Protein 1RLI (pdb70)

Sequence (645 aa):
KIAVINGGTRSGGNTDVLAEKAVQGFDAEHIYLDYDSIIERILQCHILIFATPIYWFGMSGTLKLFIDRWSQTLRDPRFPDFKQQMSVKQAYVIAVGGDNPKIKGLPLIQQFEHIFHFMGMSFKGYVLGEGNRPGDILRDHQALSAASRLLKRSDAKIAVINNGGTRSGGNTDVLAEKAVQGFDAEHIYLQDYDSIIERILQCHILIFATPIYWFGMMSGTLKLFIDRWSQTLRDPRFPDFKQQMSVKQAYVIAVGGDNPKIKGLPLIQQQFEHIFHFMGMSFKGYVLGEGNRPGDILRDHQALSAASRLLKRSDKIAVINGGTRSGGNTDVLAEKAVQGFDAEHIYLQKYPAQGGFRPVQDDYDSIIERILQCHILIFATPIYWFGMSGTLKLFIDRWSQTLRDPRFPDFKQQMSVKQAYVIAVGGDNPKIKGLPLIQQFEHIFHFMGMSFKGYVLGEGNRPGDILRDHQALSAASRLLKIAVINGGTRSGGNTDVLAEKAVQGFDAEHIYLQKYPIAQGGFRPVQDDYDSIIERILQCHILIFATPIYWFGMSGTLKLFIDRWSQTLRDPRFPDFKQQMSVKQAYVIAVGGDNPKIKGLPLIQQFEHIFHFMGMSFKGYVLGEGNRPGDILRDHQALSAASRLLKR

B-factor: mean 30.64, std 12.87, range [10.77, 118.59]

Nearest PDB structures (foldseek):
  1rli-assembly1_C  TM=1.006E+00  e=2.867E-35  Bacillus subtilis
  1rli-assembly1_D  TM=1.004E+00  e=6.556E-34  Bacillus subtilis
  1rli-assembly1_B  TM=9.883E-01  e=9.005E-29  Bacillus subtilis
  1rli-assembly1_A  TM=9.940E-01  e=8.573E-28  Bacillus subtilis
  2z3z-assembly1_A  TM=3.356E-01  e=2.417E-01  Porphyromonas gingivalis W83

Foldseek 3Di:
DEEEEEAPAPDLFLLVVLLCLQCPPVPHHYHYQVLVVVLVVHLVHQEYEYTAEQDPLAGHPSVVVSLVCVVVVPVDPVNVCSLVSQLRHAYEYEYEYADPCVPSNVVRVVVVVVSCVVSNHHDQYYAYAHDHGGPRRVVGVVSSVCSNCSPPPDDD/DEEEEEQDDPDLALQVVLLCLLCPPVPHHYHYQCCLVVVLVVVLPDQEYEYTAEQDPLAGHVSVVVSLVCVVVVCVDPVNVCSLVSQLRHAYEYEYEYADPCVPSNVVRVVVVVVSCVVSNHHHQYYAYAYDDGRPRRVVGVVRSVCSNCRPPPDD/DEEEEEAEDDDLALQNVLLCLLQPPHPYHYHYFAWDAVAVGTDTDCPVLVVVLVVVLVDQEYEYTAEQDPLEGGPRVVVSLVCVVVVCVDPVNVCSLVSLLRHAYEYEYEYAPPCVPSNVVRVVVVVVSCVVSNHHHQYYAYAHDDDRPRRVVVVVRSVCSNVVD/DEEEEEAEDDDQAPQNLLLCLQQPPHPYHYHYFDWDACVQVRTDTDCPCLVVVLVRVLVDQEYEYTAEQDPLEGGPRVVVSLVCVVVVCVDPVNVCSLVSLLRHAYEYEYEYAPPCVPSNVVRVVVVVVSCVVSNHHHQYYAYFYDDDGNCSVVVVVRSVCSNCTDDD

Organism: Bacillus subtilis (strain 168) (NCBI:txid224308)

Secondary structure (DSSP, 8-state):
-EEEEESS-SS--HHHHHHHHHHTTT--EEEE--HHHHHHHHHT-SEEEEEEE-BTTB--HHHHHHHHTHHHHTT-TTSTTHHHHHHTSEEEEEEEESS-HHHHTHHHHHHHHHHHHHHT-EEEEEEEEE-SSTTGGGG-HHHHHHHHHTT-----/-EEEEE-S-SSS-HHHHHHHHHHTTT-PEEEE---HHHHHHHHHT-SEEEEEEE-BTTB--HHHHHHHHTHHHHTT-TTSTTHHHHHHTSEEEEEEEESSSHHHHTHHHHHHHHHHHHHHT-EEEEEEEEE-SSTTGGGG-HHHHHHHHHTT-S--/-EEEEE-S--SS-HHHHHHHHHTTTS--EEEE--EE--TT--EE--TTHHHHHHHHTT-SEEEEEEE-BTTB--HHHHHHHHTHHHHTT-TTSTTHHHHHHT-EEEEEEEESS-HHHHTHHHHHHHHHHHHHHT-EEEEEEEEE-SSTTGGGS-HHHHHHHHT--/-EEEEE-S--SS-HHHHHHHHHHTTS--EEEE--EEE--TTSEEE--TTHHHHHHHHHT-SEEEEEEE-BTTB--HHHHHHHHTHHHHTT-TTSTTHHHHHHT-EEEEEEEESS-HHHHTHHHHHHHHHHHHHHT-EEEEEEEEE-SSTTGGGG-HHHHHHHHT-S--

Radius of gyration: 24.75 Å; Cα contacts (8 Å, |Δi|>4): 1339; chains: 4; bounding box: 53×66×63 Å

Solvent-accessible surface area: 27465 Å² total; per-residue (Å²): 172,5,0,2,0,4,3,21,88,195,79,61,17,19,13,21,37,0,4,78,72,0,3,114,84,66,142,12,60,71,3,78,44,135,23,48,53,11,0,104,87,0,25,148,1,97,19,0,0,0,0,0,22,26,98,25,12,2,13,1,10,62,0,9,61,11,1,7,76,0,19,70,2,59,190,28,120,155,26,105,83,2,93,114,68,0,34,110,12,50,1,16,0,0,0,6,8,48,51,52,4,23,2,51,0,0,0,0,0,14,7,0,40,36,1,0,126,81,2,47,9,56,22,96,6,37,6,10,0,66,10,97,157,115,41,54,0,54,182,11,106,34,1,26,24,34,0,39,88,17,17,63,234,84,79,151,129,1,0,2,0,7,0,7,85,172,80,42,19,17,10,25,35,0,1,67,76,0,4,129,83,53,139,15,66,50,2,60,27,121,128,23,54,67,10,0,107,94,0,22,138,1,100,28,0,0,0,0,0,22,26,91,25,13,1,6,2,10,30,0,8,62,12,1,11,98,0,25,67,3,58,204,27,120,154,26,104,70,2,89,128,68,0,41,103,9,53,0,16,0,0,0,6,10,34,50,41,3,27,3,54,0,0,1,0,0,13,10,0,41,33,2,0,124,84,1,45,8,56,26,99,5,33,6,11,0,54,8,108,170,80,28,26,0,99,174,17,86,30,2,24,14,34,0,34,50,11,18,81,244,105,86,168,10,0,3,0,4,0,1,77,74,107,44,9,16,6,18,35,0,4,100,60,5,5,133,85,112,143,12,69,67,1,83,10,59,33,120,136,99,94,22,29,72,180,17,44,47,135,53,5,50,52,6,0,78,83,0,20,145,2,86,23,0,0,0,0,0,17,25,25,26,14,1,4,2,8,7,0,10,39,3,0,23,64,0,52,92,2,59,190,35,122,122,15,111,77,2,94,101,54,0,42,87,10,44,0,17,0,0,0,8,5,52,52,57,4,57,16,56,0,0,1,0,0,4,7,0,26,20,0,0,113,86,0,45,7,51,18,100,5,25,4,29,0,96,9,108,165,101,32,48,0,99,215,31,83,102,4,18,35,14,0,72,118,15,74,142,3,0,3,0,4,0,1,68,78,108,39,6,16,6,26,31,0,4,82,77,7,2,132,80,121,147,12,62,66,1,90,10,89,46,131,79,114,97,69,16,15,66,122,18,31,48,135,55,7,49,66,6,0,90,74,0,25,144,4,77,19,0,0,0,0,0,20,27,27,25,15,6,5,2,8,9,0,10,39,2,1,24,66,0,41,103,3,58,181,24,118,148,14,103,85,3,138,106,62,0,41,88,11,47,0,5,0,0,0,6,6,34,51,60,6,54,15,56,0,0,1,0,0,4,8,0,24,18,1,0,112,105,2,43,7,52,16,57,3,27,5,28,0,94,7,103,158,109,28,30,0,98,186,28,77,98,4,20,9,20,0,55,100,4,32,104,241

InterPro domains:
  IPR005025 NADPH-dependent FMN reductase-like domain [PF03358] (1-145)
  IPR029039 Flavoprotein-like superfamily [G3DSA:3.40.50.360] (1-181)
  IPR029039 Flavoprotein-like superfamily [SSF52218] (1-178)
  IPR051796 Iron-sulfur flavoprotein SsuE-like [PTHR43278] (1-177)

Structure (mmCIF, N/CA/C/O backbone):
data_1RLI
#
_entry.id   1RLI
#
_cell.length_a   60.993
_cell.length_b   90.666
_cell.length_c   63.446
_cell.angle_alpha   90.00
_cell.angle_beta   97.02
_cell.angle_gamma   90.00
#
_symmetry.space_group_name_H-M   'P 1 21 1'
#
loop_
_entity.id
_entity.type
_entity.pdbx_description
1 polymer 'Trp Repressor Binding Protein'
2 non-polymer 'PLATINUM (II) ION'
3 non-polymer 'PHOSPHATE ION'
4 water water
#
loop_
_atom_site.group_PDB
_atom_site.id
_atom_site.type_symbol
_atom_site.label_atom_id
_atom_site.label_alt_id
_atom_site.label_comp_id
_atom_site.label_asym_id
_atom_site.label_entity_id
_atom_site.label_seq_id
_atom_site.pdbx_PDB_ins_code
_atom_site.Cartn_x
_atom_site.Cartn_y
_atom_site.Cartn_z
_atom_site.occupancy
_atom_site.B_iso_or_equiv
_atom_site.auth_seq_id
_atom_site.auth_comp_id
_atom_site.auth_asym_id
_atom_site.auth_atom_id
_atom_site.pdbx_PDB_model_num
ATOM 1 N N . LYS A 1 5 ? 27.398 54.494 50.937 1.00 40.85 2 LYS A N 1
ATOM 2 C CA . LYS A 1 5 ? 26.803 53.324 50.228 1.00 39.68 2 LYS A CA 1
ATOM 3 C C . LYS A 1 5 ? 27.721 52.103 50.331 1.00 37.83 2 LYS A C 1
ATOM 4 O O . LYS A 1 5 ? 27.256 50.963 50.320 1.00 37.11 2 LYS A O 1
ATOM 10 N N . ILE A 1 6 ? 29.025 52.342 50.424 1.00 35.75 3 ILE A N 1
ATOM 11 C CA . ILE A 1 6 ? 29.975 51.235 50.530 1.00 32.64 3 ILE A CA 1
ATOM 12 C C . ILE A 1 6 ? 30.938 51.444 51.694 1.00 31.64 3 ILE A C 1
ATOM 13 O O . ILE A 1 6 ? 31.272 52.577 52.052 1.00 31.71 3 ILE A O 1
ATOM 18 N N . ALA A 1 7 ? 31.386 50.348 52.292 1.00 27.55 4 ALA A N 1
ATOM 19 C CA . ALA A 1 7 ? 32.293 50.463 53.422 1.00 27.28 4 ALA A CA 1
ATOM 20 C C . ALA A 1 7 ? 33.534 49.606 53.269 1.00 26.56 4 ALA A C 1
ATOM 21 O O . ALA A 1 7 ? 33.471 48.520 52.701 1.00 25.48 4 ALA A O 1
ATOM 23 N N . VAL A 1 8 ? 34.653 50.122 53.766 1.00 24.28 5 VAL A N 1
ATOM 24 C CA . VAL A 1 8 ? 35.903 49.382 53.771 1.00 23.45 5 VAL A CA 1
ATOM 25 C C . VAL A 1 8 ? 36.085 48.992 55.236 1.00 23.24 5 VAL A C 1
ATOM 26 O O . VAL A 1 8 ? 36.168 49.857 56.107 1.00 23.06 5 VAL A O 1
ATOM 30 N N . ILE A 1 9 ? 36.114 47.693 55.511 1.00 20.78 6 ILE A N 1
ATOM 31 C CA . ILE A 1 9 ? 36.305 47.216 56.871 1.00 20.96 6 ILE A CA 1
ATOM 32 C C . ILE A 1 9 ? 37.771 46.852 56.913 1.00 22.96 6 ILE A C 1
ATOM 33 O O . ILE A 1 9 ? 38.191 45.838 56.352 1.00 19.39 6 ILE A O 1
ATOM 38 N N . ASN A 1 10 ? 38.555 47.716 57.545 1.00 24.22 7 ASN A N 1
ATOM 39 C CA . ASN A 1 10 ? 39.990 47.507 57.617 1.00 26.08 7 ASN A CA 1
ATOM 40 C C . ASN A 1 10 ? 40.431 46.792 58.886 1.00 24.64 7 ASN A C 1
ATOM 41 O O . ASN A 1 10 ? 40.236 47.294 59.990 1.00 23.50 7 ASN A O 1
ATOM 46 N N . GLY A 1 11 ? 41.043 45.627 58.707 1.00 22.89 8 GLY A N 1
ATOM 47 C CA . GLY A 1 11 ? 41.514 44.831 59.827 1.00 28.00 8 GLY A CA 1
ATOM 48 C C . GLY A 1 11 ? 42.922 45.201 60.245 1.00 31.64 8 GLY A C 1
ATOM 49 O O . GLY A 1 11 ? 43.546 44.524 61.059 1.00 28.42 8 GLY A O 1
ATOM 50 N N . GLY A 1 12 ? 43.441 46.270 59.658 1.00 36.26 9 GLY A N 1
ATOM 51 C CA . GLY A 1 12 ? 44.762 46.737 60.022 1.00 42.28 9 GLY A CA 1
ATOM 52 C C . GLY A 1 12 ? 44.516 47.952 60.893 1.00 46.10 9 GLY A C 1
ATOM 53 O O . GLY A 1 12 ? 43.561 47.979 61.664 1.00 48.34 9 GLY A O 1
ATOM 54 N N . THR A 1 13 ? 45.366 48.964 60.771 1.00 50.80 10 THR A N 1
ATOM 55 C CA . THR A 1 13 ? 45.203 50.199 61.536 1.00 52.75 10 THR A CA 1
ATOM 56 C C . THR A 1 13 ? 45.286 51.312 60.509 1.00 53.03 10 THR A C 1
ATOM 57 O O . THR A 1 13 ? 45.678 51.063 59.373 1.00 53.60 10 THR A O 1
ATOM 61 N N . ARG A 1 14 ? 44.907 52.530 60.881 1.00 53.62 11 ARG A N 1
ATOM 62 C CA . ARG A 1 14 ? 45.019 53.626 59.928 1.00 53.29 11 ARG A CA 1
ATOM 63 C C . ARG A 1 14 ? 46.495 53.995 59.967 1.00 51.49 11 ARG A C 1
ATOM 64 O O . ARG A 1 14 ? 46.965 54.595 60.934 1.00 52.14 11 ARG A O 1
ATOM 72 N N . SER A 1 15 ? 47.233 53.628 58.926 1.00 48.01 12 SER A N 1
ATOM 73 C CA . SER A 1 15 ? 48.657 53.913 58.917 1.00 45.02 12 SER A CA 1
ATOM 74 C C . SER A 1 15 ? 49.227 54.243 57.551 1.00 41.99 12 SER A C 1
ATOM 75 O O . SER A 1 15 ? 50.407 54.557 57.438 1.00 39.75 12 SER A O 1
ATOM 78 N N . GLY A 1 16 ? 48.396 54.178 56.516 1.00 38.96 13 GLY A N 1
ATOM 79 C CA . GLY A 1 16 ? 48.889 54.469 55.183 1.00 37.61 13 GLY A CA 1
ATOM 80 C C . GLY A 1 16 ? 49.831 53.359 54.754 1.00 36.83 13 GLY A C 1
ATOM 81 O O . GLY A 1 16 ? 50.801 53.591 54.029 1.00 37.31 13 GLY A O 1
ATOM 82 N N . GLY A 1 17 ? 49.541 52.145 55.217 1.00 33.86 14 GLY A N 1
ATOM 83 C CA . GLY A 1 17 ? 50.363 50.996 54.883 1.00 32.27 14 GLY A CA 1
ATOM 84 C C . GLY A 1 17 ? 49.935 50.321 53.588 1.00 29.83 14 GLY A C 1
ATOM 85 O O . GLY A 1 17 ? 49.011 50.777 52.916 1.00 29.20 14 GLY A O 1
ATOM 86 N N . ASN A 1 18 ? 50.602 49.224 53.240 1.00 27.37 15 ASN A N 1
ATOM 87 C CA . ASN A 1 18 ? 50.293 48.516 52.000 1.00 24.74 15 ASN A CA 1
ATOM 88 C C . ASN A 1 18 ? 48.831 48.126 51.804 1.00 23.22 15 ASN A C 1
ATOM 89 O O . ASN A 1 18 ? 48.302 48.261 50.703 1.00 23.65 15 ASN A O 1
ATOM 94 N N . THR A 1 19 ? 48.190 47.611 52.846 1.00 24.00 16 THR A N 1
ATOM 95 C CA . THR A 1 19 ? 46.789 47.213 52.708 1.00 25.26 16 THR A CA 1
ATOM 96 C C . THR A 1 19 ? 45.907 48.443 52.466 1.00 26.82 16 THR A C 1
ATOM 97 O O . THR A 1 19 ? 44.974 48.403 51.662 1.00 24.66 16 THR A O 1
ATOM 101 N N . ASP A 1 20 ? 46.209 49.535 53.159 1.00 26.53 17 ASP A N 1
ATOM 102 C CA . ASP A 1 20 ? 45.448 50.767 52.985 1.00 28.25 17 ASP A CA 1
ATOM 103 C C . ASP A 1 20 ? 45.640 51.333 51.582 1.00 28.15 17 ASP A C 1
ATOM 104 O O . ASP A 1 20 ? 44.693 51.838 50.985 1.00 28.59 17 ASP A O 1
ATOM 109 N N . VAL A 1 21 ? 46.859 51.258 51.052 1.00 26.90 18 VAL A N 1
ATOM 110 C CA . VAL A 1 21 ? 47.102 51.791 49.714 1.00 27.42 18 VAL A CA 1
ATOM 111 C C . VAL A 1 21 ? 46.244 51.047 48.692 1.00 26.61 18 VAL A C 1
ATOM 112 O O . VAL A 1 21 ? 45.578 51.657 47.864 1.00 27.67 18 VAL A O 1
ATOM 116 N N . LEU A 1 22 ? 46.245 49.722 48.776 1.00 23.50 19 LEU A N 1
ATOM 117 C CA . LEU A 1 22 ? 45.499 48.898 47.853 1.00 24.17 19 LEU A CA 1
ATOM 118 C C . LEU A 1 22 ? 44.001 49.118 47.979 1.00 23.70 19 LEU A C 1
ATOM 119 O O . LEU A 1 22 ? 43.298 49.212 46.976 1.00 23.74 19 LEU A O 1
ATOM 124 N N . ALA A 1 23 ? 43.512 49.233 49.210 1.00 22.68 20 ALA A N 1
ATOM 125 C CA . ALA A 1 23 ? 42.087 49.458 49.422 1.00 24.42 20 ALA A CA 1
ATOM 126 C C . ALA A 1 23 ? 41.667 50.805 48.845 1.00 26.49 20 ALA A C 1
ATOM 127 O O . ALA A 1 23 ? 40.614 50.919 48.220 1.00 28.39 20 ALA A O 1
ATOM 129 N N . GLU A 1 24 ? 42.488 51.825 49.045 1.00 27.84 21 GLU A N 1
ATOM 130 C CA . GLU A 1 24 ? 42.147 53.146 48.541 1.00 30.67 21 GLU A CA 1
ATOM 131 C C . GLU A 1 24 ? 42.073 53.158 47.020 1.00 29.89 21 GLU A C 1
ATOM 132 O O . GLU A 1 24 ? 41.235 53.856 46.442 1.00 30.54 21 GLU A O 1
ATOM 138 N N . LYS A 1 25 ? 42.940 52.385 46.370 1.00 29.64 22 LYS A N 1
ATOM 139 C CA . LYS A 1 25 ? 42.934 52.311 44.912 1.00 30.64 22 LYS A CA 1
ATOM 140 C C . LYS A 1 25 ? 41.578 51.796 44.433 1.00 30.13 22 LYS A C 1
ATOM 141 O O . LYS A 1 25 ? 41.083 52.182 43.372 1.00 28.51 22 LYS A O 1
ATOM 147 N N . ALA A 1 26 ? 40.970 50.921 45.224 1.00 28.41 23 ALA A N 1
ATOM 148 C CA . ALA A 1 26 ? 39.681 50.351 44.857 1.00 26.67 23 ALA A CA 1
ATOM 149 C C . ALA A 1 26 ? 38.479 51.264 45.090 1.00 27.77 23 ALA A C 1
ATOM 150 O O . ALA A 1 26 ? 37.507 51.194 44.343 1.00 28.15 23 ALA A O 1
ATOM 152 N N . VAL A 1 27 ? 38.523 52.095 46.129 1.00 26.22 24 VAL A N 1
ATOM 153 C CA . VAL A 1 27 ? 37.380 52.954 46.411 1.00 29.31 24 VAL A CA 1
ATOM 154 C C . VAL A 1 27 ? 37.540 54.405 46.005 1.00 31.37 24 VAL A C 1
ATOM 155 O O . VAL A 1 27 ? 36.703 55.246 46.334 1.00 30.33 24 VAL A O 1
ATOM 159 N N . GLN A 1 28 ? 38.614 54.698 45.286 1.00 34.66 25 GLN A N 1
ATOM 160 C CA . GLN A 1 28 ? 38.844 56.058 44.832 1.00 39.74 25 GLN A CA 1
ATOM 161 C C . GLN A 1 28 ? 37.642 56.530 44.014 1.00 38.57 25 GLN A C 1
ATOM 162 O O . GLN A 1 28 ? 37.190 55.842 43.102 1.00 39.39 25 GLN A O 1
ATOM 168 N N . GLY A 1 29 ? 37.113 57.700 44.357 1.00 38.87 26 GLY A N 1
ATOM 169 C CA . GLY A 1 29 ? 35.981 58.229 43.620 1.00 36.84 26 GLY A CA 1
ATOM 170 C C . GLY A 1 29 ? 34.631 57.768 44.124 1.00 36.38 26 GLY A C 1
ATOM 171 O O . GLY A 1 29 ? 33.604 58.225 43.632 1.00 35.08 26 GLY A O 1
ATOM 172 N N . PHE A 1 30 ? 34.628 56.867 45.104 1.00 34.71 27 PHE A N 1
ATOM 173 C CA . PHE A 1 30 ? 33.392 56.341 45.674 1.00 33.58 27 PHE A CA 1
ATOM 174 C C . PHE A 1 30 ? 33.012 57.009 46.989 1.00 36.18 27 PHE A C 1
ATOM 175 O O . PHE A 1 30 ? 31.899 56.833 47.473 1.00 35.83 27 PHE A O 1
ATOM 183 N N . ASP A 1 31 ? 33.933 57.762 47.577 1.00 37.84 28 ASP A N 1
ATOM 184 C CA . ASP A 1 31 ? 33.655 58.417 48.855 1.00 42.03 28 ASP A CA 1
ATOM 185 C C . ASP A 1 31 ? 33.099 57.351 49.805 1.00 41.51 28 ASP A C 1
ATOM 186 O O . ASP A 1 31 ? 31.995 57.474 50.322 1.00 42.46 28 ASP A O 1
ATOM 191 N N . ALA A 1 32 ? 33.876 56.296 50.017 1.00 41.14 29 ALA A N 1
ATOM 192 C CA . ALA A 1 32 ? 33.470 55.194 50.879 1.00 38.83 29 ALA A CA 1
ATOM 193 C C . ALA A 1 32 ? 33.688 55.471 52.364 1.00 38.85 29 ALA A C 1
ATOM 194 O O . ALA A 1 32 ? 34.442 56.370 52.738 1.00 37.15 29 ALA A O 1
ATOM 196 N N . GLU A 1 33 ? 33.021 54.692 53.208 1.00 38.33 30 GLU A N 1
ATOM 197 C CA . GLU A 1 33 ? 33.177 54.827 54.651 1.00 40.59 30 GLU A CA 1
ATOM 198 C C . GLU A 1 33 ? 34.334 53.932 55.058 1.00 38.79 30 GLU A C 1
ATOM 199 O O . GLU A 1 33 ? 34.351 52.751 54.722 1.00 39.61 30 GLU A O 1
ATOM 205 N N . HIS A 1 34 ? 35.303 54.490 55.769 1.00 37.41 31 HIS A N 1
ATOM 206 C CA . HIS A 1 34 ? 36.440 53.706 56.209 1.00 36.35 31 HIS A CA 1
ATOM 207 C C . HIS A 1 34 ? 36.289 53.332 57.676 1.00 37.21 31 HIS A C 1
ATOM 208 O O . HIS A 1 34 ? 36.260 54.201 58.552 1.00 36.60 31 HIS A O 1
ATOM 215 N N . ILE A 1 35 ? 36.170 52.032 57.937 1.00 34.02 32 ILE A N 1
ATOM 216 C CA . ILE A 1 35 ? 36.037 51.535 59.293 1.00 34.15 32 ILE A CA 1
ATOM 217 C C . ILE A 1 35 ? 37.325 50.819 59.686 1.00 34.08 32 ILE A C 1
ATOM 218 O O . ILE A 1 35 ? 37.677 49.814 59.084 1.00 33.74 32 ILE A O 1
ATOM 223 N N . TYR A 1 36 ? 38.029 51.348 60.680 1.00 32.81 33 TYR A N 1
ATOM 224 C CA . TYR A 1 36 ? 39.269 50.747 61.159 1.00 33.91 33 TYR A CA 1
ATOM 225 C C . TYR A 1 36 ? 39.015 50.001 62.477 1.00 33.38 33 TYR A C 1
ATOM 226 O O . TYR A 1 36 ? 38.918 50.616 63.536 1.00 35.92 33 TYR A O 1
ATOM 235 N N . LEU A 1 37 ? 38.909 48.676 62.406 1.00 30.30 34 LEU A N 1
ATOM 236 C CA . LEU A 1 37 ? 38.646 47.856 63.588 1.00 30.37 34 LEU A CA 1
ATOM 237 C C . LEU A 1 37 ? 39.687 48.032 64.706 1.00 31.27 34 LEU A C 1
ATOM 238 O O . LEU A 1 37 ? 40.884 48.219 64.442 1.00 34.17 34 LEU A O 1
ATOM 243 N N . ASP A 1 61 ? 33.358 49.580 70.237 1.00 39.32 58 ASP A N 1
ATOM 244 C CA . ASP A 1 61 ? 32.286 50.158 69.434 1.00 38.32 58 ASP A CA 1
ATOM 245 C C . ASP A 1 61 ? 31.795 49.149 68.396 1.00 34.36 58 ASP A C 1
ATOM 246 O O . ASP A 1 61 ? 31.420 49.515 67.282 1.00 31.68 58 ASP A O 1
ATOM 251 N N . TYR A 1 62 ? 31.795 47.874 68.780 1.00 30.09 59 TYR A N 1
ATOM 252 C CA . TYR A 1 62 ? 31.345 46.802 67.891 1.00 27.49 59 TYR A CA 1
ATOM 253 C C . TYR A 1 62 ? 29.920 47.034 67.387 1.00 27.09 59 TYR A C 1
ATOM 254 O O . TYR A 1 62 ? 29.648 46.934 66.185 1.00 23.38 59 TYR A O 1
ATOM 263 N N . ASP A 1 63 ? 29.003 47.342 68.301 1.00 28.42 60 ASP A N 1
ATOM 264 C CA . ASP A 1 63 ? 27.614 47.571 67.904 1.00 29.47 60 ASP A CA 1
ATOM 265 C C . ASP A 1 63 ? 27.491 48.733 66.925 1.00 28.61 60 ASP A C 1
ATOM 266 O O . ASP A 1 63 ? 26.703 48.684 65.980 1.00 28.61 60 ASP A O 1
ATOM 271 N N . SER A 1 64 ? 28.277 49.778 67.148 1.00 29.22 61 SER A N 1
ATOM 272 C CA . SER A 1 64 ? 28.262 50.937 66.265 1.00 30.47 61 SER A CA 1
ATOM 273 C C . SER A 1 64 ? 28.755 50.532 64.878 1.00 29.33 61 SER A C 1
ATOM 274 O O . SER A 1 64 ? 28.229 50.989 63.863 1.00 28.25 61 SER A O 1
ATOM 277 N N . ILE A 1 65 ? 29.765 49.663 64.840 1.00 28.09 62 ILE A N 1
ATOM 278 C CA . ILE A 1 65 ? 30.331 49.204 63.572 1.00 26.13 62 ILE A CA 1
ATOM 279 C C . ILE A 1 65 ? 29.311 48.375 62.797 1.00 24.78 62 ILE A C 1
ATOM 280 O O . ILE A 1 65 ? 29.155 48.539 61.585 1.00 24.83 62 ILE A O 1
ATOM 285 N N . ILE A 1 66 ? 28.590 47.509 63.498 1.00 24.32 63 ILE A N 1
ATOM 286 C CA . ILE A 1 66 ? 27.576 46.680 62.848 1.00 24.15 63 ILE A CA 1
ATOM 287 C C . ILE A 1 66 ? 26.472 47.555 62.215 1.00 26.53 63 ILE A C 1
ATOM 288 O O . ILE A 1 66 ? 25.998 47.285 61.104 1.00 22.65 63 ILE A O 1
ATOM 293 N N . GLU A 1 67 ? 26.064 48.606 62.921 1.00 28.54 64 GLU A N 1
ATOM 294 C CA . GLU A 1 67 ? 25.039 49.505 62.395 1.00 30.00 64 GLU A CA 1
ATOM 295 C C . GLU A 1 67 ? 25.535 50.210 61.134 1.00 30.59 64 GLU A C 1
ATOM 296 O O . GLU A 1 67 ? 24.801 50.352 60.155 1.00 29.95 64 GLU A O 1
ATOM 302 N N . ARG A 1 68 ? 26.780 50.665 61.156 1.00 29.60 65 ARG A N 1
ATOM 303 C CA . ARG A 1 68 ? 27.320 51.338 59.987 1.00 29.79 65 ARG A CA 1
ATOM 304 C C . ARG A 1 68 ? 27.424 50.401 58.781 1.00 30.32 65 ARG A C 1
ATOM 305 O O . ARG A 1 68 ? 27.085 50.793 57.667 1.00 29.08 65 ARG A O 1
ATOM 313 N N . ILE A 1 69 ? 27.881 49.166 58.980 1.00 28.28 66 ILE A N 1
ATOM 314 C CA . ILE A 1 69 ? 27.999 48.264 57.832 1.00 27.20 66 ILE A CA 1
ATOM 315 C C . ILE A 1 69 ? 26.645 47.811 57.301 1.00 27.50 66 ILE A C 1
ATOM 316 O O . ILE A 1 69 ? 26.482 47.602 56.103 1.00 26.31 66 ILE A O 1
ATOM 321 N N . LEU A 1 70 ? 25.663 47.682 58.185 1.00 28.06 67 LEU A N 1
ATOM 322 C CA . LEU A 1 70 ? 24.335 47.266 57.756 1.00 30.04 67 LEU A CA 1
ATOM 323 C C . LEU A 1 70 ? 23.691 48.259 56.789 1.00 31.00 67 LEU A C 1
ATOM 324 O O . LEU A 1 70 ? 22.760 47.909 56.059 1.00 31.89 67 LEU A O 1
ATOM 329 N N . GLN A 1 71 ? 24.202 49.485 56.764 1.00 32.45 68 GLN A N 1
ATOM 330 C CA . GLN A 1 71 ? 23.655 50.511 55.882 1.00 34.70 68 GLN A CA 1
ATOM 331 C C . GLN A 1 71 ? 24.329 50.581 54.512 1.00 33.77 68 GLN A C 1
ATOM 332 O O . GLN A 1 71 ? 23.882 51.315 53.633 1.00 33.10 68 GLN A O 1
ATOM 338 N N . CYS A 1 72 ? 25.399 49.813 54.333 1.00 31.11 69 CYS A N 1
ATOM 339 C CA . CYS A 1 72 ? 26.148 49.801 53.077 1.00 31.14 69 CYS A CA 1
ATOM 340 C C . CYS A 1 72 ? 25.833 48.551 52.255 1.00 31.33 69 CYS A C 1
ATOM 341 O O . CYS A 1 72 ? 25.747 47.463 52.804 1.00 30.90 69 CYS A O 1
ATOM 344 N N . HIS A 1 73 ? 25.651 48.692 50.944 1.00 29.66 70 HIS A N 1
ATOM 345 C CA . HIS A 1 73 ? 25.350 47.508 50.157 1.00 31.37 70 HIS A CA 1
ATOM 346 C C . HIS A 1 73 ? 26.602 46.800 49.637 1.00 28.98 70 HIS A C 1
ATOM 347 O O . HIS A 1 73 ? 26.527 45.653 49.217 1.00 28.98 70 HIS A O 1
ATOM 354 N N . ILE A 1 74 ? 27.746 47.483 49.674 1.00 28.25 71 ILE A N 1
ATOM 355 C CA . ILE A 1 74 ? 29.019 46.883 49.248 1.00 27.48 71 ILE A CA 1
ATOM 356 C C . ILE A 1 74 ? 29.990 46.922 50.434 1.00 25.35 71 ILE A C 1
ATOM 357 O O . ILE A 1 74 ? 30.216 47.977 51.027 1.00 26.65 71 ILE A O 1
ATOM 362 N N . LEU A 1 75 ? 30.562 45.769 50.771 1.00 24.79 72 LEU A N 1
ATOM 363 C CA . LEU A 1 75 ? 31.496 45.673 51.882 1.00 22.13 72 LEU A CA 1
ATOM 364 C C . LEU A 1 75 ? 32.833 45.150 51.367 1.00 22.39 72 LEU A C 1
ATOM 365 O O . LEU A 1 75 ? 32.878 44.124 50.683 1.00 23.47 72 LEU A O 1
ATOM 370 N N . ILE A 1 76 ? 33.898 45.876 51.675 1.00 21.25 73 ILE A N 1
ATOM 371 C CA . ILE A 1 76 ? 35.245 45.488 51.263 1.00 19.66 73 ILE A CA 1
ATOM 372 C C . ILE A 1 76 ? 36.011 45.158 52.527 1.00 20.51 73 ILE A C 1
ATOM 373 O O . ILE A 1 76 ? 36.236 46.025 53.382 1.00 20.47 73 ILE A O 1
ATOM 378 N N . PHE A 1 77 ? 36.398 43.893 52.647 1.00 17.91 74 PHE A N 1
ATOM 379 C CA . PHE A 1 77 ? 37.146 43.429 53.804 1.00 18.64 74 PHE A CA 1
ATOM 380 C C . PHE A 1 77 ? 38.609 43.532 53.420 1.00 18.23 74 PHE A C 1
ATOM 381 O O . PHE A 1 77 ? 39.083 42.807 52.545 1.00 16.75 74 PHE A O 1
ATOM 389 N N . ALA A 1 78 ? 39.315 44.452 54.072 1.00 18.81 75 ALA A N 1
ATOM 390 C CA . ALA A 1 78 ? 40.718 44.696 53.781 1.00 18.31 75 ALA A CA 1
ATOM 391 C C . ALA A 1 78 ? 41.574 44.282 54.966 1.00 18.40 75 ALA A C 1
ATOM 392 O O . ALA A 1 78 ? 41.423 44.785 56.084 1.00 21.00 75 ALA A O 1
ATOM 394 N N . THR A 1 79 ? 42.491 43.360 54.724 1.00 18.78 76 THR A N 1
ATOM 395 C CA . THR A 1 79 ? 43.307 42.886 55.825 1.00 17.01 76 THR A CA 1
ATOM 396 C C . THR A 1 79 ? 44.716 42.516 55.444 1.00 17.83 76 THR A C 1
ATOM 397 O O . THR A 1 79 ? 44.967 42.070 54.325 1.00 16.13 76 THR A O 1
ATOM 401 N N . PRO A 1 80 ? 45.667 42.762 56.349 1.00 16.53 77 PRO A N 1
ATOM 402 C CA . PRO A 1 80 ? 47.035 42.368 56.023 1.00 17.57 77 PRO A CA 1
ATOM 403 C C . PRO A 1 80 ? 46.942 40.861 56.238 1.00 17.55 77 PRO A C 1
ATOM 404 O O . PRO A 1 80 ? 46.013 40.378 56.907 1.00 17.47 77 PRO A O 1
ATOM 408 N N . ILE A 1 81 ? 47.875 40.110 55.679 1.00 16.25 78 ILE A N 1
ATOM 409 C CA . ILE A 1 81 ? 47.844 38.680 55.870 1.00 15.91 78 ILE A CA 1
ATOM 410 C C . ILE A 1 81 ? 48.800 38.333 56.999 1.00 16.97 78 ILE A C 1
ATOM 411 O O . ILE A 1 81 ? 49.971 38.681 56.942 1.00 15.27 78 ILE A O 1
ATOM 416 N N . TYR A 1 82 ? 48.270 37.718 58.048 1.00 13.99 79 TYR A N 1
ATOM 417 C CA . TYR A 1 82 ? 49.083 37.272 59.173 1.00 15.65 79 TYR A CA 1
ATOM 418 C C . TYR A 1 82 ? 48.991 35.759 59.237 1.00 15.01 79 TYR A C 1
ATOM 419 O O . TYR A 1 82 ? 47.900 35.210 59.393 1.00 14.34 79 TYR A O 1
ATOM 428 N N . TRP A 1 83 ? 50.133 35.094 59.161 1.00 14.34 80 TRP A N 1
ATOM 429 C CA . TRP A 1 83 ? 50.161 33.646 59.269 1.00 13.58 80 TRP A CA 1
ATOM 430 C C . TRP A 1 83 ? 49.170 32.971 58.337 1.00 13.93 80 TRP A C 1
ATOM 431 O O . TRP A 1 83 ? 48.425 32.069 58.733 1.00 14.04 80 TRP A O 1
ATOM 442 N N . PHE A 1 84 ? 49.183 33.449 57.095 1.00 13.92 81 PHE A N 1
ATOM 443 C CA . PHE A 1 84 ? 48.361 32.907 56.016 1.00 15.04 81 PHE A CA 1
ATOM 444 C C . PHE A 1 84 ? 46.890 33.018 56.298 1.00 15.34 81 PHE A C 1
ATOM 445 O O . PHE A 1 84 ? 46.092 32.246 55.773 1.00 15.84 81 PHE A O 1
ATOM 453 N N . GLY A 1 85 ? 46.532 33.994 57.125 1.00 14.78 82 GLY A N 1
ATOM 454 C CA . GLY A 1 85 ? 45.136 34.185 57.471 1.00 16.00 82 GLY A CA 1
ATOM 455 C C . GLY A 1 85 ? 44.864 35.670 57.584 1.00 15.97 82 GLY A C 1
ATOM 456 O O . GLY A 1 85 ? 45.696 36.503 57.196 1.00 14.42 82 GLY A O 1
ATOM 457 N N . MET A 1 86 ? 43.713 36.031 58.130 1.00 16.17 83 MET A N 1
ATOM 458 C CA . MET A 1 86 ? 43.422 37.455 58.259 1.00 16.75 83 MET A CA 1
ATOM 459 C C . MET A 1 86 ? 44.079 38.019 59.514 1.00 17.03 83 MET A C 1
ATOM 460 O O . MET A 1 86 ? 44.757 37.301 60.245 1.00 15.29 83 MET A O 1
ATOM 465 N N . SER A 1 87 ? 43.901 39.306 59.777 1.00 15.43 84 SER A N 1
ATOM 466 C CA . SER A 1 87 ? 44.495 39.858 60.997 1.00 17.91 84 SER A CA 1
ATOM 467 C C . SER A 1 87 ? 43.709 39.316 62.203 1.00 18.02 84 SER A C 1
ATOM 468 O O . SER A 1 87 ? 42.568 38.864 62.059 1.00 15.56 84 SER A O 1
ATOM 471 N N . GLY A 1 88 ? 44.320 39.361 63.383 1.00 16.50 85 GLY A N 1
ATOM 472 C CA . GLY A 1 88 ? 43.631 38.908 64.580 1.00 17.95 85 GLY A CA 1
ATOM 473 C C . GLY A 1 88 ? 42.434 39.799 64.857 1.00 16.12 85 GLY A C 1
ATOM 474 O O . GLY A 1 88 ? 41.410 39.349 65.360 1.00 18.84 85 GLY A O 1
ATOM 475 N N . THR A 1 89 ? 42.559 41.079 64.528 1.00 17.29 86 THR A N 1
ATOM 476 C CA . THR A 1 89 ? 41.465 42.013 64.750 1.00 20.36 86 THR A CA 1
ATOM 477 C C . THR A 1 89 ? 40.243 41.684 63.886 1.00 20.85 86 THR A C 1
ATOM 478 O O . THR A 1 89 ? 39.103 41.715 64.367 1.00 19.71 86 THR A O 1
ATOM 482 N N . LEU A 1 90 ? 40.469 41.370 62.611 1.00 18.50 87 LEU A N 1
ATOM 483 C CA . LEU A 1 90 ? 39.348 41.029 61.742 1.00 17.86 87 LEU A CA 1
ATOM 484 C C . LEU A 1 90 ? 38.766 39.676 62.157 1.00 17.94 87 LEU A C 1
ATOM 485 O O . LEU A 1 90 ? 37.562 39.463 62.101 1.00 18.28 87 LEU A O 1
ATOM 490 N N . LYS A 1 91 ? 39.630 38.755 62.569 1.00 18.13 88 LYS A N 1
ATOM 491 C CA . LYS A 1 91 ? 39.167 37.445 63.019 1.00 18.19 88 LYS A CA 1
ATOM 492 C C . LYS A 1 91 ? 38.222 37.612 64.208 1.00 18.80 88 LYS A C 1
ATOM 493 O O . LYS A 1 91 ? 37.125 37.044 64.206 1.00 18.70 88 LYS A O 1
ATOM 499 N N . LEU A 1 92 ? 38.624 38.402 65.208 1.00 19.86 89 LEU A N 1
ATOM 500 C CA . LEU A 1 92 ? 37.763 38.603 66.378 1.00 20.51 89 LEU A CA 1
ATOM 501 C C . LEU A 1 92 ? 36.417 39.251 66.016 1.00 19.13 89 LEU A C 1
ATOM 502 O O . LEU A 1 92 ? 35.385 38.948 66.621 1.00 20.39 89 LEU A O 1
ATOM 507 N N . PHE A 1 93 ? 36.440 40.129 65.018 1.00 19.16 90 PHE A N 1
ATOM 508 C CA . PHE A 1 93 ? 35.234 40.837 64.559 1.00 19.57 90 PHE A CA 1
ATOM 509 C C . PHE A 1 93 ? 34.243 39.889 63.867 1.00 21.03 90 PHE A C 1
ATOM 510 O O . PHE A 1 93 ? 33.047 39.867 64.184 1.00 19.18 90 PHE A O 1
ATOM 518 N N . ILE A 1 94 ? 34.730 39.112 62.902 1.00 17.79 91 ILE A N 1
ATOM 519 C CA . ILE A 1 94 ? 33.853 38.169 62.228 1.00 18.51 91 ILE A CA 1
ATOM 520 C C . ILE A 1 94 ? 33.371 37.092 63.212 1.00 19.64 91 ILE A C 1
ATOM 521 O O . ILE A 1 94 ? 32.221 36.658 63.140 1.00 17.41 91 ILE A O 1
ATOM 526 N N . ASP A 1 95 ? 34.228 36.667 64.139 1.00 19.56 92 ASP A N 1
ATOM 527 C CA . ASP A 1 95 ? 33.815 35.640 65.096 1.00 20.91 92 ASP A CA 1
ATOM 528 C C . ASP A 1 95 ? 32.615 36.136 65.902 1.00 22.77 92 ASP A C 1
ATOM 529 O O . ASP A 1 95 ? 31.701 35.370 66.209 1.00 21.30 92 ASP A O 1
ATOM 534 N N . ARG A 1 96 ? 32.617 37.424 66.220 1.00 20.53 93 ARG A N 1
ATOM 535 C CA . ARG A 1 96 ? 31.537 38.003 67.000 1.00 23.62 93 ARG A CA 1
ATOM 536 C C . ARG A 1 96 ? 30.196 38.002 66.263 1.00 21.40 93 ARG A C 1
ATOM 537 O O . ARG A 1 96 ? 29.147 38.195 66.884 1.00 23.17 93 ARG A O 1
ATOM 545 N N . TRP A 1 97 ? 30.216 37.772 64.951 1.00 19.81 94 TRP A N 1
ATOM 546 C CA . TRP A 1 97 ? 28.969 37.703 64.186 1.00 20.81 94 TRP A CA 1
ATOM 547 C C . TRP A 1 97 ? 28.102 36.586 64.762 1.00 21.19 94 TRP A C 1
ATOM 548 O O . TRP A 1 97 ? 26.874 36.605 64.627 1.00 20.95 94 TRP A O 1
ATOM 559 N N . SER A 1 98 ? 28.739 35.611 65.408 1.00 23.26 95 SER A N 1
ATOM 560 C CA . SER A 1 98 ? 27.989 34.520 66.011 1.00 23.04 95 SER A CA 1
ATOM 561 C C . SER A 1 98 ? 27.074 35.092 67.096 1.00 24.07 95 SER A C 1
ATOM 562 O O . SER A 1 98 ? 25.958 34.620 67.292 1.00 26.14 95 SER A O 1
ATOM 565 N N . GLN A 1 99 ? 27.563 36.096 67.812 1.00 24.25 96 GLN A N 1
ATOM 566 C CA . GLN A 1 99 ? 26.756 36.711 68.861 1.00 26.11 96 GLN A CA 1
ATOM 567 C C . GLN A 1 99 ? 25.660 37.535 68.203 1.00 26.10 96 GLN A C 1
ATOM 568 O O . GLN A 1 99 ? 24.496 37.534 68.648 1.00 25.89 96 GLN A O 1
ATOM 574 N N . THR A 1 100 ? 26.013 38.231 67.125 1.00 25.25 97 THR A N 1
ATOM 575 C CA . THR A 1 100 ? 25.034 39.075 66.451 1.00 24.04 97 THR A CA 1
ATOM 576 C C . THR A 1 100 ? 23.908 38.267 65.813 1.00 26.13 97 THR A C 1
ATOM 577 O O . THR A 1 100 ? 22.755 38.715 65.769 1.00 26.13 97 THR A O 1
ATOM 581 N N . LEU A 1 101 ? 24.217 37.065 65.340 1.00 23.65 98 LEU A N 1
ATOM 582 C CA . LEU A 1 101 ? 23.201 36.208 64.732 1.00 26.46 98 LEU A CA 1
ATOM 583 C C . LEU A 1 101 ? 22.129 35.789 65.747 1.00 27.10 98 LEU A C 1
ATOM 584 O O . LEU A 1 101 ? 21.082 35.267 65.373 1.00 30.25 98 LEU A O 1
ATOM 589 N N . ARG A 1 102 ? 22.401 36.003 67.028 1.00 28.63 99 ARG A N 1
ATOM 590 C CA . ARG A 1 102 ? 21.448 35.639 68.079 1.00 30.97 99 ARG A CA 1
ATOM 591 C C . ARG A 1 102 ? 21.080 36.851 68.932 1.00 30.52 99 ARG A C 1
ATOM 592 O O . ARG A 1 102 ? 20.425 36.716 69.966 1.00 28.37 99 ARG A O 1
ATOM 600 N N . ASP A 1 103 ? 21.498 38.033 68.490 1.00 27.30 100 ASP A N 1
ATOM 601 C CA . ASP A 1 103 ? 21.258 39.280 69.226 1.00 27.31 100 ASP A CA 1
ATOM 602 C C . ASP A 1 103 ? 19.872 39.864 68.896 1.00 27.04 100 ASP A C 1
ATOM 603 O O . ASP A 1 103 ? 19.617 40.261 67.772 1.00 26.45 100 ASP A O 1
ATOM 608 N N . PRO A 1 104 ? 18.962 39.924 69.886 1.00 29.14 101 PRO A N 1
ATOM 609 C CA . PRO A 1 104 ? 17.629 40.472 69.603 1.00 28.80 101 PRO A CA 1
ATOM 610 C C . PRO A 1 104 ? 17.615 41.932 69.137 1.00 28.63 101 PRO A C 1
ATOM 611 O O . PRO A 1 104 ? 16.634 42.389 68.542 1.00 28.54 101 PRO A O 1
ATOM 615 N N . ARG A 1 105 ? 18.689 42.673 69.396 1.00 27.24 102 ARG A N 1
ATOM 616 C CA . ARG A 1 105 ? 18.732 44.061 68.946 1.00 27.93 102 ARG A CA 1
ATOM 617 C C . ARG A 1 105 ? 18.975 44.156 67.435 1.00 29.41 102 ARG A C 1
ATOM 618 O O . ARG A 1 105 ? 18.704 45.191 66.817 1.00 30.19 102 ARG A O 1
ATOM 626 N N . PHE A 1 106 ? 19.465 43.067 66.836 1.00 30.18 103 PHE A N 1
ATOM 627 C CA . PHE A 1 106 ? 19.731 43.010 65.390 1.00 30.55 103 PHE A CA 1
ATOM 628 C C . PHE A 1 106 ? 19.015 41.774 64.829 1.00 32.88 103 PHE A C 1
ATOM 629 O O . PHE A 1 106 ? 19.641 40.890 64.231 1.00 32.95 103 PHE A O 1
ATOM 637 N N . PRO A 1 107 ? 17.686 41.703 64.988 1.00 32.42 104 PRO A N 1
ATOM 638 C CA . PRO A 1 107 ? 16.911 40.552 64.505 1.00 32.45 104 PRO A CA 1
ATOM 639 C C . PRO A 1 107 ? 17.008 40.165 63.025 1.00 32.11 104 PRO A C 1
ATOM 640 O O . PRO A 1 107 ? 16.740 39.019 62.662 1.00 32.02 104 PRO A O 1
ATOM 644 N N . ASP A 1 108 ? 17.399 41.097 62.170 1.00 31.35 105 ASP A N 1
ATOM 645 C CA . ASP A 1 108 ? 17.462 40.797 60.743 1.00 31.71 105 ASP A CA 1
ATOM 646 C C . ASP A 1 108 ? 18.881 40.810 60.188 1.00 29.98 105 ASP A C 1
ATOM 647 O O . ASP A 1 108 ? 19.073 40.939 58.978 1.00 27.58 105 ASP A O 1
ATOM 652 N N . PHE A 1 109 ? 19.862 40.665 61.076 1.00 28.23 106 PHE A N 1
ATOM 653 C CA . PHE A 1 109 ? 21.271 40.693 60.686 1.00 28.52 106 PHE A CA 1
ATOM 654 C C . PHE A 1 109 ? 21.594 39.778 59.509 1.00 27.74 106 PHE A C 1
ATOM 655 O O . PHE A 1 109 ? 22.135 40.226 58.493 1.00 26.72 106 PHE A O 1
ATOM 663 N N . LYS A 1 110 ? 21.250 38.502 59.629 1.00 27.97 107 LYS A N 1
ATOM 664 C CA . LYS A 1 110 ? 21.573 37.579 58.548 1.00 31.34 107 LYS A CA 1
ATOM 665 C C . LYS A 1 110 ? 20.939 37.979 57.226 1.00 30.80 107 LYS A C 1
ATOM 666 O O . LYS A 1 110 ? 21.605 38.021 56.190 1.00 29.65 107 LYS A O 1
ATOM 672 N N . GLN A 1 111 ? 19.645 38.271 57.263 1.00 30.74 108 GLN A N 1
ATOM 673 C CA . GLN A 1 111 ? 18.924 38.663 56.063 1.00 32.24 108 GLN A CA 1
ATOM 674 C C . GLN A 1 111 ? 19.513 39.928 55.446 1.00 30.45 108 GLN A C 1
ATOM 675 O O . GLN A 1 111 ? 19.680 40.010 54.231 1.00 31.72 108 GLN A O 1
ATOM 681 N N . GLN A 1 112 ? 19.818 40.918 56.281 1.00 29.01 109 GLN A N 1
ATOM 682 C CA . GLN A 1 112 ? 20.395 42.167 55.789 1.00 28.51 109 GLN A CA 1
ATOM 683 C C . GLN A 1 112 ? 21.741 41.933 55.103 1.00 27.99 109 GLN A C 1
ATOM 684 O O . GLN A 1 112 ? 22.036 42.509 54.055 1.00 25.96 109 GLN A O 1
ATOM 690 N N . MET A 1 113 ? 22.573 41.097 55.711 1.00 27.80 110 MET A N 1
ATOM 691 C CA . MET A 1 113 ? 23.881 40.824 55.133 1.00 26.47 110 MET A CA 1
ATOM 692 C C . MET A 1 113 ? 23.795 40.070 53.800 1.00 26.47 110 MET A C 1
ATOM 693 O O . MET A 1 113 ? 24.540 40.366 52.865 1.00 26.89 110 MET A O 1
ATOM 698 N N . SER A 1 114 ? 22.871 39.119 53.707 1.00 28.82 111 SER A N 1
ATOM 699 C CA . SER A 1 114 ? 22.725 38.307 52.509 1.00 29.31 111 SER A CA 1
ATOM 700 C C . SER A 1 114 ? 22.526 39.082 51.215 1.00 29.52 111 SER A C 1
ATOM 701 O O . SER A 1 114 ? 22.884 38.596 50.154 1.00 29.76 111 SER A O 1
ATOM 704 N N . VAL A 1 115 ? 21.963 40.281 51.280 1.00 28.18 112 VAL A N 1
ATOM 705 C CA . VAL A 1 115 ? 21.766 41.030 50.045 1.00 30.01 112 VAL A CA 1
ATOM 706 C C . VAL A 1 115 ? 22.938 41.937 49.692 1.00 29.81 112 VAL A C 1
ATOM 707 O O . VAL A 1 115 ? 22.857 42.687 48.717 1.00 31.06 112 VAL A O 1
ATOM 711 N N . LYS A 1 116 ? 24.025 41.867 50.468 1.00 28.09 113 LYS A N 1
ATOM 712 C CA . LYS A 1 116 ? 25.202 42.697 50.206 1.00 28.23 113 LYS A CA 1
ATOM 713 C C . LYS A 1 116 ? 26.240 42.010 49.319 1.00 27.97 113 LYS A C 1
ATOM 714 O O . LYS A 1 116 ? 26.282 40.783 49.239 1.00 28.89 113 LYS A O 1
ATOM 720 N N . GLN A 1 117 ? 27.056 42.813 48.638 1.00 27.91 114 GLN A N 1
ATOM 721 C CA . GLN A 1 117 ? 28.129 42.293 47.789 1.00 28.58 114 GLN A CA 1
ATOM 722 C C . GLN A 1 117 ? 29.443 42.443 48.561 1.00 27.22 114 GLN A C 1
ATOM 723 O O . GLN A 1 117 ? 29.766 43.530 49.046 1.00 26.86 114 GLN A O 1
ATOM 729 N N . ALA A 1 118 ? 30.203 41.353 48.656 1.00 25.36 115 ALA A N 1
ATOM 730 C CA . ALA A 1 118 ? 31.471 41.361 49.389 1.00 22.50 115 ALA A CA 1
ATOM 731 C C . ALA A 1 118 ? 32.704 41.230 48.501 1.00 22.22 115 ALA A C 1
ATOM 732 O O . ALA A 1 118 ? 32.686 40.514 47.498 1.00 20.40 115 ALA A O 1
ATOM 734 N N . TYR A 1 119 ? 33.767 41.932 48.893 1.00 20.66 116 TYR A N 1
ATOM 735 C CA . TYR A 1 119 ? 35.057 41.906 48.202 1.00 20.43 116 TYR A CA 1
ATOM 736 C C . TYR A 1 119 ? 36.134 41.769 49.273 1.00 17.57 116 TYR A C 1
ATOM 737 O O . TYR A 1 119 ? 35.934 42.164 50.434 1.00 18.00 116 TYR A O 1
ATOM 746 N N . VAL A 1 120 ? 37.286 41.226 48.888 1.00 18.93 117 VAL A N 1
ATOM 747 C CA . VAL A 1 120 ? 38.378 41.065 49.832 1.00 16.44 117 VAL A CA 1
ATOM 748 C C . VAL A 1 120 ? 39.653 41.630 49.232 1.00 16.69 117 VAL A C 1
ATOM 749 O O . VAL A 1 120 ? 39.933 41.427 48.055 1.00 16.47 117 VAL A O 1
ATOM 753 N N . ILE A 1 121 ? 40.397 42.367 50.042 1.00 13.76 118 ILE A N 1
ATOM 754 C CA . ILE A 1 121 ? 41.683 42.910 49.637 1.00 15.67 118 ILE A CA 1
ATOM 755 C C . ILE A 1 121 ? 42.631 42.436 50.750 1.00 16.03 118 ILE A C 1
ATOM 756 O O . ILE A 1 121 ? 42.445 42.773 51.923 1.00 16.97 118 ILE A O 1
ATOM 761 N N . ALA A 1 122 ? 43.642 41.659 50.383 1.00 17.83 119 ALA A N 1
ATOM 762 C CA . ALA A 1 122 ? 44.574 41.121 51.382 1.00 17.63 119 ALA A CA 1
ATOM 763 C C . ALA A 1 122 ? 46.016 41.235 50.905 1.00 18.31 119 ALA A C 1
ATOM 764 O O . ALA A 1 122 ? 46.351 40.841 49.782 1.00 20.53 119 ALA A O 1
ATOM 766 N N . VAL A 1 123 ? 46.870 41.765 51.765 1.00 17.16 120 VAL A N 1
ATOM 767 C CA . VAL A 1 123 ? 48.271 41.987 51.414 1.00 17.16 120 VAL A CA 1
ATOM 768 C C . VAL A 1 123 ? 49.247 41.381 52.408 1.00 18.30 120 VAL A C 1
ATOM 769 O O . VAL A 1 123 ? 49.056 41.503 53.615 1.00 17.95 120 VAL A O 1
ATOM 773 N N . GLY A 1 124 ? 50.309 40.765 51.891 1.00 18.18 121 GLY A N 1
ATOM 774 C CA . GLY A 1 124 ? 51.309 40.164 52.760 1.00 19.56 121 GLY A CA 1
ATOM 775 C C . GLY A 1 124 ? 52.641 40.034 52.056 1.00 20.31 121 GLY A C 1
ATOM 776 O O . GLY A 1 124 ? 52.728 40.245 50.850 1.00 17.95 121 GLY A O 1
ATOM 777 N N . GLY A 1 125 ? 53.674 39.649 52.801 1.00 22.08 122 GLY A N 1
ATOM 778 C CA . GLY A 1 125 ? 54.984 39.532 52.197 1.00 23.85 122 GLY A CA 1
ATOM 779 C C . GLY A 1 125 ? 55.487 38.121 51.961 1.00 26.39 122 GLY A C 1
ATOM 780 O O . GLY A 1 125 ? 56.662 37.936 51.629 1.00 27.87 122 GLY A O 1
ATOM 781 N N . ASP A 1 126 ? 54.627 37.121 52.105 1.00 22.41 123 ASP A N 1
ATOM 782 C CA . ASP A 1 126 ? 55.083 35.734 51.884 1.00 22.15 123 ASP A CA 1
ATOM 783 C C . ASP A 1 126 ? 54.296 35.055 50.771 1.00 21.13 123 ASP A C 1
ATOM 784 O O . ASP A 1 126 ? 53.364 34.285 51.035 1.00 18.84 123 ASP A O 1
ATOM 789 N N . ASN A 1 127 ? 54.687 35.358 49.528 1.00 19.47 124 ASN A N 1
ATOM 790 C CA . ASN A 1 127 ? 54.054 34.847 48.312 1.00 17.94 124 ASN A CA 1
ATOM 791 C C . ASN A 1 127 ? 52.541 34.728 48.500 1.00 17.67 124 ASN A C 1
ATOM 792 O O . ASN A 1 127 ? 51.947 33.675 48.243 1.00 16.03 124 ASN A O 1
ATOM 797 N N . PRO A 1 128 ? 51.902 35.829 48.901 1.00 16.82 125 PRO A N 1
ATOM 798 C CA . PRO A 1 128 ? 50.458 35.865 49.138 1.00 15.93 125 PRO A CA 1
ATOM 799 C C . PRO A 1 128 ? 49.530 35.447 48.000 1.00 16.38 125 PRO A C 1
ATOM 800 O O . PRO A 1 128 ? 48.467 34.879 48.242 1.00 15.72 125 PRO A O 1
ATOM 804 N N . LYS A 1 129 ? 49.904 35.719 46.758 1.00 14.63 126 LYS A N 1
ATOM 805 C CA . LYS A 1 129 ? 48.979 35.363 45.679 1.00 16.02 126 LYS A CA 1
ATOM 806 C C . LYS A 1 129 ? 48.766 33.874 45.602 1.00 17.19 126 LYS A C 1
ATOM 807 O O . LYS A 1 129 ? 47.732 33.394 45.124 1.00 18.07 126 LYS A O 1
ATOM 813 N N . ILE A 1 130 ? 49.749 33.134 46.099 1.00 15.86 127 ILE A N 1
ATOM 814 C CA . ILE A 1 130 ? 49.663 31.689 46.093 1.00 17.08 127 ILE A CA 1
ATOM 815 C C . ILE A 1 130 ? 49.335 31.139 47.486 1.00 17.70 127 ILE A C 1
ATOM 816 O O . ILE A 1 130 ? 48.391 30.356 47.650 1.00 16.34 127 ILE A O 1
ATOM 821 N N . LYS A 1 131 ? 50.108 31.558 48.483 1.00 16.20 128 LYS A N 1
ATOM 822 C CA . LYS A 1 131 ? 49.922 31.074 49.852 1.00 18.22 128 LYS A CA 1
ATOM 823 C C . LYS A 1 131 ? 48.710 31.650 50.562 1.00 18.03 128 LYS A C 1
ATOM 824 O O . LYS A 1 131 ? 48.333 31.168 51.633 1.00 17.34 128 LYS A O 1
ATOM 830 N N . GLY A 1 132 ? 48.086 32.658 49.964 1.00 16.88 129 GLY A N 1
ATOM 831 C CA . GLY A 1 132 ? 46.898 33.221 50.575 1.00 17.56 129 GLY A CA 1
ATOM 832 C C . GLY A 1 132 ? 45.609 32.602 50.048 1.00 16.67 129 GLY A C 1
ATOM 833 O O . GLY A 1 132 ? 44.517 33.028 50.425 1.00 15.28 129 GLY A O 1
ATOM 834 N N . LEU A 1 133 ? 45.717 31.589 49.190 1.00 14.72 130 LEU A N 1
ATOM 835 C CA . LEU A 1 133 ? 44.509 30.997 48.633 1.00 15.67 130 LEU A CA 1
ATOM 836 C C . LEU A 1 133 ? 43.617 30.329 49.679 1.00 16.29 130 LEU A C 1
ATOM 837 O O . LEU A 1 133 ? 42.402 30.418 49.579 1.00 15.14 130 LEU A O 1
ATOM 842 N N . PRO A 1 134 ? 44.203 29.643 50.690 1.00 14.91 131 PRO A N 1
ATOM 843 C CA . PRO A 1 134 ? 43.294 29.043 51.677 1.00 14.19 131 PRO A CA 1
ATOM 844 C C . PRO A 1 134 ? 42.443 30.133 52.346 1.00 14.18 131 PRO A C 1
ATOM 845 O O . PRO A 1 134 ? 41.252 29.930 52.634 1.00 15.25 131 PRO A O 1
ATOM 849 N N . LEU A 1 135 ? 43.053 31.296 52.597 1.00 12.55 132 LEU A N 1
ATOM 850 C CA . LEU A 1 135 ? 42.325 32.414 53.219 1.00 14.51 132 LEU A CA 1
ATOM 851 C C . LEU A 1 135 ? 41.170 32.878 52.310 1.00 15.79 132 LEU A C 1
ATOM 852 O O . LEU A 1 135 ? 40.075 33.199 52.782 1.00 16.72 132 LEU A O 1
ATOM 857 N N . ILE A 1 136 ? 41.404 32.923 51.009 1.00 13.82 133 ILE A N 1
ATOM 858 C CA . ILE A 1 136 ? 40.335 33.332 50.090 1.00 14.67 133 ILE A CA 1
ATOM 859 C C . ILE A 1 136 ? 39.201 32.296 50.147 1.00 13.96 133 ILE A C 1
ATOM 860 O O . ILE A 1 136 ? 38.008 32.628 50.106 1.00 13.66 133 ILE A O 1
ATOM 865 N N . GLN A 1 137 ? 39.568 31.024 50.258 1.00 12.93 134 GLN A N 1
ATOM 866 C CA . GLN A 1 137 ? 38.558 29.967 50.335 1.00 13.80 134 GLN A CA 1
ATOM 867 C C . GLN A 1 137 ? 37.760 30.080 51.623 1.00 16.25 134 GLN A C 1
ATOM 868 O O . GLN A 1 137 ? 36.548 29.837 51.632 1.00 14.37 134 GLN A O 1
ATOM 874 N N . GLN A 1 138 ? 38.425 30.462 52.713 1.00 14.82 135 GLN A N 1
ATOM 875 C CA . GLN A 1 138 ? 37.708 30.636 53.972 1.00 16.72 135 GLN A CA 1
ATOM 876 C C . GLN A 1 138 ? 36.693 31.774 53.814 1.00 15.71 135 GLN A C 1
ATOM 877 O O . GLN A 1 138 ? 35.534 31.649 54.238 1.00 16.50 135 GLN A O 1
ATOM 883 N N . PHE A 1 139 ? 37.115 32.877 53.200 1.00 15.75 136 PHE A N 1
ATOM 884 C CA . PHE A 1 139 ? 36.212 34.016 53.002 1.00 17.06 136 PHE A CA 1
ATOM 885 C C . PHE A 1 139 ? 35.021 33.582 52.160 1.00 17.87 136 PHE A C 1
ATOM 886 O O . PHE A 1 139 ? 33.872 33.963 52.442 1.00 17.24 136 PHE A O 1
ATOM 894 N N . GLU A 1 140 ? 35.293 32.775 51.137 1.00 17.28 137 GLU A N 1
ATOM 895 C CA . GLU A 1 140 ? 34.224 32.277 50.278 1.00 19.88 137 GLU A CA 1
ATOM 896 C C . GLU A 1 140 ? 33.202 31.488 51.129 1.00 19.83 137 GLU A C 1
ATOM 897 O O . GLU A 1 140 ? 31.987 31.635 50.945 1.00 19.11 137 GLU A O 1
ATOM 903 N N . HIS A 1 141 ? 33.686 30.672 52.070 1.00 16.69 138 HIS A N 1
ATOM 904 C CA . HIS A 1 141 ? 32.778 29.900 52.916 1.00 18.96 138 HIS A CA 1
ATOM 905 C C . HIS A 1 141 ? 32.018 30.811 53.866 1.00 18.36 138 HIS A C 1
ATOM 906 O O . HIS A 1 141 ? 30.825 30.617 54.091 1.00 18.12 138 HIS A O 1
ATOM 913 N N . ILE A 1 142 ? 32.714 31.804 54.411 1.00 14.54 139 ILE A N 1
ATOM 914 C CA . ILE A 1 142 ? 32.090 32.765 55.317 1.00 17.62 139 ILE A CA 1
ATOM 915 C C . ILE A 1 142 ? 30.957 33.498 54.587 1.00 18.09 139 ILE A C 1
ATOM 916 O O . ILE A 1 142 ? 29.821 33.549 55.070 1.00 20.18 139 ILE A O 1
ATOM 921 N N . PHE A 1 143 ? 31.258 34.037 53.410 1.00 18.12 140 PHE A N 1
ATOM 922 C CA . PHE A 1 143 ? 30.238 34.762 52.656 1.00 19.34 140 PHE A CA 1
ATOM 923 C C . PHE A 1 143 ? 29.093 33.865 52.210 1.00 20.69 140 PHE A C 1
ATOM 924 O O . PHE A 1 143 ? 27.925 34.253 52.315 1.00 22.39 140 PHE A O 1
ATOM 932 N N . HIS A 1 144 ? 29.411 32.660 51.751 1.00 22.24 141 HIS A N 1
ATOM 933 C CA . HIS A 1 144 ? 28.387 31.721 51.307 1.00 23.76 141 HIS A CA 1
ATOM 934 C C . HIS A 1 144 ? 27.448 31.368 52.458 1.00 23.91 141 HIS A C 1
ATOM 935 O O . HIS A 1 144 ? 26.230 31.225 52.256 1.00 23.72 141 HIS A O 1
ATOM 942 N N . PHE A 1 145 ? 28.007 31.220 53.659 1.00 20.50 142 PHE A N 1
ATOM 943 C CA . PHE A 1 145 ? 27.208 30.884 54.838 1.00 22.34 142 PHE A CA 1
ATOM 944 C C . PHE A 1 145 ? 26.198 31.992 55.126 1.00 23.31 142 PHE A C 1
ATOM 945 O O . PHE A 1 145 ? 25.071 31.714 55.547 1.00 22.89 142 PHE A O 1
ATOM 953 N N . MET A 1 146 ? 26.607 33.238 54.889 1.00 23.78 143 MET A N 1
ATOM 954 C CA . MET A 1 146 ? 25.759 34.407 55.115 1.00 22.94 143 MET A CA 1
ATOM 955 C C . MET A 1 146 ? 24.855 34.721 53.923 1.00 24.68 143 MET A C 1
ATOM 956 O O . MET A 1 146 ? 23.975 35.585 54.020 1.00 25.33 143 MET A O 1
ATOM 961 N N . GLY A 1 147 ? 25.072 34.020 52.814 1.00 24.60 144 GLY A N 1
ATOM 962 C CA . GLY A 1 147 ? 24.284 34.241 51.613 1.00 25.98 144 GLY A CA 1
ATOM 963 C C . GLY A 1 147 ? 24.779 35.443 50.838 1.00 26.16 144 GLY A C 1
ATOM 964 O O . GLY A 1 147 ? 24.132 35.901 49.895 1.00 25.84 144 GLY A O 1
ATOM 965 N N . MET A 1 148 ? 25.945 35.955 51.223 1.00 25.42 145 MET A N 1
ATOM 966 C CA . MET A 1 148 ? 26.497 37.125 50.561 1.00 25.53 145 MET A CA 1
ATOM 967 C C . MET A 1 148 ? 27.235 36.737 49.292 1.00 25.34 145 MET A C 1
ATOM 968 O O . MET A 1 148 ? 27.944 35.724 49.253 1.00 26.58 145 MET A O 1
ATOM 973 N N . SER A 1 149 ? 27.069 37.547 48.254 1.00 22.98 146 SER A N 1
ATOM 974 C CA . SER A 1 149 ? 27.746 37.320 46.984 1.00 25.38 146 SER A CA 1
ATOM 975 C C . SER A 1 149 ? 29.220 37.756 47.100 1.00 22.52 146 SER A C 1
ATOM 976 O O . SER A 1 149 ? 29.501 38.906 47.416 1.00 22.97 146 SER A O 1
ATOM 979 N N . PHE A 1 150 ? 30.150 36.832 46.863 1.00 18.90 147 PHE A N 1
ATOM 980 C CA . PHE A 1 150 ? 31.594 37.132 46.929 1.00 20.97 147 PHE A CA 1
ATOM 981 C C . PHE A 1 150 ? 31.986 37.589 45.530 1.00 20.41 147 PHE A C 1
ATOM 982 O O . PHE A 1 150 ? 32.344 36.782 44.663 1.00 21.05 147 PHE A O 1
ATOM 990 N N . LYS A 1 151 ? 31.932 38.901 45.320 1.00 21.15 148 LYS A N 1
ATOM 991 C CA . LYS A 1 151 ? 32.174 39.481 44.000 1.00 20.58 148 LYS A CA 1
ATOM 992 C C . LYS A 1 151 ? 33.594 39.577 43.460 1.00 20.63 148 LYS A C 1
ATOM 993 O O . LYS A 1 151 ? 33.788 39.683 42.251 1.00 21.65 148 LYS A O 1
ATOM 999 N N . GLY A 1 152 ? 34.598 39.556 44.330 1.00 18.81 149 GLY A N 1
ATOM 1000 C CA . GLY A 1 152 ? 35.955 39.668 43.821 1.00 16.99 149 GLY A CA 1
ATOM 1001 C C . GLY A 1 152 ? 36.956 39.844 44.937 1.00 17.39 149 GLY A C 1
ATOM 1002 O O . GLY A 1 152 ? 36.588 40.192 46.058 1.00 18.11 149 GLY A O 1
ATOM 1003 N N . TYR A 1 153 ? 38.220 39.590 44.634 1.00 18.17 150 TYR A N 1
ATOM 1004 C CA . TYR A 1 153 ? 39.263 39.752 45.627 1.00 16.76 150 TYR A CA 1
ATOM 1005 C C . TYR A 1 153 ? 40.571 40.101 44.957 1.00 18.50 150 TYR A C 1
ATOM 1006 O O . TYR A 1 153 ? 40.753 39.871 43.756 1.00 16.80 150 TYR A O 1
ATOM 1015 N N . VAL A 1 154 ? 41.472 40.672 45.745 1.00 16.46 151 VAL A N 1
ATOM 1016 C CA . VAL A 1 154 ? 42.801 41.007 45.269 1.00 17.02 151 VAL A CA 1
ATOM 1017 C C . VAL A 1 154 ? 43.796 40.635 46.352 1.00 18.04 151 VAL A C 1
ATOM 1018 O O . VAL A 1 154 ? 43.654 41.034 47.509 1.00 18.49 151 VAL A O 1
ATOM 1022 N N . LEU A 1 155 ? 44.796 39.851 45.967 1.00 17.19 152 LEU A N 1
ATOM 1023 C CA . LEU A 1 155 ? 45.869 39.465 46.873 1.00 16.38 152 LEU A CA 1
ATOM 1024 C C . LEU A 1 155 ? 47.052 40.280 46.384 1.00 16.52 152 LEU A C 1
ATOM 1025 O O . LEU A 1 155 ? 47.393 40.203 45.205 1.00 16.90 152 LEU A O 1
ATOM 1030 N N . GLY A 1 156 ? 47.657 41.058 47.276 1.00 15.68 153 GLY A N 1
ATOM 1031 C CA . GLY A 1 156 ? 48.792 41.888 46.880 1.00 20.33 153 GLY A CA 1
ATOM 1032 C C . GLY A 1 156 ? 50.058 41.529 47.631 1.00 20.51 153 GLY A C 1
ATOM 1033 O O . GLY A 1 156 ? 49.983 41.027 48.751 1.00 17.70 153 GLY A O 1
ATOM 1034 N N . GLU A 1 157 ? 51.216 41.785 47.019 1.00 22.47 154 GLU A N 1
ATOM 1035 C CA . GLU A 1 157 ? 52.503 41.474 47.633 1.00 25.89 154 GLU A CA 1
ATOM 1036 C C . GLU A 1 157 ? 53.158 42.723 48.213 1.00 28.17 154 GLU A C 1
ATOM 1037 O O . GLU A 1 157 ? 53.299 43.747 47.531 1.00 25.99 154 GLU A O 1
ATOM 1043 N N . GLY A 1 158 ? 53.564 42.620 49.471 1.00 29.11 155 GLY A N 1
ATOM 1044 C CA . GLY A 1 158 ? 54.211 43.732 50.146 1.00 34.81 155 GLY A CA 1
ATOM 1045 C C . GLY A 1 158 ? 54.812 43.297 51.471 1.00 36.78 155 GLY A C 1
ATOM 1046 O O . GLY A 1 158 ? 54.113 42.775 52.336 1.00 37.88 155 GLY A O 1
ATOM 1047 N N . ASN A 1 159 ? 56.112 43.514 51.628 1.00 41.69 156 ASN A N 1
ATOM 1048 C CA . ASN A 1 159 ? 56.810 43.141 52.853 1.00 44.23 156 ASN A CA 1
ATOM 1049 C C . ASN A 1 159 ? 56.962 44.349 53.777 1.00 44.87 156 ASN A C 1
ATOM 1050 O O . ASN A 1 159 ? 56.658 44.277 54.968 1.00 47.03 156 ASN A O 1
ATOM 1055 N N . ARG A 1 160 ? 57.432 45.460 53.220 1.00 43.65 157 ARG A N 1
ATOM 1056 C CA . ARG A 1 160 ? 57.620 46.681 53.992 1.00 43.38 157 ARG A CA 1
ATOM 1057 C C . ARG A 1 160 ? 56.752 47.800 53.428 1.00 40.28 157 ARG A C 1
ATOM 1058 O O . ARG A 1 160 ? 56.305 47.728 52.285 1.00 35.69 157 ARG A O 1
ATOM 1066 N N . PRO A 1 161 ? 56.487 48.841 54.233 1.00 39.34 158 PRO A N 1
ATOM 1067 C CA . PRO A 1 161 ? 55.653 49.943 53.743 1.00 38.72 158 PRO A CA 1
ATOM 1068 C C . PRO A 1 161 ? 56.118 50.405 52.363 1.00 36.08 158 PRO A C 1
ATOM 1069 O O . PRO A 1 161 ? 57.319 50.501 52.109 1.00 36.03 158 PRO A O 1
ATOM 1073 N N . GLY A 1 162 ? 55.165 50.648 51.470 1.00 34.25 159 GLY A N 1
ATOM 1074 C CA . GLY A 1 162 ? 55.501 51.101 50.131 1.00 32.32 159 GLY A CA 1
ATOM 1075 C C . GLY A 1 162 ? 55.747 50.022 49.092 1.00 30.99 159 GLY A C 1
ATOM 1076 O O . GLY A 1 162 ? 55.627 50.278 47.891 1.00 29.67 159 GLY A O 1
ATOM 1077 N N . ASP A 1 163 ? 56.095 48.816 49.530 1.00 28.95 160 ASP A N 1
ATOM 1078 C CA . ASP A 1 163 ? 56.355 47.729 48.591 1.00 28.90 160 ASP A CA 1
ATOM 1079 C C . ASP A 1 163 ? 55.191 47.421 47.669 1.00 27.31 160 ASP A C 1
ATOM 1080 O O . ASP A 1 163 ? 55.386 46.925 46.555 1.00 24.98 160 ASP A O 1
ATOM 1085 N N . ILE A 1 164 ? 53.976 47.688 48.129 1.00 23.97 161 ILE A N 1
ATOM 1086 C CA . ILE A 1 164 ? 52.822 47.346 47.310 1.00 23.83 161 ILE A CA 1
ATOM 1087 C C . ILE A 1 164 ? 52.783 48.110 45.989 1.00 22.79 161 ILE A C 1
ATOM 1088 O O . ILE A 1 164 ? 52.175 47.645 45.030 1.00 22.14 161 ILE A O 1
ATOM 1093 N N . LEU A 1 165 ? 53.440 49.265 45.921 1.00 22.33 162 LEU A N 1
ATOM 1094 C CA . LEU A 1 165 ? 53.433 50.029 44.674 1.00 24.23 162 LEU A CA 1
ATOM 1095 C C . LEU A 1 165 ? 54.197 49.338 43.545 1.00 25.45 162 LEU A C 1
ATOM 1096 O O . LEU A 1 165 ? 54.096 49.743 42.382 1.00 25.38 162 LEU A O 1
ATOM 1101 N N . ARG A 1 166 ? 54.965 48.304 43.881 1.00 27.30 163 ARG A N 1
ATOM 1102 C CA . ARG A 1 166 ? 55.708 47.547 42.873 1.00 28.84 163 ARG A CA 1
ATOM 1103 C C . ARG A 1 166 ? 54.834 46.423 42.301 1.00 28.36 163 ARG A C 1
ATOM 1104 O O . ARG A 1 166 ? 55.173 45.837 41.271 1.00 27.77 163 ARG A O 1
ATOM 1112 N N . ASP A 1 167 ? 53.725 46.114 42.972 1.00 25.17 164 ASP A N 1
ATOM 1113 C CA . ASP A 1 167 ? 52.830 45.035 42.531 1.00 24.02 164 ASP A CA 1
ATOM 1114 C C . ASP A 1 167 ? 51.813 45.606 41.556 1.00 23.87 164 ASP A C 1
ATOM 1115 O O . ASP A 1 167 ? 50.664 45.852 41.913 1.00 20.59 164 ASP A O 1
ATOM 1120 N N . HIS A 1 168 ? 52.240 45.826 40.317 1.00 25.90 165 HIS A N 1
ATOM 1121 C CA . HIS A 1 168 ? 51.350 46.412 39.327 1.00 27.15 165 HIS A CA 1
ATOM 1122 C C . HIS A 1 168 ? 50.106 45.587 39.031 1.00 26.38 165 HIS A C 1
ATOM 1123 O O . HIS A 1 168 ? 49.048 46.148 38.768 1.00 25.10 165 HIS A O 1
ATOM 1130 N N . GLN A 1 169 ? 50.222 44.263 39.066 1.00 24.28 166 GLN A N 1
ATOM 1131 C CA . GLN A 1 169 ? 49.056 43.431 38.803 1.00 25.00 166 GLN A CA 1
ATOM 1132 C C . GLN A 1 169 ? 48.012 43.722 39.891 1.00 22.38 166 GLN A C 1
ATOM 1133 O O . GLN A 1 169 ? 46.838 43.941 39.598 1.00 22.19 166 GLN A O 1
ATOM 1139 N N . ALA A 1 170 ? 48.435 43.777 41.149 1.00 22.15 167 ALA A N 1
ATOM 1140 C CA . ALA A 1 170 ? 47.466 44.020 42.215 1.00 19.50 167 ALA A CA 1
ATOM 1141 C C . ALA A 1 170 ? 46.866 45.430 42.182 1.00 20.11 167 ALA A C 1
ATOM 1142 O O . ALA A 1 170 ? 45.680 45.618 42.442 1.00 20.36 167 ALA A O 1
ATOM 1144 N N . LEU A 1 171 ? 47.680 46.421 41.849 1.00 19.73 168 LEU A N 1
ATOM 1145 C CA . LEU A 1 171 ? 47.204 47.796 41.797 1.00 21.99 168 LEU A CA 1
ATOM 1146 C C . LEU A 1 171 ? 46.139 47.956 40.729 1.00 21.93 168 LEU A C 1
ATOM 1147 O O . LEU A 1 171 ? 45.141 48.645 40.936 1.00 22.96 168 LEU A O 1
ATOM 1152 N N . SER A 1 172 ? 46.366 47.313 39.588 1.00 24.65 169 SER A N 1
ATOM 1153 C CA . SER A 1 172 ? 45.435 47.368 38.466 1.00 25.16 169 SER A CA 1
ATOM 1154 C C . SER A 1 172 ? 44.130 46.661 38.844 1.00 24.21 169 SER A C 1
ATOM 1155 O O . SER A 1 172 ? 43.031 47.202 38.645 1.00 23.34 169 SER A O 1
ATOM 1158 N N . ALA A 1 173 ? 44.249 45.463 39.420 1.00 23.48 170 ALA A N 1
ATOM 1159 C CA . ALA A 1 173 ? 43.071 44.697 39.829 1.00 21.73 170 ALA A CA 1
ATOM 1160 C C . ALA A 1 173 ? 42.249 45.464 40.866 1.00 20.60 170 ALA A C 1
ATOM 1161 O O . ALA A 1 173 ? 41.017 45.478 40.817 1.00 19.74 170 ALA A O 1
ATOM 1163 N N . ALA A 1 174 ? 42.925 46.114 41.807 1.00 19.40 171 ALA A N 1
ATOM 1164 C CA . ALA A 1 174 ? 42.208 46.878 42.820 1.00 21.84 171 ALA A CA 1
ATOM 1165 C C . ALA A 1 174 ? 41.549 48.103 42.172 1.00 21.95 171 ALA A C 1
ATOM 1166 O O . ALA A 1 174 ? 40.424 48.462 42.515 1.00 20.38 171 ALA A O 1
ATOM 1168 N N . SER A 1 175 ? 42.257 48.731 41.234 1.00 24.12 172 SER A N 1
ATOM 1169 C CA . SER A 1 175 ? 41.736 49.912 40.547 1.00 25.69 172 SER A CA 1
ATOM 1170 C C . SER A 1 175 ? 40.382 49.613 39.884 1.00 27.27 172 SER A C 1
ATOM 1171 O O . SER A 1 175 ? 39.452 50.413 39.956 1.00 29.10 172 SER A O 1
ATOM 1174 N N . ARG A 1 176 ? 40.269 48.436 39.275 1.00 27.85 173 ARG A N 1
ATOM 1175 C CA . ARG A 1 176 ? 39.051 48.035 38.573 1.00 28.71 173 ARG A CA 1
ATOM 1176 C C . ARG A 1 176 ? 38.071 47.181 39.374 1.00 28.26 173 ARG A C 1
ATOM 1177 O O . ARG A 1 176 ? 37.008 46.826 38.882 1.00 26.44 173 ARG A O 1
ATOM 1185 N N . LEU A 1 177 ? 38.422 46.860 40.611 1.00 27.86 174 LEU A N 1
ATOM 1186 C CA . LEU A 1 177 ? 37.591 46.000 41.441 1.00 27.32 174 LEU A CA 1
ATOM 1187 C C . LEU A 1 177 ? 36.100 46.313 41.454 1.00 27.88 174 LEU A C 1
ATOM 1188 O O . LEU A 1 177 ? 35.276 45.414 41.314 1.00 27.34 174 LEU A O 1
ATOM 1193 N N . LEU A 1 178 ? 35.748 47.581 41.625 1.00 28.44 175 LEU A N 1
ATOM 1194 C CA . LEU A 1 178 ? 34.340 47.965 41.686 1.00 27.56 175 LEU A CA 1
ATOM 1195 C C . LEU A 1 178 ? 33.790 48.548 40.381 1.00 29.04 175 LEU A C 1
ATOM 1196 O O . LEU A 1 178 ? 32.625 48.943 40.324 1.00 30.23 175 LEU A O 1
ATOM 1201 N N . LYS A 1 179 ? 34.618 48.611 39.344 1.00 29.37 176 LYS A N 1
ATOM 1202 C CA . LYS A 1 179 ? 34.178 49.179 38.068 1.00 33.57 176 LYS A CA 1
ATOM 1203 C C . LYS A 1 179 ? 33.418 48.184 37.194 1.00 36.42 176 LYS A C 1
ATOM 1204 O O . LYS A 1 179 ? 33.803 47.016 37.085 1.00 36.89 176 LYS A O 1
ATOM 1210 N N . ARG A 1 180 ? 32.349 48.655 36.558 1.00 38.95 177 ARG A N 1
ATOM 1211 C CA . ARG A 1 180 ? 31.560 47.799 35.684 1.00 41.76 177 ARG A CA 1
ATOM 1212 C C . ARG A 1 180 ? 31.578 48.285 34.236 1.00 44.76 177 ARG A C 1
ATOM 1213 O O . ARG A 1 180 ? 30.803 47.827 33.395 1.00 45.98 177 ARG A O 1
ATOM 1221 N N . SER A 1 181 ? 32.474 49.227 33.960 1.00 47.66 178 SER A N 1
ATOM 1222 C CA . SER A 1 181 ? 32.667 49.765 32.617 1.00 51.19 178 SER A CA 1
ATOM 1223 C C . SER A 1 181 ? 34.166 49.607 32.381 1.00 53.96 178 SER A C 1
ATOM 1224 O O . SER A 1 181 ? 34.887 49.209 33.295 1.00 53.45 178 SER A O 1
ATOM 1227 N N . ASP A 1 182 ? 34.643 49.909 31.178 1.00 58.01 179 ASP A N 1
ATOM 1228 C CA . ASP A 1 182 ? 36.066 49.746 30.889 1.00 61.54 179 ASP A CA 1
ATOM 1229 C C . ASP A 1 182 ? 36.816 50.993 30.429 1.00 64.05 179 ASP A C 1
ATOM 1230 O O . ASP A 1 182 ? 37.376 51.722 31.247 1.00 65.24 179 ASP A O 1
ATOM 1235 N N . ALA A 1 183 ? 36.844 51.222 29.121 1.00 66.52 180 ALA A N 1
ATOM 1236 C CA . ALA A 1 183 ? 37.542 52.374 28.559 1.00 68.49 180 ALA A CA 1
ATOM 1237 C C . ALA A 1 183 ? 36.905 52.799 27.237 1.00 70.04 180 ALA A C 1
ATOM 1238 O O . ALA A 1 183 ? 35.867 52.207 26.872 1.00 71.36 180 ALA A O 1
ATOM 1240 N N . LYS B 1 5 ? 25.193 -3.048 43.270 1.00 45.65 2 LYS B N 1
ATOM 1241 C CA . LYS B 1 5 ? 24.828 -1.947 44.204 1.00 43.19 2 LYS B CA 1
ATOM 1242 C C . LYS B 1 5 ? 25.962 -0.940 44.377 1.00 38.69 2 LYS B C 1
ATOM 1243 O O . LYS B 1 5 ? 25.731 0.267 44.332 1.00 38.32 2 LYS B O 1
ATOM 1249 N N . ILE B 1 6 ? 27.180 -1.441 44.563 1.00 35.51 3 ILE B N 1
ATOM 1250 C CA . ILE B 1 6 ? 28.352 -0.585 44.731 1.00 30.88 3 ILE B CA 1
ATOM 1251 C C . ILE B 1 6 ? 29.368 -0.815 43.624 1.00 27.51 3 ILE B C 1
ATOM 1252 O O . ILE B 1 6 ? 29.660 -1.956 43.251 1.00 28.23 3 ILE B O 1
ATOM 1257 N N . ALA B 1 7 ? 29.909 0.270 43.091 1.00 24.63 4 ALA B N 1
ATOM 1258 C CA . ALA B 1 7 ? 30.919 0.136 42.060 1.00 22.94 4 ALA B CA 1
ATOM 1259 C C . ALA B 1 7 ? 32.188 0.799 42.526 1.00 23.02 4 ALA B C 1
ATOM 1260 O O . ALA B 1 7 ? 32.152 1.915 43.031 1.00 23.72 4 ALA B O 1
ATOM 1262 N N . VAL B 1 8 ? 33.298 0.092 42.385 1.00 19.88 5 VAL B N 1
ATOM 1263 C CA . VAL B 1 8 ? 34.589 0.685 42.700 1.00 20.00 5 VAL B CA 1
ATOM 1264 C C . VAL B 1 8 ? 35.184 0.971 41.319 1.00 20.55 5 VAL B C 1
ATOM 1265 O O . VAL B 1 8 ? 35.436 0.052 40.526 1.00 21.74 5 VAL B O 1
ATOM 1269 N N . ILE B 1 9 ? 35.356 2.253 41.024 1.00 20.07 6 ILE B N 1
ATOM 1270 C CA . ILE B 1 9 ? 35.941 2.685 39.772 1.00 19.50 6 ILE B CA 1
ATOM 1271 C C . ILE B 1 9 ? 37.432 2.824 40.051 1.00 22.09 6 ILE B C 1
ATOM 1272 O O . ILE B 1 9 ? 37.891 3.804 40.633 1.00 18.30 6 ILE B O 1
ATOM 1277 N N A ASN B 1 10 ? 38.182 1.812 39.639 0.48 22.14 7 ASN B N 1
ATOM 1278 N N B ASN B 1 10 ? 38.176 1.803 39.626 0.52 20.86 7 ASN B N 1
ATOM 1279 C CA A ASN B 1 10 ? 39.611 1.802 39.871 0.56 25.66 7 ASN B CA 1
ATOM 1280 C CA B ASN B 1 10 ? 39.628 1.723 39.803 0.44 23.80 7 ASN B CA 1
ATOM 1281 C C A ASN B 1 10 ? 40.384 2.476 38.743 0.50 26.03 7 ASN B C 1
ATOM 1282 C C B ASN B 1 10 ? 40.396 2.475 38.715 0.50 24.82 7 ASN B C 1
ATOM 1283 O O A ASN B 1 10 ? 40.387 2.007 37.599 0.51 25.63 7 ASN B O 1
ATOM 1284 O O B ASN B 1 10 ? 40.410 2.048 37.554 0.49 24.60 7 ASN B O 1
ATOM 1293 N N . GLY B 1 11 ? 41.056 3.570 39.093 1.00 26.11 8 GLY B N 1
ATOM 1294 C CA . GLY B 1 11 ? 41.821 4.342 38.130 1.00 30.11 8 GLY B CA 1
ATOM 1295 C C . GLY B 1 11 ? 43.304 4.054 38.023 1.00 35.65 8 GLY B C 1
ATOM 1296 O O . GLY B 1 11 ? 44.010 4.742 37.293 1.00 36.18 8 GLY B O 1
ATOM 1297 N N . GLY B 1 12 ? 43.794 3.052 38.749 1.00 40.39 9 GLY B N 1
ATOM 1298 C CA . GLY B 1 12 ? 45.209 2.733 38.662 1.00 46.39 9 GLY B CA 1
ATOM 1299 C C . GLY B 1 12 ? 45.469 1.588 37.701 1.00 50.54 9 GLY B C 1
ATOM 1300 O O . GLY B 1 12 ? 45.036 1.623 36.547 1.00 51.09 9 GLY B O 1
ATOM 1301 N N . THR B 1 13 ? 46.185 0.572 38.172 1.00 54.91 10 THR B N 1
ATOM 1302 C CA . THR B 1 13 ? 46.484 -0.600 37.352 1.00 59.22 10 THR B CA 1
ATOM 1303 C C . THR B 1 13 ? 46.198 -1.852 38.169 1.00 61.06 10 THR B C 1
ATOM 1304 O O . THR B 1 13 ? 46.934 -2.163 39.112 1.00 61.30 10 THR B O 1
ATOM 1308 N N . ARG B 1 14 ? 45.127 -2.560 37.811 1.00 61.95 11 ARG B N 1
ATOM 1309 C CA . ARG B 1 14 ? 44.745 -3.776 38.522 1.00 62.63 11 ARG B CA 1
ATOM 1310 C C . ARG B 1 14 ? 45.966 -4.641 38.807 1.00 61.20 11 ARG B C 1
ATOM 1311 O O . ARG B 1 14 ? 46.478 -5.314 37.909 1.00 61.18 11 ARG B O 1
ATOM 1319 N N . SER B 1 15 ? 46.425 -4.626 40.056 1.00 58.81 12 SER B N 1
ATOM 1320 C CA . SER B 1 15 ? 47.592 -5.415 40.424 1.00 56.03 12 SER B CA 1
ATOM 1321 C C . SER B 1 15 ? 47.890 -5.433 41.918 1.00 52.15 12 SER B C 1
ATOM 1322 O O . SER B 1 15 ? 49.056 -5.402 42.312 1.00 52.58 12 SER B O 1
ATOM 1325 N N . GLY B 1 16 ? 46.845 -5.486 42.743 1.00 47.59 13 GLY B N 1
ATOM 1326 C CA . GLY B 1 16 ? 47.043 -5.512 44.186 1.00 42.45 13 GLY B CA 1
ATOM 1327 C C . GLY B 1 16 ? 47.810 -4.307 44.710 1.00 38.09 13 GLY B C 1
ATOM 1328 O O . GLY B 1 16 ? 48.512 -4.386 45.726 1.00 37.79 13 GLY B O 1
ATOM 1329 N N . GLY B 1 17 ? 47.676 -3.188 44.007 1.00 33.04 14 GLY B N 1
ATOM 1330 C CA . GLY B 1 17 ? 48.345 -1.963 44.404 1.00 29.89 14 GLY B CA 1
ATOM 1331 C C . GLY B 1 17 ? 47.717 -1.377 45.658 1.00 26.99 14 GLY B C 1
ATOM 1332 O O . GLY B 1 17 ? 46.644 -1.801 46.075 1.00 26.84 14 GLY B O 1
ATOM 1333 N N . ASN B 1 18 ? 48.375 -0.393 46.259 1.00 23.56 15 ASN B N 1
ATOM 1334 C CA . ASN B 1 18 ? 47.861 0.209 47.482 1.00 19.83 15 ASN B CA 1
ATOM 1335 C C . ASN B 1 18 ? 46.452 0.788 47.383 1.00 20.23 15 ASN B C 1
ATOM 1336 O O . ASN B 1 18 ? 45.658 0.661 48.316 1.00 19.47 15 ASN B O 1
ATOM 1341 N N . THR B 1 19 ? 46.135 1.435 46.263 1.00 19.61 16 THR B N 1
ATOM 1342 C CA . THR B 1 19 ? 44.813 2.034 46.124 1.00 20.35 16 THR B CA 1
ATOM 1343 C C . THR B 1 19 ? 43.749 0.934 46.064 1.00 18.99 16 THR B C 1
ATOM 1344 O O . THR B 1 19 ? 42.710 1.026 46.720 1.00 17.99 16 THR B O 1
ATOM 1348 N N . ASP B 1 20 ? 44.026 -0.105 45.287 1.00 20.23 17 ASP B N 1
ATOM 1349 C CA . ASP B 1 20 ? 43.119 -1.243 45.166 1.00 21.89 17 ASP B CA 1
ATOM 1350 C C . ASP B 1 20 ? 42.857 -1.847 46.545 1.00 20.48 17 ASP B C 1
ATOM 1351 O O . ASP B 1 20 ? 41.712 -2.112 46.921 1.00 19.30 17 ASP B O 1
ATOM 1356 N N . VAL B 1 21 ? 43.934 -2.069 47.293 1.00 17.75 18 VAL B N 1
ATOM 1357 C CA . VAL B 1 21 ? 43.840 -2.653 48.635 1.00 18.55 18 VAL B CA 1
ATOM 1358 C C . VAL B 1 21 ? 43.009 -1.783 49.577 1.00 16.49 18 VAL B C 1
ATOM 1359 O O . VAL B 1 21 ? 42.142 -2.280 50.298 1.00 15.98 18 VAL B O 1
ATOM 1363 N N . LEU B 1 22 ? 43.260 -0.477 49.567 1.00 17.20 19 LEU B N 1
ATOM 1364 C CA . LEU B 1 22 ? 42.515 0.421 50.446 1.00 16.70 19 LEU B CA 1
ATOM 1365 C C . LEU B 1 22 ? 41.044 0.453 50.063 1.00 15.18 19 LEU B C 1
ATOM 1366 O O . LEU B 1 22 ? 40.186 0.567 50.927 1.00 14.56 19 LEU B O 1
ATOM 1371 N N . ALA B 1 23 ? 40.746 0.382 48.769 1.00 15.89 20 ALA B N 1
ATOM 1372 C CA . ALA B 1 23 ? 39.348 0.400 48.353 1.00 16.66 20 ALA B CA 1
ATOM 1373 C C . ALA B 1 23 ? 38.705 -0.928 48.767 1.00 17.25 20 ALA B C 1
ATOM 1374 O O . ALA B 1 23 ? 37.544 -0.968 49.184 1.00 14.83 20 ALA B O 1
ATOM 1376 N N . GLU B 1 24 ? 39.463 -2.019 48.692 1.00 15.06 21 GLU B N 1
ATOM 1377 C CA . GLU B 1 24 ? 38.904 -3.314 49.093 1.00 18.47 21 GLU B CA 1
ATOM 1378 C C . GLU B 1 24 ? 38.571 -3.284 50.586 1.00 17.77 21 GLU B C 1
ATOM 1379 O O . GLU B 1 24 ? 37.603 -3.921 51.030 1.00 18.21 21 GLU B O 1
ATOM 1385 N N . LYS B 1 25 ? 39.367 -2.556 51.365 1.00 16.11 22 LYS B N 1
ATOM 1386 C CA . LYS B 1 25 ? 39.119 -2.474 52.811 1.00 17.53 22 LYS B CA 1
ATOM 1387 C C . LYS B 1 25 ? 37.757 -1.822 53.047 1.00 17.44 22 LYS B C 1
ATOM 1388 O O . LYS B 1 25 ? 36.974 -2.254 53.909 1.00 17.42 22 LYS B O 1
ATOM 1394 N N . ALA B 1 26 ? 37.464 -0.784 52.267 1.00 15.87 23 ALA B N 1
ATOM 1395 C CA . ALA B 1 26 ? 36.205 -0.078 52.412 1.00 17.45 23 ALA B CA 1
ATOM 1396 C C . ALA B 1 26 ? 35.009 -0.926 52.007 1.00 17.58 23 ALA B C 1
ATOM 1397 O O . ALA B 1 26 ? 33.955 -0.847 52.642 1.00 19.60 23 ALA B O 1
ATOM 1399 N N . VAL B 1 27 ? 35.159 -1.735 50.957 1.00 18.84 24 VAL B N 1
ATOM 1400 C CA . VAL B 1 27 ? 34.029 -2.544 50.493 1.00 19.71 24 VAL B CA 1
ATOM 1401 C C . VAL B 1 27 ? 33.970 -3.986 50.956 1.00 21.49 24 VAL B C 1
ATOM 1402 O O . VAL B 1 27 ? 33.150 -4.769 50.458 1.00 20.82 24 VAL B O 1
ATOM 1406 N N . GLN B 1 28 ? 34.808 -4.347 51.921 1.00 21.96 25 GLN B N 1
ATOM 1407 C CA . GLN B 1 28 ? 34.800 -5.723 52.399 1.00 23.04 25 GLN B CA 1
ATOM 1408 C C . GLN B 1 28 ? 33.419 -6.089 52.935 1.00 24.77 25 GLN B C 1
ATOM 1409 O O . GLN B 1 28 ? 32.829 -5.358 53.734 1.00 22.89 25 GLN B O 1
ATOM 1415 N N . GLY B 1 29 ? 32.906 -7.231 52.489 1.00 26.89 26 GLY B N 1
ATOM 1416 C CA . GLY B 1 29 ? 31.594 -7.671 52.935 1.00 27.72 26 GLY B CA 1
ATOM 1417 C C . GLY B 1 29 ? 30.456 -7.111 52.103 1.00 28.44 26 GLY B C 1
ATOM 1418 O O . GLY B 1 29 ? 29.301 -7.493 52.292 1.00 26.10 26 GLY B O 1
ATOM 1419 N N . PHE B 1 30 ? 30.770 -6.207 51.179 1.00 27.97 27 PHE B N 1
ATOM 1420 C CA . PHE B 1 30 ? 29.735 -5.607 50.340 1.00 30.53 27 PHE B CA 1
ATOM 1421 C C . PHE B 1 30 ? 29.596 -6.275 48.974 1.00 32.31 27 PHE B C 1
ATOM 1422 O O . PHE B 1 30 ? 28.604 -6.066 48.281 1.00 33.61 27 PHE B O 1
ATOM 1430 N N . ASP B 1 31 ? 30.592 -7.061 48.583 1.00 34.74 28 ASP B N 1
ATOM 1431 C CA . ASP B 1 31 ? 30.580 -7.711 47.275 1.00 37.45 28 ASP B CA 1
ATOM 1432 C C . ASP B 1 31 ? 30.303 -6.670 46.185 1.00 37.03 28 ASP B C 1
ATOM 1433 O O . ASP B 1 31 ? 29.304 -6.727 45.454 1.00 37.21 28 ASP B O 1
ATOM 1438 N N . ALA B 1 32 ? 31.216 -5.715 46.093 1.00 32.80 29 ALA B N 1
ATOM 1439 C CA . ALA B 1 32 ? 31.131 -4.632 45.133 1.00 30.73 29 ALA B CA 1
ATOM 1440 C C . ALA B 1 32 ? 31.572 -5.064 43.743 1.00 30.62 29 ALA B C 1
ATOM 1441 O O . ALA B 1 32 ? 32.220 -6.095 43.570 1.00 30.13 29 ALA B O 1
ATOM 1443 N N . GLU B 1 33 ? 31.204 -4.257 42.756 1.00 31.03 30 GLU B N 1
ATOM 1444 C CA . GLU B 1 33 ? 31.598 -4.491 41.383 1.00 32.87 30 GLU B CA 1
ATOM 1445 C C . GLU B 1 33 ? 32.849 -3.660 41.188 1.00 32.34 30 GLU B C 1
ATOM 1446 O O . GLU B 1 33 ? 32.852 -2.474 41.506 1.00 32.43 30 GLU B O 1
ATOM 1452 N N . HIS B 1 34 ? 33.906 -4.287 40.688 1.00 30.92 31 HIS B N 1
ATOM 1453 C CA . HIS B 1 34 ? 35.165 -3.605 40.431 1.00 31.99 31 HIS B CA 1
ATOM 1454 C C . HIS B 1 34 ? 35.275 -3.298 38.950 1.00 34.06 31 HIS B C 1
ATOM 1455 O O . HIS B 1 34 ? 35.283 -4.202 38.112 1.00 33.82 31 HIS B O 1
ATOM 1462 N N . ILE B 1 35 ? 35.356 -2.014 38.634 1.00 34.47 32 ILE B N 1
ATOM 1463 C CA . ILE B 1 35 ? 35.478 -1.562 37.259 1.00 37.40 32 ILE B CA 1
ATOM 1464 C C . ILE B 1 35 ? 36.882 -1.004 37.096 1.00 38.77 32 ILE B C 1
ATOM 1465 O O . ILE B 1 35 ? 37.241 -0.029 37.751 1.00 39.53 32 ILE B 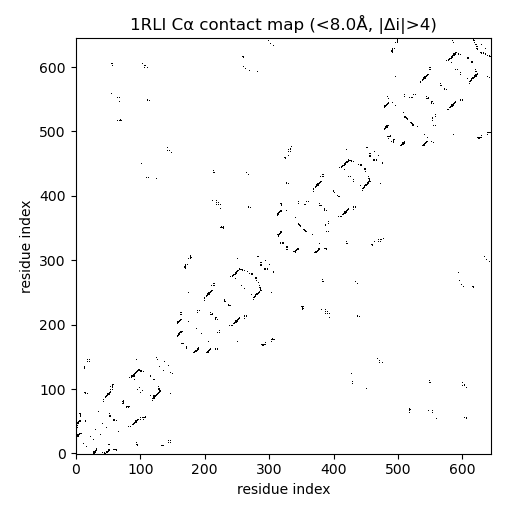O 1
ATOM 1470 N N . TYR B 1 36 ? 37.688 -1.634 36.247 1.00 39.42 33 TYR B N 1
ATOM 1471 C CA . TYR B 1 36 ? 39.058 -1.176 36.032 1.00 41.30 33 TYR B CA 1
ATOM 1472 C C . TYR B 1 36 ? 39.168 -0.361 34.748 1.00 41.82 33 TYR B C 1
ATOM 1473 O O . TYR B 1 36 ? 39.009 -0.886 33.646 1.00 42.19 33 TYR B O 1
ATOM 1482 N N . LEU B 1 37 ? 39.444 0.927 34.902 1.00 40.31 34 LEU B N 1
ATOM 1483 C CA . LEU B 1 37 ? 39.550 1.827 33.764 1.00 40.53 34 LEU B CA 1
ATOM 1484 C C . LEU B 1 37 ? 40.719 1.494 32.854 1.00 44.22 34 LEU B C 1
ATOM 1485 O O . LEU B 1 37 ? 40.585 1.474 31.627 1.00 45.84 34 LEU B O 1
ATOM 1490 N N . GLN B 1 38 ? 41.864 1.226 33.465 1.00 48.22 35 GLN B N 1
ATOM 1491 C CA . GLN B 1 38 ? 43.073 0.915 32.722 1.00 53.52 35 GLN B CA 1
ATOM 1492 C C . GLN B 1 38 ? 43.160 -0.576 32.407 1.00 54.58 35 GLN B C 1
ATOM 1493 O O . GLN B 1 38 ? 43.945 -1.306 33.009 1.00 56.59 35 GLN B O 1
ATOM 1499 N N . ASP B 1 61 ? 36.166 0.385 25.919 1.00 39.57 58 ASP B N 1
ATOM 1500 C CA . ASP B 1 61 ? 34.994 -0.129 26.624 1.00 37.93 58 ASP B CA 1
ATOM 1501 C C . ASP B 1 61 ? 34.352 0.959 27.488 1.00 34.33 58 ASP B C 1
ATOM 1502 O O . ASP B 1 61 ? 33.638 0.669 28.449 1.00 32.12 58 ASP B O 1
ATOM 1507 N N . TYR B 1 62 ? 34.611 2.214 27.131 1.00 31.57 59 TYR B N 1
ATOM 1508 C CA . TYR B 1 62 ? 34.072 3.355 27.868 1.00 29.82 59 TYR B CA 1
ATOM 1509 C C . TYR B 1 62 ? 32.555 3.268 28.033 1.00 29.64 59 TYR B C 1
ATOM 1510 O O . TYR B 1 62 ? 32.026 3.440 29.131 1.00 26.61 59 TYR B O 1
ATOM 1519 N N . ASP B 1 63 ? 31.853 3.013 26.933 1.00 30.42 60 ASP B N 1
ATOM 1520 C CA . ASP B 1 63 ? 30.397 2.933 26.990 1.00 31.00 60 ASP B CA 1
ATOM 1521 C C . ASP B 1 63 ? 29.869 1.858 27.938 1.00 30.05 60 ASP B C 1
ATOM 1522 O O . ASP B 1 63 ? 28.873 2.081 28.632 1.00 30.05 60 ASP B O 1
ATOM 1527 N N . SER B 1 64 ? 30.531 0.702 27.978 1.00 30.19 61 SER B N 1
ATOM 1528 C CA . SER B 1 64 ? 30.116 -0.389 28.863 1.00 30.85 61 SER B CA 1
ATOM 1529 C C . SER B 1 64 ? 30.318 0.023 30.309 1.00 29.24 61 SER B C 1
ATOM 1530 O O . SER B 1 64 ? 29.510 -0.300 31.184 1.00 28.60 61 SER B O 1
ATOM 1533 N N . ILE B 1 65 ? 31.407 0.739 30.555 1.00 28.50 62 ILE B N 1
ATOM 1534 C CA . ILE B 1 65 ? 31.703 1.194 31.900 1.00 27.03 62 ILE B CA 1
ATOM 1535 C C . ILE B 1 65 ? 30.608 2.147 32.355 1.00 25.11 62 ILE B C 1
ATOM 1536 O O . ILE B 1 65 ? 30.078 2.001 33.453 1.00 24.83 62 ILE B O 1
ATOM 1541 N N . ILE B 1 66 ? 30.255 3.112 31.509 1.00 23.76 63 ILE B N 1
ATOM 1542 C CA . ILE B 1 66 ? 29.207 4.060 31.858 1.00 23.84 63 ILE B CA 1
ATOM 1543 C C . ILE B 1 66 ? 27.906 3.300 32.144 1.00 26.05 63 ILE B C 1
ATOM 1544 O O . ILE B 1 66 ? 27.217 3.564 33.128 1.00 23.22 63 ILE B O 1
ATOM 1549 N N . GLU B 1 67 ? 27.582 2.332 31.290 1.00 26.59 64 GLU B N 1
ATOM 1550 C CA . GLU B 1 67 ? 26.365 1.559 31.483 1.00 29.55 64 GLU B CA 1
ATOM 1551 C C . GLU B 1 67 ? 26.365 0.856 32.842 1.00 30.03 64 GLU B C 1
ATOM 1552 O O . GLU B 1 67 ? 25.358 0.849 33.558 1.00 27.68 64 GLU B O 1
ATOM 1558 N N . ARG B 1 68 ? 27.509 0.288 33.205 1.00 27.97 65 ARG B N 1
ATOM 1559 C CA . ARG B 1 68 ? 27.644 -0.413 34.472 1.00 29.67 65 ARG B CA 1
ATOM 1560 C C . ARG B 1 68 ? 27.535 0.488 35.695 1.00 28.76 65 ARG B C 1
ATOM 1561 O O . ARG B 1 68 ? 26.870 0.139 36.668 1.00 28.46 65 ARG B O 1
ATOM 1569 N N . ILE B 1 69 ? 28.190 1.645 35.668 1.00 27.22 66 ILE B N 1
ATOM 1570 C CA . ILE B 1 69 ? 28.119 2.506 36.844 1.00 27.73 66 ILE B CA 1
ATOM 1571 C C . ILE B 1 69 ? 26.736 3.121 37.056 1.00 27.32 66 ILE B C 1
ATOM 1572 O O . ILE B 1 69 ? 26.318 3.319 38.198 1.00 25.45 66 ILE B O 1
ATOM 1577 N N . LEU B 1 70 ? 26.010 3.394 35.968 1.00 25.63 67 LEU B N 1
ATOM 1578 C CA . LEU B 1 70 ? 24.674 3.979 36.098 1.00 28.05 67 LEU B CA 1
ATOM 1579 C C . LEU B 1 70 ? 23.742 3.065 36.884 1.00 27.81 67 LEU B C 1
ATOM 1580 O O . LEU B 1 70 ? 22.726 3.509 37.434 1.00 29.39 67 LEU B O 1
ATOM 1585 N N . GLN B 1 71 ? 24.097 1.789 36.950 1.00 30.36 68 GLN B N 1
ATOM 1586 C CA . GLN B 1 71 ? 23.289 0.819 37.681 1.00 33.32 68 GLN B CA 1
ATOM 1587 C C . GLN B 1 71 ? 23.664 0.689 39.157 1.00 32.86 68 GLN B C 1
ATOM 1588 O O . GLN B 1 71 ? 23.052 -0.088 39.889 1.00 31.56 68 GLN B O 1
ATOM 1594 N N . CYS B 1 72 ? 24.661 1.449 39.601 1.00 30.99 69 CYS B N 1
ATOM 1595 C CA . CYS B 1 72 ? 25.092 1.370 40.994 1.00 30.31 69 CYS B CA 1
ATOM 1596 C C . CYS B 1 72 ? 24.736 2.619 41.771 1.00 29.60 69 CYS B C 1
ATOM 1597 O O . CYS B 1 72 ? 24.909 3.734 41.277 1.00 32.17 69 CYS B O 1
ATOM 1600 N N . HIS B 1 73 ? 24.240 2.434 42.989 1.00 27.74 70 HIS B N 1
ATOM 1601 C CA . HIS B 1 73 ? 23.840 3.556 43.828 1.00 28.11 70 HIS B CA 1
ATOM 1602 C C . HIS B 1 73 ? 25.025 4.257 44.487 1.00 25.52 70 HIS B C 1
ATOM 1603 O O . HIS B 1 73 ? 24.992 5.459 44.712 1.00 25.88 70 HIS B O 1
ATOM 1610 N N . ILE B 1 74 ? 26.055 3.487 44.813 1.00 24.67 71 ILE B N 1
ATOM 1611 C CA . ILE B 1 74 ? 27.249 4.035 45.448 1.00 23.95 71 ILE B CA 1
ATOM 1612 C C . ILE B 1 74 ? 28.430 3.884 44.500 1.00 21.28 71 ILE B C 1
ATOM 1613 O O . ILE B 1 74 ? 28.655 2.813 43.934 1.00 21.05 71 ILE B O 1
ATOM 1618 N N . LEU B 1 75 ? 29.180 4.965 44.310 1.00 20.24 72 LEU B N 1
ATOM 1619 C CA . LEU B 1 75 ? 30.336 4.909 43.440 1.00 19.34 72 LEU B CA 1
ATOM 1620 C C . LEU B 1 75 ? 31.564 5.312 44.239 1.00 18.80 72 LEU B C 1
ATOM 1621 O O . LEU B 1 75 ? 31.580 6.381 44.849 1.00 18.35 72 LEU B O 1
ATOM 1626 N N . ILE B 1 76 ? 32.574 4.452 44.230 1.00 16.55 73 ILE B N 1
ATOM 1627 C CA . ILE B 1 76 ? 33.818 4.751 44.927 1.00 15.65 73 ILE B CA 1
ATOM 1628 C C . ILE B 1 76 ? 34.891 4.985 43.877 1.00 14.91 73 ILE B C 1
ATOM 1629 O O . ILE B 1 76 ? 35.275 4.069 43.140 1.00 15.98 73 ILE B O 1
ATOM 1634 N N . PHE B 1 77 ? 35.379 6.219 43.813 1.00 12.49 74 PHE B N 1
ATOM 1635 C CA . PHE B 1 77 ? 36.420 6.559 42.840 1.00 13.62 74 PHE B CA 1
ATOM 1636 C C . PHE B 1 77 ? 37.734 6.293 43.531 1.00 15.68 74 PHE B C 1
ATOM 1637 O O . PHE B 1 77 ? 38.081 7.010 44.455 1.00 14.16 74 PHE B O 1
ATOM 1645 N N . ALA B 1 78 ? 38.444 5.258 43.083 1.00 15.81 75 ALA B N 1
ATOM 1646 C CA . ALA B 1 78 ? 39.724 4.889 43.689 1.00 16.23 75 ALA B CA 1
ATOM 1647 C C . ALA B 1 78 ? 40.836 5.204 42.714 1.00 16.80 75 ALA B C 1
ATOM 1648 O O . ALA B 1 78 ? 40.856 4.695 41.593 1.00 19.22 75 ALA B O 1
ATOM 1650 N N . THR B 1 79 ? 41.761 6.051 43.135 1.00 13.99 76 THR B N 1
ATOM 1651 C CA . THR B 1 79 ? 42.854 6.419 42.250 1.00 14.65 76 THR B CA 1
ATOM 1652 C C . THR B 1 79 ? 44.172 6.653 42.943 1.00 16.02 76 THR B C 1
ATOM 1653 O O . THR B 1 79 ? 44.210 7.156 44.064 1.00 17.31 76 THR B O 1
ATOM 1657 N N . PRO B 1 80 ? 45.278 6.227 42.316 1.00 17.34 77 PRO B N 1
ATOM 1658 C CA . PRO B 1 80 ? 46.551 6.502 42.976 1.00 15.78 77 PRO B CA 1
ATOM 1659 C C . PRO B 1 80 ? 46.720 8.017 42.784 1.00 17.10 77 PRO B C 1
ATOM 1660 O O . PRO B 1 80 ? 46.097 8.610 41.908 1.00 16.14 77 PRO B O 1
ATOM 1664 N N . ILE B 1 81 ? 47.540 8.645 43.607 1.00 15.03 78 ILE B N 1
ATOM 1665 C CA . ILE B 1 81 ? 47.775 10.078 43.462 1.00 15.11 78 ILE B CA 1
ATOM 1666 C C . ILE B 1 81 ? 49.019 10.298 42.605 1.00 15.61 78 ILE B C 1
ATOM 1667 O O . ILE B 1 81 ? 50.117 9.849 42.955 1.00 16.74 78 ILE B O 1
ATOM 1672 N N . TYR B 1 82 ? 48.836 10.944 41.455 1.00 13.30 79 TYR B N 1
ATOM 1673 C CA . TYR B 1 82 ? 49.960 11.263 40.580 1.00 16.36 79 TYR B CA 1
ATOM 1674 C C . TYR B 1 82 ? 50.027 12.769 40.523 1.00 16.26 79 TYR B C 1
ATOM 1675 O O . TYR B 1 82 ? 49.042 13.439 40.175 1.00 15.01 79 TYR B O 1
ATOM 1684 N N . TRP B 1 83 ? 51.191 13.303 40.856 1.00 14.63 80 TRP B N 1
ATOM 1685 C CA . TRP B 1 83 ? 51.386 14.749 40.793 1.00 15.78 80 TRP B CA 1
ATOM 1686 C C . TRP B 1 83 ? 50.258 15.533 41.478 1.00 15.40 80 TRP B C 1
ATOM 1687 O O . TRP B 1 83 ? 49.687 16.485 40.920 1.00 15.68 80 TRP B O 1
ATOM 1698 N N . PHE B 1 84 ? 49.957 15.113 42.706 1.00 14.53 81 PHE B N 1
ATOM 1699 C CA . PHE B 1 84 ? 48.960 15.773 43.542 1.00 16.78 81 PHE B CA 1
ATOM 1700 C C . PHE B 1 84 ? 47.560 15.819 42.946 1.00 16.75 81 PHE B C 1
ATOM 1701 O O . PHE B 1 84 ? 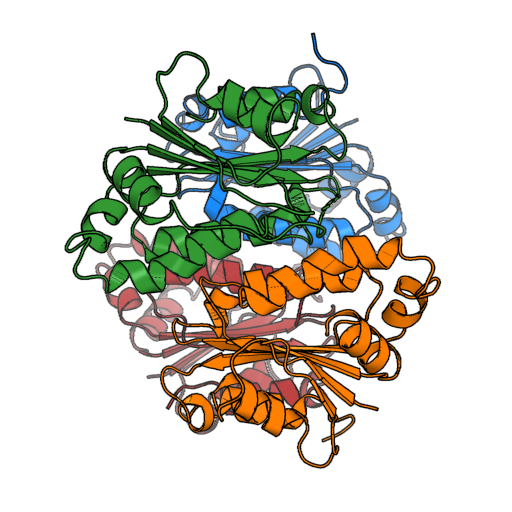46.733 16.642 43.321 1.00 16.09 81 PHE B O 1
ATOM 1709 N N . GLY B 1 85 ? 47.300 14.888 42.039 1.00 17.59 82 GLY B N 1
ATOM 1710 C CA . GLY B 1 85 ? 45.995 14.803 41.418 1.00 16.51 82 GLY B CA 1
ATOM 1711 C C . GLY B 1 85 ? 45.666 13.344 41.175 1.00 15.33 82 GLY B C 1
ATOM 1712 O O . GLY B 1 85 ? 46.292 12.439 41.728 1.00 15.08 82 GLY B O 1
ATOM 1713 N N A MET B 1 86 ? 44.670 13.113 40.329 0.50 17.07 83 MET B N 1
ATOM 1714 N N B MET B 1 86 ? 44.680 13.095 40.333 0.50 15.72 83 MET B N 1
ATOM 1715 C CA A MET B 1 86 ? 44.240 11.758 39.998 0.48 18.39 83 MET B CA 1
ATOM 1716 C CA B MET B 1 86 ? 44.307 11.721 40.063 0.52 15.93 83 MET B CA 1
ATOM 1717 C C A MET B 1 86 ? 45.163 11.132 38.963 0.48 18.21 83 MET B C 1
ATOM 1718 C C B MET B 1 86 ? 45.190 11.116 38.987 0.52 16.62 83 MET B C 1
ATOM 1719 O O A MET B 1 86 ? 46.109 11.768 38.487 0.50 16.86 83 MET B O 1
ATOM 1720 O O B MET B 1 86 ? 46.122 11.758 38.489 0.50 15.16 83 MET B O 1
ATOM 1729 N N . SER B 1 87 ? 44.879 9.883 38.610 1.00 16.61 84 SER B N 1
ATOM 1730 C CA . SER B 1 87 ? 45.665 9.197 37.598 1.00 17.17 84 SER B CA 1
ATOM 1731 C C . SER B 1 87 ? 45.247 9.780 36.250 1.00 15.20 84 SER B C 1
ATOM 1732 O O . SER B 1 87 ? 44.157 10.341 36.124 1.00 14.55 84 SER B O 1
ATOM 1735 N N . GLY B 1 88 ? 46.107 9.651 35.252 1.00 16.15 85 GLY B N 1
ATOM 1736 C CA . GLY B 1 88 ? 45.753 10.151 33.932 1.00 18.51 85 GLY B CA 1
ATOM 1737 C C . GLY B 1 88 ? 44.560 9.362 33.419 1.00 17.19 85 GLY B C 1
ATOM 1738 O O . GLY B 1 88 ? 43.678 9.892 32.755 1.00 17.88 85 GLY B O 1
ATOM 1739 N N . THR B 1 89 ? 44.528 8.076 33.742 1.00 18.94 86 THR B N 1
ATOM 1740 C CA . THR B 1 89 ? 43.413 7.232 33.311 1.00 20.93 86 THR B CA 1
ATOM 1741 C C . THR B 1 89 ? 42.080 7.752 33.861 1.00 19.76 86 THR B C 1
ATOM 1742 O O . THR B 1 89 ? 41.101 7.886 33.124 1.00 19.68 86 THR B O 1
ATOM 1746 N N . LEU B 1 90 ? 42.033 8.072 35.155 1.00 16.72 87 LEU B N 1
ATOM 1747 C CA . LEU B 1 90 ? 40.787 8.578 35.709 1.00 16.71 87 LEU B CA 1
ATOM 1748 C C . LEU B 1 90 ? 40.463 9.974 35.144 1.00 16.11 87 LEU B C 1
ATOM 1749 O O . LEU B 1 90 ? 39.299 10.321 34.937 1.00 15.53 87 LEU B O 1
ATOM 1754 N N . LYS B 1 91 ? 41.482 10.778 34.880 1.00 15.28 88 LYS B N 1
ATOM 1755 C CA . LYS B 1 91 ? 41.243 12.113 34.339 1.00 13.70 88 LYS B CA 1
ATOM 1756 C C . LYS B 1 91 ? 40.603 12.020 32.939 1.00 17.15 88 LYS B C 1
ATOM 1757 O O . LYS B 1 91 ? 39.629 12.750 32.636 1.00 18.63 88 LYS B O 1
ATOM 1763 N N . LEU B 1 92 ? 41.107 11.117 32.095 1.00 18.57 89 LEU B N 1
ATOM 1764 C CA . LEU B 1 92 ? 40.533 10.980 30.747 1.00 21.75 89 LEU B CA 1
ATOM 1765 C C . LEU B 1 92 ? 39.111 10.448 30.834 1.00 22.63 89 LEU B C 1
ATOM 1766 O O . LEU B 1 92 ? 38.252 10.780 29.999 1.00 21.92 89 LEU B O 1
ATOM 1771 N N . PHE B 1 93 ? 38.865 9.621 31.843 1.00 18.65 90 PHE B N 1
ATOM 1772 C CA . PHE B 1 93 ? 37.545 9.052 32.054 1.00 20.04 90 PHE B CA 1
ATOM 1773 C C . PHE B 1 93 ? 36.537 10.140 32.423 1.00 21.24 90 PHE B C 1
ATOM 1774 O O . PHE B 1 93 ? 35.509 10.303 31.754 1.00 21.16 90 PHE B O 1
ATOM 1782 N N . ILE B 1 94 ? 36.822 10.901 33.484 1.00 18.01 91 ILE B N 1
ATOM 1783 C CA . ILE B 1 94 ? 35.890 11.959 33.877 1.00 18.96 91 ILE B CA 1
ATOM 1784 C C . ILE B 1 94 ? 35.762 13.022 32.774 1.00 19.21 91 ILE B C 1
ATOM 1785 O O . ILE B 1 94 ? 34.674 13.531 32.519 1.00 17.00 91 ILE B O 1
ATOM 1790 N N . ASP B 1 95 ? 36.862 13.359 32.113 1.00 19.71 92 ASP B N 1
ATOM 1791 C CA . ASP B 1 95 ? 36.780 14.353 31.056 1.00 19.02 92 ASP B CA 1
ATOM 1792 C C . ASP B 1 95 ? 35.771 13.931 29.986 1.00 22.44 92 ASP B C 1
ATOM 1793 O O . ASP B 1 95 ? 35.038 14.770 29.449 1.00 21.61 92 ASP B O 1
ATOM 1798 N N . ARG B 1 96 ? 35.703 12.635 29.695 1.00 22.82 93 ARG B N 1
ATOM 1799 C CA . ARG B 1 96 ? 34.779 12.193 28.667 1.00 24.98 93 ARG B CA 1
ATOM 1800 C C . ARG B 1 96 ? 33.314 12.307 29.063 1.00 24.71 93 ARG B C 1
ATOM 1801 O O . ARG B 1 96 ? 32.422 12.138 28.218 1.00 23.08 93 ARG B O 1
ATOM 1809 N N . TRP B 1 97 ? 33.048 12.617 30.331 1.00 21.50 94 TRP B N 1
ATOM 1810 C CA . TRP B 1 97 ? 31.663 12.790 30.760 1.00 21.63 94 TRP B CA 1
ATOM 1811 C C . TRP B 1 97 ? 31.043 13.953 30.005 1.00 22.46 94 TRP B C 1
ATOM 1812 O O . TRP B 1 97 ? 29.816 14.049 29.911 1.00 23.05 94 TRP B O 1
ATOM 1823 N N . SER B 1 98 ? 31.887 14.848 29.496 1.00 22.11 95 SER B N 1
ATOM 1824 C CA . SER B 1 98 ? 31.407 15.992 28.743 1.00 22.14 95 SER B CA 1
ATOM 1825 C C . SER B 1 98 ? 30.719 15.488 27.470 1.00 23.22 95 SER B C 1
ATOM 1826 O O . SER B 1 98 ? 29.752 16.099 27.000 1.00 24.85 95 SER B O 1
ATOM 1829 N N . GLN B 1 99 ? 31.225 14.391 26.919 1.00 24.14 96 GLN B N 1
ATOM 1830 C CA . GLN B 1 99 ? 30.650 13.804 25.703 1.00 26.94 96 GLN B CA 1
ATOM 1831 C C . GLN B 1 99 ? 29.369 13.080 26.065 1.00 28.23 96 GLN B C 1
ATOM 1832 O O . GLN B 1 99 ? 28.364 13.168 25.350 1.00 28.17 96 GLN B O 1
ATOM 1838 N N . THR B 1 100 ? 29.402 12.373 27.191 1.00 26.83 97 THR B N 1
ATOM 1839 C CA . THR B 1 100 ? 28.239 11.618 27.650 1.00 26.29 97 THR B CA 1
ATOM 1840 C C . THR B 1 100 ? 27.082 12.533 28.045 1.00 27.87 97 THR B C 1
ATOM 1841 O O . THR B 1 100 ? 25.916 12.167 27.910 1.00 27.36 97 THR B O 1
ATOM 1845 N N . LEU B 1 101 ? 27.390 13.732 28.524 1.00 26.30 98 LEU B N 1
ATOM 1846 C CA . LEU B 1 101 ? 26.338 14.669 28.888 1.00 26.58 98 LEU B CA 1
ATOM 1847 C C . LEU B 1 101 ? 25.516 15.096 27.666 1.00 27.56 98 LEU B C 1
ATOM 1848 O O . LEU B 1 101 ? 24.455 15.696 27.808 1.00 26.34 98 LEU B O 1
ATOM 1853 N N . ARG B 1 102 ? 26.006 14.773 26.476 1.00 29.13 99 ARG B N 1
ATOM 1854 C CA . ARG B 1 102 ? 25.307 15.132 25.243 1.00 32.26 99 ARG B CA 1
ATOM 1855 C C . ARG B 1 102 ? 25.064 13.915 24.337 1.00 32.18 99 ARG B C 1
ATOM 1856 O O . ARG B 1 102 ? 24.681 14.067 23.177 1.00 31.35 99 ARG B O 1
ATOM 1864 N N . ASP B 1 103 ? 25.286 12.714 24.875 1.00 30.60 100 ASP B N 1
ATOM 1865 C CA . ASP B 1 103 ? 25.116 11.459 24.127 1.00 29.95 100 ASP B CA 1
ATOM 1866 C C . ASP B 1 103 ? 23.643 11.032 24.168 1.00 28.12 100 ASP B C 1
ATOM 1867 O O . ASP B 1 103 ? 23.087 10.782 25.236 1.00 27.83 100 ASP B O 1
ATOM 1872 N N . PRO B 1 104 ? 22.986 10.938 22.996 1.00 28.79 101 PRO B N 1
ATOM 1873 C CA . PRO B 1 104 ? 21.575 10.538 23.006 1.00 28.29 101 PRO B CA 1
ATOM 1874 C C . PRO B 1 104 ? 21.297 9.112 23.492 1.00 28.47 101 PRO B C 1
ATOM 1875 O O . PRO B 1 104 ? 20.150 8.771 23.795 1.00 30.12 101 PRO B O 1
ATOM 1879 N N . ARG B 1 105 ? 22.337 8.286 23.571 1.00 27.97 102 ARG B N 1
ATOM 1880 C CA . ARG B 1 105 ? 22.184 6.914 24.046 1.00 28.79 102 ARG B CA 1
ATOM 1881 C C . ARG B 1 105 ? 22.076 6.882 25.575 1.00 28.10 102 ARG B C 1
ATOM 1882 O O . ARG B 1 105 ? 21.577 5.913 26.151 1.00 27.31 102 ARG B O 1
ATOM 1890 N N . PHE B 1 106 ? 22.549 7.943 26.223 1.00 26.86 103 PHE B N 1
ATOM 1891 C CA . PHE B 1 106 ? 22.500 8.072 27.688 1.00 28.55 103 PHE B CA 1
ATOM 1892 C C . PHE B 1 106 ? 21.831 9.397 28.044 1.00 30.69 103 PHE B C 1
ATOM 1893 O O . PHE B 1 106 ? 22.431 10.248 28.717 1.00 28.19 103 PHE B O 1
ATOM 1901 N N . PRO B 1 107 ? 20.572 9.591 27.615 1.00 32.13 104 PRO B N 1
ATOM 1902 C CA . PRO B 1 107 ? 19.823 10.825 27.875 1.00 32.45 104 PRO B CA 1
ATOM 1903 C C . PRO B 1 107 ? 19.627 11.214 29.331 1.00 32.84 104 PRO B C 1
ATOM 1904 O O . PRO B 1 107 ? 19.424 12.382 29.645 1.00 31.98 104 PRO B O 1
ATOM 1908 N N . ASP B 1 108 ? 19.672 10.245 30.230 1.00 33.10 105 ASP B N 1
ATOM 1909 C CA . ASP B 1 108 ? 19.465 10.580 31.627 1.00 33.33 105 ASP B CA 1
ATOM 1910 C C . ASP B 1 108 ? 20.727 10.470 32.477 1.00 31.68 105 ASP B C 1
ATOM 1911 O O . ASP B 1 108 ? 20.663 10.385 33.704 1.00 30.55 105 ASP B O 1
ATOM 1916 N N . PHE B 1 109 ? 21.878 10.512 31.817 1.00 31.34 106 PHE B N 1
ATOM 1917 C CA . PHE B 1 109 ? 23.147 10.403 32.522 1.00 29.55 106 PHE B CA 1
ATOM 1918 C C . PHE B 1 109 ? 23.287 11.340 33.724 1.00 29.75 106 PHE B C 1
ATOM 1919 O O . PHE B 1 109 ? 23.572 10.897 34.838 1.00 28.50 106 PHE B O 1
ATOM 1927 N N . LYS B 1 110 ? 23.101 12.632 33.514 1.00 29.77 107 LYS B N 1
ATOM 1928 C CA . LYS B 1 110 ? 23.270 13.552 34.629 1.00 31.18 107 LYS B CA 1
ATOM 1929 C C . LYS B 1 110 ? 22.232 13.327 35.730 1.00 31.85 107 LYS B C 1
ATOM 1930 O O . LYS B 1 110 ? 22.563 13.364 36.920 1.00 29.97 107 LYS B O 1
ATOM 1936 N N . GLN B 1 111 ? 20.984 13.081 35.340 1.00 31.49 108 GLN B N 1
ATOM 1937 C CA . GLN B 1 111 ? 19.924 12.838 36.320 1.00 31.49 108 GLN B CA 1
ATOM 1938 C C . GLN B 1 111 ? 20.249 11.591 37.143 1.00 29.73 108 GLN B C 1
ATOM 1939 O O . GLN B 1 111 ? 20.154 11.599 38.370 1.00 28.86 108 GLN B O 1
ATOM 1945 N N . GLN B 1 112 ? 20.632 10.518 36.459 1.00 28.24 109 GLN B N 1
ATOM 1946 C CA . GLN B 1 112 ? 20.972 9.284 37.140 1.00 28.67 109 GLN B CA 1
ATOM 1947 C C . GLN B 1 112 ? 22.151 9.476 38.092 1.00 26.49 109 GLN B C 1
ATOM 1948 O O . GLN B 1 112 ? 22.129 8.994 39.221 1.00 27.03 109 GLN B O 1
ATOM 1954 N N . MET B 1 113 ? 23.173 10.192 37.644 1.00 27.35 110 MET B N 1
ATOM 1955 C CA . MET B 1 113 ? 24.342 10.410 38.498 1.00 26.11 110 MET B CA 1
ATOM 1956 C C . MET B 1 113 ? 24.031 11.220 39.766 1.00 26.93 110 MET B C 1
ATOM 1957 O O . MET B 1 113 ? 24.550 10.928 40.841 1.00 26.12 110 MET B O 1
ATOM 1962 N N . SER B 1 114 ? 23.171 12.225 39.641 1.00 27.68 111 SER B N 1
ATOM 1963 C CA . SER B 1 114 ? 22.821 13.082 40.764 1.00 28.72 111 SER B CA 1
ATOM 1964 C C . SER B 1 114 ? 22.203 12.381 41.973 1.00 29.96 111 SER B C 1
ATOM 1965 O O . SER B 1 114 ? 22.232 12.924 43.068 1.00 31.95 111 SER B O 1
ATOM 1968 N N . VAL B 1 115 ? 21.656 11.182 41.801 1.00 28.44 112 VAL B N 1
ATOM 1969 C CA . VAL B 1 115 ? 21.059 10.504 42.937 1.00 29.40 112 VAL B CA 1
ATOM 1970 C C . VAL B 1 115 ? 22.008 9.497 43.571 1.00 28.81 112 VAL B C 1
ATOM 1971 O O . VAL B 1 115 ? 21.642 8.790 44.512 1.00 29.24 112 VAL B O 1
ATOM 1975 N N . LYS B 1 116 ? 23.237 9.444 43.060 1.00 26.36 113 LYS B N 1
ATOM 1976 C CA . LYS B 1 116 ? 24.233 8.521 43.573 1.00 25.26 113 LYS B CA 1
ATOM 1977 C C . LYS B 1 116 ? 25.071 9.152 44.688 1.00 25.68 113 LYS B C 1
ATOM 1978 O O . LYS B 1 116 ? 25.188 10.377 44.785 1.00 26.53 113 LYS B O 1
ATOM 1984 N N . GLN B 1 117 ? 25.624 8.300 45.543 1.00 23.01 114 GLN B N 1
ATOM 1985 C CA . GLN B 1 117 ? 26.476 8.758 46.637 1.00 24.10 114 GLN B CA 1
ATOM 1986 C C . GLN B 1 117 ? 27.889 8.443 46.155 1.00 21.83 114 GLN B C 1
ATOM 1987 O O . GLN B 1 117 ? 28.130 7.347 45.656 1.00 23.15 114 GLN B O 1
ATOM 1993 N N . ALA B 1 118 ? 28.810 9.396 46.285 1.00 20.82 115 ALA B N 1
ATOM 1994 C CA . ALA B 1 118 ? 30.180 9.170 45.822 1.00 19.31 115 ALA B CA 1
ATOM 1995 C C . ALA B 1 118 ? 31.198 9.226 46.947 1.00 17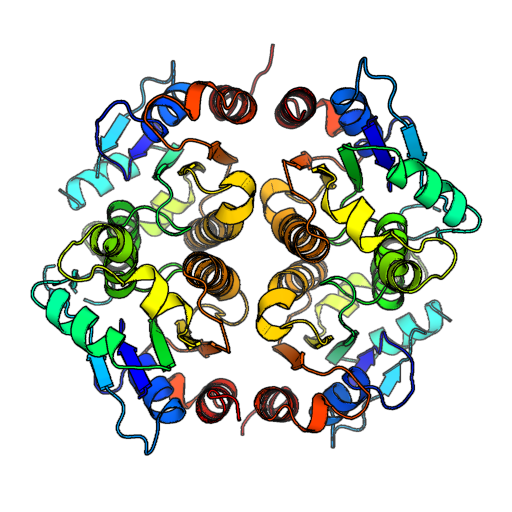.27 115 ALA B C 1
ATOM 1996 O O . ALA B 1 118 ? 31.036 9.975 47.913 1.00 16.96 115 ALA B O 1
ATOM 1998 N N . TYR B 1 119 ? 32.250 8.429 46.804 1.00 16.45 116 TYR B N 1
ATOM 1999 C CA . TYR B 1 119 ? 33.334 8.394 47.783 1.00 14.23 116 TYR B CA 1
ATOM 2000 C C . TYR B 1 119 ? 34.637 8.437 47.005 1.00 15.31 116 TYR B C 1
ATOM 2001 O O . TYR B 1 119 ? 34.664 8.099 45.827 1.00 14.69 116 TYR B O 1
ATOM 2010 N N . VAL B 1 120 ? 35.716 8.854 47.663 1.00 13.51 117 VAL B N 1
ATOM 2011 C CA . VAL B 1 120 ? 37.012 8.898 47.008 1.00 12.43 117 VAL B CA 1
ATOM 2012 C C . VAL B 1 120 ? 38.015 8.180 47.913 1.00 13.73 117 VAL B C 1
ATOM 2013 O O . VAL B 1 120 ? 38.000 8.353 49.128 1.00 13.40 117 VAL B O 1
ATOM 2017 N N . ILE B 1 121 ? 38.860 7.363 47.299 1.00 13.17 118 ILE B N 1
ATOM 2018 C CA . ILE B 1 121 ? 39.933 6.640 47.997 1.00 12.79 118 ILE B CA 1
ATOM 2019 C C . ILE B 1 121 ? 41.162 6.912 47.146 1.00 12.82 118 ILE B C 1
ATOM 2020 O O . ILE B 1 121 ? 41.175 6.614 45.950 1.00 14.51 118 ILE B O 1
ATOM 2025 N N . ALA B 1 122 ? 42.183 7.512 47.739 1.00 12.99 119 ALA B N 1
ATOM 2026 C CA . ALA B 1 122 ? 43.388 7.860 46.974 1.00 14.15 119 ALA B CA 1
ATOM 2027 C C . ALA B 1 122 ? 44.638 7.618 47.807 1.00 14.06 119 ALA B C 1
ATOM 2028 O O . ALA B 1 122 ? 44.697 8.008 48.972 1.00 15.18 119 ALA B O 1
ATOM 2030 N N . VAL B 1 123 ? 45.644 6.996 47.203 1.00 14.16 120 VAL B N 1
ATOM 2031 C CA . VAL B 1 123 ? 46.867 6.691 47.926 1.00 14.03 120 VAL B CA 1
ATOM 2032 C C . VAL B 1 123 ? 48.077 7.213 47.167 1.00 13.62 120 VAL B C 1
ATOM 2033 O O . VAL B 1 123 ? 48.138 7.110 45.939 1.00 13.48 120 VAL B O 1
ATOM 2037 N N . GLY B 1 124 ? 49.015 7.783 47.910 1.00 13.36 121 GLY B N 1
ATOM 2038 C CA . GLY B 1 124 ? 50.249 8.286 47.310 1.00 18.13 121 GLY B CA 1
ATOM 2039 C C . GLY B 1 124 ? 51.413 8.200 48.283 1.00 19.82 121 GLY B C 1
ATOM 2040 O O . GLY B 1 124 ? 51.218 7.916 49.463 1.00 17.64 121 GLY B O 1
ATOM 2041 N N . GLY B 1 125 ? 52.634 8.474 47.812 1.00 20.07 122 GLY B N 1
ATOM 2042 C CA . GLY B 1 125 ? 53.771 8.382 48.711 1.00 22.37 122 GLY B CA 1
ATOM 2043 C C . GLY B 1 125 ? 54.379 9.706 49.168 1.00 24.20 122 GLY B C 1
ATOM 2044 O O . GLY B 1 125 ? 55.357 9.699 49.919 1.00 27.46 122 GLY B O 1
ATOM 2045 N N . ASP B 1 126 ? 53.806 10.828 48.746 1.00 21.96 123 ASP B N 1
ATOM 2046 C CA . ASP B 1 126 ? 54.327 12.156 49.112 1.00 20.57 123 ASP B CA 1
ATOM 2047 C C . ASP B 1 126 ? 53.345 12.926 50.021 1.00 20.27 123 ASP B C 1
ATOM 2048 O O . ASP B 1 126 ? 52.573 13.757 49.533 1.00 18.18 123 ASP B O 1
ATOM 2053 N N . ASN B 1 127 ? 53.406 12.644 51.334 1.00 18.12 124 ASN B N 1
ATOM 2054 C CA . ASN B 1 127 ? 52.530 13.218 52.370 1.00 17.58 124 ASN B CA 1
ATOM 2055 C C . ASN B 1 127 ? 51.116 13.475 51.806 1.00 16.84 124 ASN B C 1
ATOM 2056 O O . ASN B 1 127 ? 50.56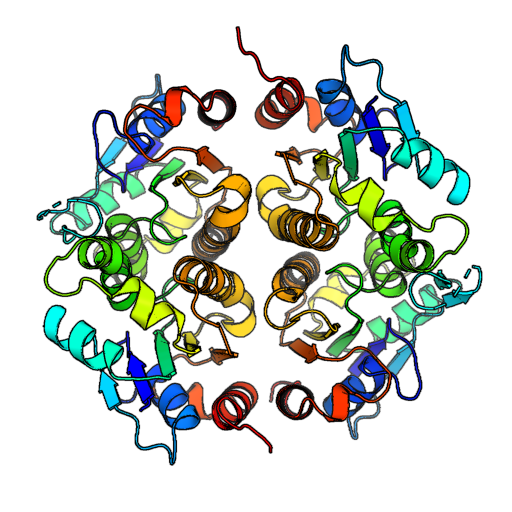4 14.577 51.902 1.00 16.84 124 ASN B O 1
ATOM 2061 N N . PRO B 1 128 ? 50.492 12.425 51.264 1.00 14.43 125 PRO B N 1
ATOM 2062 C CA . PRO B 1 128 ? 49.161 12.566 50.669 1.00 15.16 125 PRO B CA 1
ATOM 2063 C C . PRO B 1 128 ? 48.027 13.085 51.526 1.00 14.87 125 PRO B C 1
ATOM 2064 O O . PRO B 1 128 ? 47.131 13.770 51.025 1.00 13.10 125 PRO B O 1
ATOM 2068 N N . LYS B 1 129 ? 48.045 12.783 52.815 1.00 15.84 126 LYS B N 1
ATOM 2069 C CA . LYS B 1 129 ? 46.942 13.229 53.659 1.00 17.76 126 LYS B CA 1
ATOM 2070 C C . LYS B 1 129 ? 46.841 14.729 53.733 1.00 17.37 126 LYS B C 1
ATOM 2071 O O . LYS B 1 129 ? 45.774 15.274 53.966 1.00 16.33 126 LYS B O 1
ATOM 2077 N N . ILE B 1 130 ? 47.963 15.394 53.512 1.00 17.20 127 ILE B N 1
ATOM 2078 C CA . ILE B 1 130 ? 48.000 16.848 53.520 1.00 17.53 127 ILE B CA 1
ATOM 2079 C C . ILE B 1 130 ? 48.083 17.407 52.101 1.00 17.06 127 ILE B C 1
ATOM 2080 O O . ILE B 1 130 ? 47.275 18.234 51.708 1.00 15.74 127 ILE B O 1
ATOM 2085 N N . LYS B 1 131 ? 49.040 16.922 51.315 1.00 15.41 128 LYS B N 1
ATOM 2086 C CA . LYS B 1 131 ? 49.221 17.416 49.946 1.00 15.63 128 LYS B CA 1
ATOM 2087 C C . LYS B 1 131 ? 48.149 16.973 48.941 1.00 15.95 128 LYS B C 1
ATOM 2088 O O . LYS B 1 131 ? 48.089 17.484 47.821 1.00 16.18 128 LYS B O 1
ATOM 2094 N N . GLY B 1 132 ? 47.299 16.035 49.342 1.00 13.68 129 GLY B N 1
ATOM 2095 C CA . GLY B 1 132 ? 46.237 15.602 48.444 1.00 14.26 129 GLY B CA 1
ATOM 2096 C C . GLY B 1 132 ? 44.929 16.362 48.664 1.00 15.42 129 GLY B C 1
ATOM 2097 O O . GLY B 1 132 ? 43.930 16.044 48.033 1.00 14.58 129 GLY B O 1
ATOM 2098 N N . LEU B 1 133 ? 44.922 17.369 49.537 1.00 15.47 130 LEU B N 1
ATOM 2099 C CA . LEU B 1 133 ? 43.670 18.091 49.796 1.00 14.26 130 LEU B CA 1
ATOM 2100 C C . LEU B 1 133 ? 43.122 18.846 48.579 1.00 14.53 130 LEU B C 1
ATOM 2101 O O . LEU B 1 133 ? 41.904 18.910 48.385 1.00 14.44 130 LEU B O 1
ATOM 2106 N N . PRO B 1 134 ? 43.996 19.443 47.749 1.00 13.63 131 PRO B N 1
ATOM 2107 C CA . PRO B 1 134 ? 43.435 20.133 46.579 1.00 14.62 131 PRO B CA 1
ATOM 2108 C C . PRO B 1 134 ? 42.682 19.122 45.701 1.00 14.22 131 PRO B C 1
ATOM 2109 O O . PRO B 1 134 ? 41.624 19.427 45.148 1.00 14.57 131 PRO B O 1
ATOM 2113 N N . LEU B 1 135 ? 43.216 17.908 45.573 1.00 13.10 132 LEU B N 1
ATOM 2114 C CA . LEU B 1 135 ? 42.526 16.889 44.768 1.00 14.66 132 LEU B CA 1
ATOM 2115 C C . LEU B 1 135 ? 41.137 16.582 45.356 1.00 14.39 132 LEU B C 1
ATOM 2116 O O . LEU B 1 135 ? 40.135 16.377 44.616 1.00 12.67 132 LEU B O 1
ATOM 2121 N N . ILE B 1 136 ? 41.053 16.548 46.682 1.00 14.09 133 ILE B N 1
ATOM 2122 C CA . ILE B 1 136 ? 39.777 16.286 47.324 1.00 12.30 133 ILE B CA 1
ATOM 2123 C C . ILE B 1 136 ? 38.819 17.441 47.006 1.00 13.73 133 ILE B C 1
ATOM 2124 O O . ILE B 1 136 ? 37.636 17.219 46.751 1.00 12.82 133 ILE B O 1
ATOM 2129 N N . GLN B 1 137 ? 39.329 18.669 47.004 1.00 12.40 134 GLN B N 1
ATOM 2130 C CA . GLN B 1 137 ? 38.484 19.824 46.683 1.00 16.12 134 GLN B CA 1
ATOM 2131 C C . GLN B 1 137 ? 38.025 19.763 45.214 1.00 15.75 134 GLN B C 1
ATOM 2132 O O . GLN B 1 137 ? 36.905 20.159 44.891 1.00 14.88 134 GLN B O 1
ATOM 2138 N N A GLN B 1 138 ? 38.895 19.264 44.341 0.50 15.59 135 GLN B N 1
ATOM 2139 N N B GLN B 1 138 ? 38.886 19.278 44.322 0.50 14.64 135 GLN B N 1
ATOM 2140 C CA A GLN B 1 138 ? 38.566 19.132 42.924 0.48 16.58 135 GLN B CA 1
ATOM 2141 C CA B GLN B 1 138 ? 38.496 19.164 42.916 0.52 14.71 135 GLN B CA 1
ATOM 2142 C C A GLN B 1 138 ? 37.406 18.139 42.782 0.50 15.89 135 GLN B C 1
ATOM 2143 C C B GLN B 1 138 ? 37.357 18.151 42.807 0.50 14.74 135 GLN B C 1
ATOM 2144 O O A GLN B 1 138 ? 36.457 18.379 42.036 0.46 16.37 135 GLN B O 1
ATOM 2145 O O B GLN B 1 138 ? 36.380 18.378 42.094 0.54 15.15 135 GLN B O 1
ATOM 2156 N N . PHE B 1 139 ? 37.483 17.025 43.503 1.00 13.69 136 PHE B N 1
ATOM 2157 C CA . PHE B 1 139 ? 36.413 16.014 43.465 1.00 14.88 136 PHE B CA 1
ATOM 2158 C C . PHE B 1 139 ? 35.120 16.615 44.010 1.00 15.13 136 PHE B C 1
ATOM 2159 O O . PHE B 1 139 ? 34.043 16.367 43.474 1.00 15.86 136 PHE B O 1
ATOM 2167 N N . GLU B 1 140 ? 35.225 17.399 45.082 1.00 15.79 137 GLU B N 1
ATOM 2168 C CA . GLU B 1 140 ? 34.051 18.050 45.655 1.00 18.19 137 GLU B CA 1
ATOM 2169 C C . GLU B 1 140 ? 33.367 18.898 44.572 1.00 17.28 137 GLU B C 1
ATOM 2170 O O . GLU B 1 140 ? 32.143 18.879 44.460 1.00 18.90 137 GLU B O 1
ATOM 2176 N N . HIS B 1 141 ? 34.144 19.642 43.780 1.00 16.28 138 HIS B N 1
ATOM 2177 C CA . HIS B 1 141 ? 33.550 20.466 42.718 1.00 15.96 138 HIS B CA 1
ATOM 2178 C C . HIS B 1 141 ? 32.928 19.616 41.602 1.00 16.71 138 HIS B C 1
ATOM 2179 O O . HIS B 1 141 ? 31.854 19.954 41.094 1.00 16.65 138 HIS B O 1
ATOM 2186 N N . ILE B 1 142 ? 33.609 18.534 41.217 1.00 14.45 139 ILE B N 1
ATOM 2187 C CA . ILE B 1 142 ? 33.107 17.630 40.179 1.00 18.06 139 ILE B CA 1
ATOM 2188 C C . ILE B 1 142 ? 31.787 17.031 40.633 1.00 19.73 139 ILE B C 1
ATOM 2189 O O . ILE B 1 142 ? 30.791 17.043 39.897 1.00 19.92 139 ILE B O 1
ATOM 2194 N N . PHE B 1 143 ? 31.758 16.514 41.854 1.00 17.84 140 PHE B N 1
ATOM 2195 C CA . PHE B 1 143 ? 30.523 15.899 42.331 1.00 19.10 140 PHE B CA 1
ATOM 2196 C C . PHE B 1 143 ? 29.378 16.893 42.482 1.00 21.60 140 PHE B C 1
ATOM 2197 O O . PHE B 1 143 ? 28.228 16.588 42.140 1.00 22.44 140 PHE B O 1
ATOM 2205 N N . HIS B 1 144 ? 29.699 18.080 42.987 1.00 21.94 141 HIS B N 1
ATOM 2206 C CA . HIS B 1 144 ? 28.699 19.119 43.175 1.00 24.39 141 HIS B CA 1
ATOM 2207 C C . HIS B 1 144 ? 28.104 19.503 41.827 1.00 24.10 141 HIS B C 1
ATOM 2208 O O . HIS B 1 144 ? 26.889 19.704 41.705 1.00 24.05 141 HIS B O 1
ATOM 2215 N N . PHE B 1 145 ? 28.964 19.613 40.817 1.00 22.69 142 PHE B N 1
ATOM 2216 C CA . PHE B 1 145 ? 28.511 19.970 39.475 1.00 24.49 142 PHE B CA 1
ATOM 2217 C C . PHE B 1 145 ? 27.491 18.938 38.983 1.00 25.45 142 PHE B C 1
ATOM 2218 O O . PHE B 1 145 ? 26.456 19.294 38.394 1.00 25.75 142 PHE B O 1
ATOM 2226 N N . MET B 1 146 ? 27.775 17.667 39.239 1.00 22.60 143 MET B N 1
ATOM 2227 C CA . MET B 1 146 ? 26.888 16.573 38.830 1.00 23.58 143 MET B CA 1
ATOM 2228 C C . MET B 1 146 ? 25.690 16.416 39.778 1.00 24.75 143 MET B C 1
ATOM 2229 O O . MET B 1 146 ? 24.750 15.670 39.480 1.00 26.40 143 MET B O 1
ATOM 2234 N N . GLY B 1 147 ? 25.723 17.105 40.918 1.00 24.85 144 GLY B N 1
ATOM 2235 C CA . GLY B 1 147 ? 24.636 17.003 41.875 1.00 25.08 144 GLY B CA 1
ATOM 2236 C C . GLY B 1 147 ? 24.750 15.786 42.778 1.00 25.81 144 GLY B C 1
ATOM 2237 O O . GLY B 1 147 ? 23.821 15.462 43.529 1.00 26.15 144 GLY B O 1
ATOM 2238 N N . MET B 1 148 ? 25.894 15.111 42.713 1.00 22.72 145 MET B N 1
ATOM 2239 C CA . MET B 1 148 ? 26.146 13.917 43.507 1.00 23.65 145 MET B CA 1
ATOM 2240 C C . MET B 1 148 ? 26.575 14.264 44.929 1.00 23.34 145 MET B C 1
ATOM 2241 O O . MET B 1 148 ? 27.273 15.249 45.139 1.00 26.03 145 MET B O 1
ATOM 2246 N N . SER B 1 149 ? 26.148 13.464 45.900 1.00 21.55 146 SER B N 1
ATOM 2247 C CA . SER B 1 149 ? 26.520 13.702 47.287 1.00 23.49 146 SER B CA 1
ATOM 2248 C C . SER B 1 149 ? 27.915 13.128 47.518 1.00 21.62 146 SER B C 1
ATOM 2249 O O . SER B 1 149 ? 28.123 11.948 47.291 1.00 21.39 146 SER B O 1
ATOM 2252 N N . PHE B 1 150 ? 28.843 13.961 47.976 1.00 19.85 147 PHE B N 1
ATOM 2253 C CA . PHE B 1 150 ? 30.227 13.511 48.254 1.00 18.43 147 PHE B CA 1
ATOM 2254 C C . PHE B 1 150 ? 30.191 13.056 49.711 1.00 17.93 147 PHE B C 1
ATOM 2255 O O . PHE B 1 150 ? 30.406 13.861 50.620 1.00 18.67 147 PHE B O 1
ATOM 2263 N N . LYS B 1 151 ? 29.940 11.769 49.925 1.00 17.77 148 LYS B N 1
ATOM 2264 C CA . LYS B 1 151 ? 29.779 11.220 51.277 1.00 21.38 148 LYS B CA 1
ATOM 2265 C C . LYS B 1 151 ? 31.015 10.971 52.126 1.00 20.99 148 LYS B C 1
ATOM 2266 O O . LYS B 1 151 ? 30.906 10.868 53.349 1.00 20.45 148 LYS B O 1
ATOM 2272 N N . GLY B 1 152 ? 32.182 10.852 51.500 1.00 17.68 149 GLY B N 1
ATOM 2273 C CA . GLY B 1 152 ? 33.372 10.603 52.293 1.00 17.74 149 GLY B CA 1
ATOM 2274 C C . GLY B 1 152 ? 34.591 10.323 51.440 1.00 17.84 149 GLY B C 1
ATOM 2275 O O . GLY B 1 152 ? 34.474 10.058 50.245 1.00 14.68 149 GLY B O 1
ATOM 2276 N N . TYR B 1 153 ? 35.763 10.395 52.057 1.00 14.19 150 TYR B N 1
ATOM 2277 C CA . TYR B 1 153 ? 36.991 10.122 51.334 1.00 14.92 150 TYR B CA 1
ATOM 2278 C C . TYR B 1 153 ? 38.068 9.649 52.302 1.00 15.56 150 TYR B C 1
ATOM 2279 O O . TYR B 1 153 ? 37.990 9.901 53.514 1.00 15.88 150 TYR B O 1
ATOM 2288 N N . VAL B 1 154 ? 39.061 8.954 51.763 1.00 14.45 151 VAL B N 1
ATOM 2289 C CA . VAL B 1 154 ? 40.171 8.497 52.570 1.00 13.43 151 VAL B CA 1
ATOM 2290 C C . VAL B 1 154 ? 41.411 8.695 51.747 1.00 14.44 151 VAL B C 1
ATOM 2291 O O . VAL B 1 154 ? 41.470 8.241 50.612 1.00 13.88 151 VAL B O 1
ATOM 2295 N N . LEU B 1 155 ? 42.375 9.407 52.319 1.00 13.63 152 LEU B N 1
ATOM 2296 C CA . LEU B 1 155 ? 43.656 9.615 51.685 1.00 14.64 152 LEU B CA 1
ATOM 2297 C C . LEU B 1 155 ? 44.591 8.685 52.460 1.00 14.35 152 LEU B C 1
ATOM 2298 O O . LEU B 1 155 ? 44.594 8.681 53.697 1.00 15.40 152 LEU B O 1
ATOM 2303 N N . GLY B 1 156 ? 45.379 7.905 51.735 1.00 13.40 153 GLY B N 1
ATOM 2304 C CA . GLY B 1 156 ? 46.271 6.962 52.395 1.00 16.87 153 GLY B CA 1
ATOM 2305 C C . GLY B 1 156 ? 47.706 7.092 51.924 1.00 18.35 153 GLY B C 1
ATOM 2306 O O . GLY B 1 156 ? 47.956 7.592 50.834 1.00 15.26 153 GLY B O 1
ATOM 2307 N N . GLU B 1 157 ? 48.646 6.631 52.739 1.00 16.59 154 GLU B N 1
ATOM 2308 C CA . GLU B 1 157 ? 50.050 6.741 52.393 1.00 21.43 154 GLU B CA 1
ATOM 2309 C C . GLU B 1 157 ? 50.691 5.391 52.083 1.00 22.66 154 GLU B C 1
ATOM 2310 O O . GLU B 1 157 ? 50.553 4.435 52.841 1.00 24.06 154 GLU B O 1
ATOM 2316 N N . GLY B 1 158 ? 51.406 5.334 50.970 1.00 25.65 155 GLY B N 1
ATOM 2317 C CA . GLY B 1 158 ? 52.078 4.108 50.571 1.00 29.58 155 GLY B CA 1
ATOM 2318 C C . GLY B 1 158 ? 53.002 4.386 49.404 1.00 32.90 155 GLY B C 1
ATOM 2319 O O . GLY B 1 158 ? 52.755 5.292 48.618 1.00 32.23 155 GLY B O 1
ATOM 2320 N N . ASN B 1 159 ? 54.082 3.620 49.297 1.00 35.39 156 ASN B N 1
ATOM 2321 C CA . ASN B 1 159 ? 55.029 3.808 48.207 1.00 39.15 156 ASN B CA 1
ATOM 2322 C C . ASN B 1 159 ? 55.112 2.569 47.326 1.00 39.88 156 ASN B C 1
ATOM 2323 O O . ASN B 1 159 ? 55.058 2.658 46.101 1.00 43.49 156 ASN B O 1
ATOM 2328 N N . ARG B 1 160 ? 55.230 1.412 47.957 1.00 39.57 157 ARG B N 1
ATOM 2329 C CA . ARG B 1 160 ? 55.308 0.156 47.232 1.00 40.08 157 ARG B CA 1
ATOM 2330 C C . ARG B 1 160 ? 54.086 -0.679 47.590 1.00 37.80 157 ARG B C 1
ATOM 2331 O O . ARG B 1 160 ? 53.519 -0.530 48.679 1.00 36.07 157 ARG B O 1
ATOM 2339 N N . PRO B 1 161 ? 53.652 -1.561 46.673 1.00 36.65 158 PRO B N 1
ATOM 2340 C CA . PRO B 1 161 ? 52.482 -2.404 46.922 1.00 36.27 158 PRO B CA 1
ATOM 2341 C C . PRO B 1 161 ? 52.475 -3.030 48.315 1.00 35.25 158 PRO B C 1
ATOM 2342 O O . PRO B 1 161 ? 53.495 -3.529 48.792 1.00 35.93 158 PRO B O 1
ATOM 2346 N N . GLY B 1 162 ? 51.317 -2.983 48.962 1.00 33.05 159 GLY B N 1
ATOM 2347 C CA . GLY B 1 162 ? 51.192 -3.537 50.299 1.00 30.51 159 GLY B CA 1
ATOM 2348 C C . GLY B 1 162 ? 51.514 -2.542 51.402 1.00 28.73 159 GLY B C 1
ATOM 2349 O O . GLY B 1 162 ? 51.066 -2.715 52.538 1.00 30.53 159 GLY B O 1
ATOM 2350 N N . ASP B 1 163 ? 52.275 -1.503 51.081 1.00 26.50 160 ASP B N 1
ATOM 2351 C CA . ASP B 1 163 ? 52.653 -0.484 52.068 1.00 25.18 160 ASP B CA 1
ATOM 2352 C C . ASP B 1 163 ? 51.462 0.104 52.810 1.00 22.08 160 ASP B C 1
ATOM 2353 O O . ASP B 1 163 ? 51.578 0.481 53.970 1.00 21.22 160 ASP B O 1
ATOM 2358 N N . ILE B 1 164 ? 50.326 0.204 52.124 1.00 17.67 161 ILE B N 1
ATOM 2359 C CA . ILE B 1 164 ? 49.126 0.775 52.723 1.00 17.71 161 ILE B CA 1
ATOM 2360 C C . ILE B 1 164 ? 48.639 0.006 53.950 1.00 19.29 161 ILE B C 1
ATOM 2361 O O . ILE B 1 164 ? 47.997 0.577 54.828 1.00 17.03 161 ILE B O 1
ATOM 2366 N N . LEU B 1 165 ? 48.976 -1.280 54.031 1.00 19.37 162 LEU B N 1
ATOM 2367 C CA . LEU B 1 165 ? 48.555 -2.082 55.163 1.00 20.28 162 LEU B CA 1
ATOM 2368 C C . LEU B 1 165 ? 49.234 -1.664 56.468 1.00 22.56 162 LEU B C 1
ATOM 2369 O O . LEU B 1 165 ? 48.856 -2.128 57.541 1.00 22.00 162 LEU B O 1
ATOM 2374 N N . ARG B 1 166 ? 50.209 -0.763 56.378 1.00 21.78 163 ARG B N 1
ATOM 2375 C CA . ARG B 1 166 ? 50.868 -0.251 57.584 1.00 25.63 163 ARG B CA 1
ATOM 2376 C C . ARG B 1 166 ? 50.287 1.102 57.994 1.00 25.44 163 ARG B C 1
ATOM 2377 O O . ARG B 1 166 ? 50.612 1.635 59.060 1.00 27.08 163 ARG B O 1
ATOM 2385 N N . ASP B 1 167 ? 49.427 1.664 57.149 1.00 21.42 164 ASP B N 1
ATOM 2386 C CA . ASP B 1 167 ? 48.817 2.952 57.447 1.00 22.62 164 ASP B CA 1
ATOM 2387 C C . ASP B 1 167 ? 47.553 2.721 58.274 1.00 22.81 164 ASP B C 1
ATOM 2388 O O . ASP B 1 167 ? 46.439 2.678 57.732 1.00 17.47 164 ASP B O 1
ATOM 2393 N N . HIS B 1 168 ? 47.737 2.583 59.589 1.00 22.50 165 HIS B N 1
ATOM 2394 C CA . HIS B 1 168 ? 46.639 2.311 60.523 1.00 25.87 165 HIS B CA 1
ATOM 2395 C C . HIS B 1 168 ? 45.485 3.292 60.421 1.00 22.05 165 HIS B C 1
ATOM 2396 O O . HIS B 1 168 ? 44.319 2.896 60.402 1.00 22.93 165 HIS B O 1
ATOM 2403 N N . GLN B 1 169 ? 45.804 4.578 60.360 1.00 23.05 166 GLN B N 1
ATOM 2404 C CA . GLN B 1 169 ? 44.767 5.599 60.287 1.00 23.42 166 GLN B CA 1
ATOM 2405 C C . GLN B 1 169 ? 43.931 5.438 59.010 1.00 22.02 166 GLN B C 1
ATOM 2406 O O . GLN B 1 169 ? 42.694 5.466 59.052 1.00 19.91 166 GLN B O 1
ATOM 2412 N N . ALA B 1 170 ? 44.604 5.247 57.882 1.00 19.30 167 ALA B N 1
ATOM 2413 C CA . ALA B 1 170 ? 43.887 5.095 56.611 1.00 18.02 167 ALA B CA 1
ATOM 2414 C C . ALA B 1 170 ? 43.047 3.828 56.567 1.00 18.08 167 ALA B C 1
ATOM 2415 O O . ALA B 1 170 ? 41.911 3.839 56.079 1.00 16.55 167 ALA B O 1
ATOM 2417 N N . LEU B 1 171 ? 43.616 2.730 57.051 1.00 17.25 168 LEU B N 1
ATOM 2418 C CA . LEU B 1 171 ? 42.906 1.456 57.033 1.00 20.12 168 LEU B CA 1
ATOM 2419 C C . LEU B 1 171 ? 41.645 1.519 57.865 1.00 19.22 168 LEU B C 1
ATOM 2420 O O . LEU B 1 171 ? 40.596 1.010 57.450 1.00 17.01 168 LEU B O 1
ATOM 2425 N N . SER B 1 172 ? 41.756 2.135 59.045 1.00 17.75 169 SER B N 1
ATOM 2426 C CA . SER B 1 172 ? 40.626 2.287 59.950 1.00 21.99 169 SER B CA 1
ATOM 2427 C C . SER B 1 172 ? 39.577 3.154 59.298 1.00 20.95 169 SER B C 1
ATOM 2428 O O . SER B 1 172 ? 38.392 2.843 59.333 1.00 20.27 169 SER B O 1
ATOM 2431 N N . ALA B 1 173 ? 40.010 4.255 58.696 1.00 18.82 170 ALA B N 1
ATOM 2432 C CA . ALA B 1 173 ? 39.077 5.155 58.037 1.00 18.92 170 ALA B CA 1
ATOM 2433 C C . ALA B 1 173 ? 38.359 4.440 56.880 1.00 18.11 170 ALA B C 1
ATOM 2434 O O . ALA B 1 173 ? 37.144 4.558 56.730 1.00 18.65 170 ALA B O 1
ATOM 2436 N N . ALA B 1 174 ? 39.095 3.683 56.075 1.00 16.91 171 ALA B N 1
ATOM 2437 C CA . ALA B 1 174 ? 38.454 2.987 54.954 1.00 17.59 171 ALA B CA 1
ATOM 2438 C C . ALA B 1 174 ? 37.462 1.937 55.464 1.00 17.76 171 ALA B C 1
ATOM 2439 O O . ALA B 1 174 ? 36.383 1.782 54.902 1.00 18.44 171 ALA B O 1
ATOM 2441 N N . SER B 1 175 ? 37.819 1.218 56.521 1.00 18.93 172 SER B N 1
ATOM 2442 C CA . SER B 1 175 ? 36.898 0.192 57.022 1.00 23.37 172 SER B CA 1
ATOM 2443 C C . SER B 1 175 ? 35.596 0.815 57.545 1.00 25.66 172 SER B C 1
ATOM 2444 O O . SER B 1 175 ? 34.535 0.194 57.489 1.00 26.41 172 SER B O 1
ATOM 2447 N N . ARG B 1 176 ? 35.669 2.046 58.038 1.00 25.31 173 ARG B N 1
ATOM 2448 C CA . ARG B 1 176 ? 34.467 2.703 58.551 1.00 26.25 173 ARG B CA 1
ATOM 2449 C C . ARG B 1 176 ? 33.730 3.556 57.516 1.00 25.86 173 ARG B C 1
ATOM 2450 O O . ARG B 1 176 ? 32.624 4.048 57.776 1.00 27.12 173 ARG B O 1
ATOM 2458 N N . LEU B 1 177 ? 34.316 3.709 56.335 1.00 23.35 174 LEU B N 1
ATOM 2459 C CA . LEU B 1 177 ? 33.745 4.568 55.299 1.00 21.80 174 LEU B CA 1
ATOM 2460 C C . LEU B 1 177 ? 32.265 4.406 54.989 1.00 22.61 174 LEU B C 1
ATOM 2461 O O . LEU B 1 177 ? 31.525 5.389 54.933 1.00 20.74 174 LEU B O 1
ATOM 2466 N N . LEU B 1 178 ? 31.847 3.169 54.769 1.00 23.46 175 LEU B N 1
ATOM 2467 C CA . LEU B 1 178 ? 30.468 2.887 54.408 1.00 25.66 175 LEU B CA 1
ATOM 2468 C C . LEU B 1 178 ? 29.559 2.449 55.552 1.00 29.12 175 LEU B C 1
ATOM 2469 O O . LEU B 1 178 ? 28.403 2.097 55.319 1.00 29.72 175 LEU B O 1
ATOM 2474 N N . LYS B 1 179 ? 30.069 2.473 56.774 1.00 30.83 176 LYS B N 1
ATOM 2475 C CA . LYS B 1 179 ? 29.273 2.078 57.933 1.00 37.29 176 LYS B CA 1
ATOM 2476 C C . LYS B 1 179 ? 28.247 3.142 58.298 1.00 40.12 176 LYS B C 1
ATOM 2477 O O . LYS B 1 179 ? 28.541 4.337 58.292 1.00 41.50 176 LYS B O 1
ATOM 2483 N N . ARG B 1 180 ? 27.034 2.693 58.603 1.00 43.21 177 ARG B N 1
ATOM 2484 C CA . ARG B 1 180 ? 25.929 3.574 58.974 1.00 45.65 177 ARG B CA 1
ATOM 2485 C C . ARG B 1 180 ? 25.910 3.770 60.482 1.00 48.04 177 ARG B C 1
ATOM 2486 O O . ARG B 1 180 ? 25.418 4.780 60.989 1.00 47.83 177 ARG B O 1
ATOM 2494 N N . SER B 1 181 ? 26.451 2.788 61.192 1.00 50.48 178 SER B N 1
ATOM 2495 C CA . SER B 1 181 ? 26.517 2.815 62.646 1.00 54.60 178 SER B CA 1
ATOM 2496 C C . SER B 1 181 ? 27.583 1.818 63.080 1.00 57.61 178 SER B C 1
ATOM 2497 O O . SER B 1 181 ? 27.504 0.634 62.754 1.00 58.38 178 SER B O 1
ATOM 2500 N N . ASP B 1 182 ? 28.582 2.305 63.808 1.00 61.64 179 ASP B N 1
ATOM 2501 C CA . ASP B 1 182 ? 29.681 1.462 64.269 1.00 65.02 179 ASP B CA 1
ATOM 2502 C C . ASP B 1 182 ? 29.958 1.724 65.748 1.00 66.04 179 ASP B C 1
ATOM 2503 O O . ASP B 1 182 ? 31.022 2.304 66.064 1.00 67.04 179 ASP B O 1
ATOM 2508 N N . LYS C 1 5 ? 64.372 31.296 25.508 1.00 47.70 2 LYS C N 1
ATOM 2509 C CA . LYS C 1 5 ? 64.433 31.816 26.905 1.00 46.46 2 LYS C CA 1
ATOM 2510 C C . LYS C 1 5 ? 63.124 31.537 27.641 1.00 44.18 2 LYS C C 1
ATOM 2511 O O . LYS C 1 5 ? 63.139 31.057 28.773 1.00 41.68 2 LYS C O 1
ATOM 2517 N N . ILE C 1 6 ? 62.003 31.844 26.987 1.00 41.57 3 ILE C N 1
ATOM 2518 C CA . ILE C 1 6 ? 60.669 31.627 27.550 1.00 38.37 3 ILE C CA 1
ATOM 2519 C C . ILE C 1 6 ? 59.910 30.559 26.761 1.00 37.30 3 ILE C C 1
ATOM 2520 O O . ILE C 1 6 ? 60.003 30.492 25.534 1.00 34.65 3 ILE C O 1
ATOM 2525 N N . ALA C 1 7 ? 59.146 29.732 27.468 1.00 33.75 4 ALA C N 1
ATOM 2526 C CA . ALA C 1 7 ? 58.366 28.694 26.810 1.00 32.46 4 ALA C CA 1
ATOM 2527 C C . ALA C 1 7 ? 56.917 28.748 27.273 1.00 31.56 4 ALA C C 1
ATOM 2528 O O . ALA C 1 7 ? 56.637 28.947 28.456 1.00 29.74 4 ALA C O 1
ATOM 2530 N N . VAL C 1 8 ? 55.999 28.603 26.327 1.00 29.55 5 VAL C N 1
ATOM 2531 C CA . VAL C 1 8 ? 54.583 28.597 26.635 1.00 29.77 5 VAL C CA 1
ATOM 2532 C C . VAL C 1 8 ? 54.112 27.202 26.265 1.00 28.51 5 VAL C C 1
ATOM 2533 O O . VAL C 1 8 ? 54.169 26.819 25.096 1.00 28.15 5 VAL C O 1
ATOM 2537 N N . ILE C 1 9 ? 53.673 26.444 27.268 1.00 25.56 6 ILE C N 1
ATOM 2538 C CA . ILE C 1 9 ? 53.177 25.085 27.057 1.00 25.19 6 ILE C CA 1
ATOM 2539 C C . ILE C 1 9 ? 51.656 25.233 27.014 1.00 24.39 6 ILE C C 1
ATOM 2540 O O . ILE C 1 9 ? 51.005 25.501 28.022 1.00 21.10 6 ILE C O 1
ATOM 2545 N N . ASN C 1 10 ? 51.090 25.089 25.823 1.00 23.08 7 ASN C N 1
ATOM 2546 C CA . ASN C 1 10 ? 49.660 25.278 25.660 1.00 26.04 7 ASN C CA 1
ATOM 2547 C C . ASN C 1 10 ? 48.902 23.958 25.622 1.00 24.95 7 ASN C C 1
ATOM 2548 O O . ASN C 1 10 ? 49.059 23.178 24.686 1.00 23.92 7 ASN C O 1
ATOM 2553 N N . GLY C 1 11 ? 48.074 23.722 26.639 1.00 25.42 8 GLY C N 1
ATOM 2554 C CA . GLY C 1 11 ? 47.301 22.491 26.711 1.00 26.46 8 GLY C CA 1
ATOM 2555 C C . GLY C 1 11 ? 45.846 22.645 26.292 1.00 27.92 8 GLY C C 1
ATOM 2556 O O . GLY C 1 11 ? 45.008 21.786 26.571 1.00 26.70 8 GLY C O 1
ATOM 2557 N N . GLY C 1 12 ? 45.529 23.739 25.608 1.00 31.92 9 GLY C N 1
ATOM 2558 C CA . GLY C 1 12 ? 44.157 23.946 25.188 1.00 34.46 9 GLY C CA 1
ATOM 2559 C C . GLY C 1 12 ? 43.943 23.678 23.712 1.00 39.94 9 GLY C C 1
ATOM 2560 O O . GLY C 1 12 ? 44.589 22.811 23.123 1.00 40.61 9 GLY C O 1
ATOM 2561 N N . THR C 1 13 ? 43.000 24.411 23.132 1.00 44.71 10 THR C N 1
ATOM 2562 C CA . THR C 1 13 ? 42.684 24.322 21.712 1.00 49.91 10 THR C CA 1
ATOM 2563 C C . THR C 1 13 ? 43.202 25.639 21.156 1.00 51.88 10 THR C C 1
ATOM 2564 O O . THR C 1 13 ? 42.945 26.703 21.718 1.00 54.36 10 THR C O 1
ATOM 2568 N N . ARG C 1 14 ? 43.927 25.563 20.050 1.00 53.10 11 ARG C N 1
ATOM 2569 C CA . ARG C 1 14 ? 44.542 26.742 19.460 1.00 54.28 11 ARG C CA 1
ATOM 2570 C C . ARG C 1 14 ? 43.699 27.717 18.647 1.00 52.87 11 ARG C C 1
ATOM 2571 O O . ARG C 1 14 ? 42.507 27.514 18.421 1.00 53.50 11 ARG C O 1
ATOM 2579 N N . SER C 1 15 ? 44.366 28.794 18.241 1.00 51.72 12 SER C N 1
ATOM 2580 C CA . SER C 1 15 ? 43.799 29.872 17.447 1.00 49.24 12 SER C CA 1
ATOM 2581 C C . SER C 1 15 ? 42.361 30.239 17.762 1.00 47.06 12 SER C C 1
ATOM 2582 O O . SER C 1 15 ? 41.420 29.535 17.384 1.00 44.66 12 SER C O 1
ATOM 2585 N N . GLY C 1 16 ? 42.204 31.362 18.453 1.00 45.31 13 GLY C N 1
ATOM 2586 C CA . GLY C 1 16 ? 40.879 31.832 18.799 1.00 43.34 13 GLY C CA 1
ATOM 2587 C C . GLY C 1 16 ? 40.458 31.384 20.178 1.00 41.87 13 GLY C C 1
ATOM 2588 O O . GLY C 1 16 ? 39.559 31.973 20.775 1.00 42.40 13 GLY C O 1
ATOM 2589 N N . GLY C 1 17 ? 41.107 30.340 20.684 1.00 39.39 14 GLY C N 1
ATOM 2590 C CA . GLY C 1 17 ? 40.773 29.834 22.003 1.00 37.39 14 GLY C CA 1
ATOM 2591 C C . GLY C 1 17 ? 41.117 30.820 23.102 1.00 34.78 14 GLY C C 1
ATOM 2592 O O . GLY C 1 17 ? 42.106 31.543 23.010 1.00 32.97 14 GLY C O 1
ATOM 2593 N N . ASN C 1 18 ? 40.297 30.848 24.149 1.00 33.84 15 ASN C N 1
ATOM 2594 C CA . ASN C 1 18 ? 40.527 31.761 25.256 1.00 32.27 15 ASN C CA 1
ATOM 2595 C C . ASN C 1 18 ? 41.900 31.532 25.875 1.00 30.65 15 ASN C C 1
ATOM 2596 O O . ASN C 1 18 ? 42.565 32.469 26.315 1.00 29.35 15 ASN C O 1
ATOM 2601 N N . THR C 1 19 ? 42.330 30.279 25.901 1.00 31.45 16 THR C N 1
ATOM 2602 C CA . THR C 1 19 ? 43.633 29.956 26.450 1.00 30.86 16 THR C CA 1
ATOM 2603 C C . THR C 1 19 ? 44.745 30.512 25.558 1.00 30.82 16 THR C C 1
ATOM 2604 O O . THR C 1 19 ? 45.714 31.080 26.047 1.00 29.87 16 THR C O 1
ATOM 2608 N N . ASP C 1 20 ? 44.604 30.338 24.247 1.00 30.56 17 ASP C N 1
ATOM 2609 C CA . ASP C 1 20 ? 45.602 30.842 23.304 1.00 32.63 17 ASP C CA 1
ATOM 2610 C C . ASP C 1 20 ? 45.755 32.355 23.395 1.00 31.67 17 ASP C C 1
ATOM 2611 O O . ASP C 1 20 ? 46.869 32.884 23.386 1.00 32.72 17 ASP C O 1
ATOM 2616 N N . VAL C 1 21 ? 44.625 33.045 23.476 1.00 31.27 18 VAL C N 1
ATOM 2617 C CA . VAL C 1 21 ? 44.618 34.502 23.555 1.00 32.94 18 VAL C CA 1
ATOM 2618 C C . VAL C 1 21 ? 45.333 35.050 24.790 1.00 33.80 18 VAL C C 1
ATOM 2619 O O . VAL C 1 21 ? 46.196 35.923 24.678 1.00 31.81 18 VAL C O 1
ATOM 2623 N N . LEU C 1 22 ? 44.988 34.538 25.970 1.00 34.43 19 LEU C N 1
ATOM 2624 C CA . LEU C 1 22 ? 45.628 35.012 27.188 1.00 36.32 19 LEU C CA 1
ATOM 2625 C C . LEU C 1 22 ? 47.125 34.752 27.181 1.00 38.18 19 LEU C C 1
ATOM 2626 O O . LEU C 1 22 ? 47.911 35.621 27.555 1.00 38.76 19 LEU C O 1
ATOM 2631 N N . ALA C 1 23 ? 47.525 33.556 26.759 1.00 40.50 20 ALA C N 1
ATOM 2632 C CA . ALA C 1 23 ? 48.941 33.220 26.713 1.00 43.09 20 ALA C CA 1
ATOM 2633 C C . ALA C 1 23 ? 49.637 34.146 25.729 1.00 45.54 20 ALA C C 1
ATOM 2634 O O . ALA C 1 23 ? 50.731 34.643 25.991 1.00 45.32 20 ALA C O 1
ATOM 2636 N N . GLU C 1 24 ? 48.981 34.378 24.596 1.00 48.41 21 GLU C N 1
ATOM 2637 C CA . GLU C 1 24 ? 49.516 35.242 23.553 1.00 51.54 21 GLU C CA 1
ATOM 2638 C C . GLU C 1 24 ? 49.901 36.594 24.143 1.00 50.62 21 GLU C C 1
ATOM 2639 O O . GLU C 1 24 ? 51.002 37.093 23.915 1.00 50.49 21 GLU C O 1
ATOM 2645 N N . LYS C 1 25 ? 48.980 37.181 24.899 1.00 50.50 22 LYS C N 1
ATOM 2646 C CA . LYS C 1 25 ? 49.217 38.471 25.528 1.00 51.18 22 LYS C CA 1
ATOM 2647 C C . LYS C 1 25 ? 50.365 38.424 26.523 1.00 51.24 22 LYS C C 1
ATOM 2648 O O . LYS C 1 25 ? 51.170 39.350 26.592 1.00 50.65 22 LYS C O 1
ATOM 2654 N N . ALA C 1 26 ? 50.439 37.345 27.295 1.00 49.95 23 ALA C N 1
ATOM 2655 C CA . ALA C 1 26 ? 51.491 37.201 28.293 1.00 49.20 23 ALA C CA 1
ATOM 2656 C C . ALA C 1 26 ? 52.891 37.258 27.691 1.00 48.37 23 ALA C C 1
ATOM 2657 O O . ALA C 1 26 ? 53.792 37.847 28.277 1.00 48.07 23 ALA C O 1
ATOM 2659 N N . VAL C 1 27 ? 53.075 36.648 26.526 1.00 48.17 24 VAL C N 1
ATOM 2660 C CA . VAL C 1 27 ? 54.385 36.629 25.882 1.00 49.62 24 VAL C CA 1
ATOM 2661 C C . VAL C 1 27 ? 54.430 37.482 24.617 1.00 51.28 24 VAL C C 1
ATOM 2662 O O . VAL C 1 27 ? 55.309 37.314 23.771 1.00 50.65 24 VAL C O 1
ATOM 2666 N N . GLN C 1 28 ? 53.470 38.390 24.484 1.00 52.94 25 GLN C N 1
ATOM 2667 C CA . GLN C 1 28 ? 53.421 39.256 23.318 1.00 54.57 25 GLN C CA 1
ATOM 2668 C C . GLN C 1 28 ? 54.746 40.013 23.257 1.00 54.36 25 GLN C C 1
ATOM 2669 O O . GLN C 1 28 ? 55.225 40.524 24.273 1.00 54.33 25 GLN C O 1
ATOM 2675 N N . GLY C 1 29 ? 55.343 40.064 22.071 1.00 52.77 26 GLY C N 1
ATOM 2676 C CA . GLY C 1 29 ? 56.603 40.765 21.915 1.00 52.39 26 GLY C CA 1
ATOM 2677 C C . GLY C 1 29 ? 57.840 39.905 22.099 1.00 51.65 26 GLY C C 1
ATOM 2678 O O . GLY C 1 29 ? 58.879 40.185 21.497 1.00 53.79 26 GLY C O 1
ATOM 2679 N N . PHE C 1 30 ? 57.748 38.867 22.929 1.00 49.63 27 PHE C N 1
ATOM 2680 C CA . PHE C 1 30 ? 58.892 37.990 23.159 1.00 47.19 27 PHE C CA 1
ATOM 2681 C C . PHE C 1 30 ? 58.962 36.915 22.077 1.00 45.73 27 PHE C C 1
ATOM 2682 O O . PHE C 1 30 ? 57.971 36.615 21.411 1.00 45.00 27 PHE C O 1
ATOM 2690 N N . ASP C 1 31 ? 60.140 36.331 21.911 1.00 42.79 28 ASP C N 1
ATOM 2691 C CA . ASP C 1 31 ? 60.328 35.260 20.945 1.00 41.80 28 ASP C CA 1
ATOM 2692 C C . ASP C 1 31 ? 60.273 33.970 21.767 1.00 40.78 28 ASP C C 1
ATOM 2693 O O . ASP C 1 31 ? 61.286 33.315 21.998 1.00 41.88 28 ASP C O 1
ATOM 2698 N N . ALA C 1 32 ? 59.070 33.617 22.206 1.00 39.19 29 ALA C N 1
ATOM 2699 C CA . ALA C 1 32 ? 58.868 32.445 23.045 1.00 37.83 29 ALA C CA 1
ATOM 2700 C C . ALA C 1 32 ? 58.678 31.132 22.310 1.00 37.95 29 ALA C C 1
ATOM 2701 O O . ALA C 1 32 ? 58.064 31.076 21.248 1.00 38.98 29 ALA C O 1
ATOM 2703 N N . GLU C 1 33 ? 59.224 30.071 22.890 1.00 36.39 30 GLU C N 1
ATOM 2704 C CA . GLU C 1 33 ? 59.094 28.740 22.329 1.00 36.71 30 GLU C CA 1
ATOM 2705 C C . GLU C 1 33 ? 57.651 28.303 22.550 1.00 35.85 30 GLU C C 1
ATOM 2706 O O . GLU C 1 33 ? 57.241 28.085 23.689 1.00 36.98 30 GLU C O 1
ATOM 2712 N N . HIS C 1 34 ? 56.879 28.199 21.474 1.00 33.59 31 HIS C N 1
ATOM 2713 C CA . HIS C 1 34 ? 55.493 27.772 21.591 1.00 32.91 31 HIS C CA 1
ATOM 2714 C C . HIS C 1 34 ? 55.368 26.264 21.458 1.00 33.69 31 HIS C C 1
ATOM 2715 O O . HIS C 1 34 ? 55.648 25.689 20.406 1.00 32.36 31 HIS C O 1
ATOM 2722 N N . ILE C 1 35 ? 54.938 25.630 22.541 1.00 30.83 32 ILE C N 1
ATOM 2723 C CA . ILE C 1 35 ? 54.757 24.194 22.562 1.00 29.88 32 ILE C CA 1
ATOM 2724 C C . ILE C 1 35 ? 53.256 23.951 22.649 1.00 29.50 32 ILE C C 1
ATOM 2725 O O . ILE C 1 35 ? 52.577 24.524 23.492 1.00 28.51 32 ILE C O 1
ATOM 2730 N N . TYR C 1 36 ? 52.733 23.136 21.747 1.00 28.30 33 TYR C N 1
ATOM 2731 C CA . TYR C 1 36 ? 51.318 22.817 21.772 1.00 29.04 33 TYR C CA 1
ATOM 2732 C C . TYR C 1 36 ? 51.215 21.317 21.983 1.00 29.22 33 TYR C C 1
ATOM 2733 O O . TYR C 1 36 ? 51.861 20.554 21.277 1.00 29.71 33 TYR C O 1
ATOM 2742 N N . LEU C 1 37 ? 50.415 20.885 22.955 1.00 26.33 34 LEU C N 1
ATOM 2743 C CA . LEU C 1 37 ? 50.295 19.452 23.209 1.00 26.31 34 LEU C CA 1
ATOM 2744 C C . LEU C 1 37 ? 49.302 18.862 22.224 1.00 29.14 34 LEU C C 1
ATOM 2745 O O . LEU C 1 37 ? 48.169 19.314 22.124 1.00 28.04 34 LEU C O 1
ATOM 2750 N N . GLN C 1 38 ? 49.742 17.843 21.499 1.00 30.94 35 GLN C N 1
ATOM 2751 C CA . GLN C 1 38 ? 48.915 17.222 20.480 1.00 34.92 35 GLN C CA 1
ATOM 2752 C C . GLN C 1 38 ? 47.780 16.349 21.009 1.00 34.99 35 GLN C C 1
ATOM 2753 O O . GLN C 1 38 ? 47.877 15.750 22.078 1.00 34.09 35 GLN C O 1
ATOM 2759 N N . LYS C 1 39 ? 46.698 16.302 20.243 1.00 34.89 36 LYS C N 1
ATOM 2760 C CA . LYS C 1 39 ? 45.539 15.482 20.570 1.00 36.05 36 LYS C CA 1
ATOM 2761 C C . LYS C 1 39 ? 44.700 15.302 19.315 1.00 39.43 36 LYS C C 1
ATOM 2762 O O . LYS C 1 39 ? 44.583 16.208 18.485 1.00 37.26 36 LYS C O 1
ATOM 2768 N N . TYR C 1 40 ? 44.128 14.116 19.166 1.00 41.71 37 TYR C N 1
ATOM 2769 C CA . TYR C 1 40 ? 43.317 13.824 18.001 1.00 45.05 37 TYR C CA 1
ATOM 2770 C C . TYR C 1 40 ? 41.996 13.225 18.429 1.00 45.05 37 TYR C C 1
ATOM 2771 O O . TYR C 1 40 ? 41.886 12.660 19.517 1.00 44.18 37 TYR C O 1
ATOM 2780 N N . PRO C 1 41 ? 40.970 13.363 17.585 1.00 46.04 38 PRO C N 1
ATOM 2781 C CA . PRO C 1 41 ? 39.635 12.832 17.874 1.00 46.73 38 PRO C CA 1
ATOM 2782 C C . PRO C 1 41 ? 39.618 11.308 17.995 1.00 47.08 38 PRO C C 1
ATOM 2783 O O . PRO C 1 41 ? 39.007 10.755 18.914 1.00 47.38 38 PRO C O 1
ATOM 2787 N N . ALA C 1 51 ? 33.263 19.410 21.666 1.00 44.23 48 ALA C N 1
ATOM 2788 C CA . ALA C 1 51 ? 34.362 18.498 21.363 1.00 43.81 48 ALA C CA 1
ATOM 2789 C C . ALA C 1 51 ? 35.160 18.076 22.600 1.00 43.02 48 ALA C C 1
ATOM 2790 O O . ALA C 1 51 ? 35.876 17.078 22.564 1.00 41.37 48 ALA C O 1
ATOM 2792 N N . GLN C 1 52 ? 35.044 18.834 23.686 1.00 44.19 49 GLN C N 1
ATOM 2793 C CA . GLN C 1 52 ? 35.780 18.517 24.912 1.00 44.98 49 GLN C CA 1
ATOM 2794 C C . GLN C 1 52 ? 35.561 17.060 25.333 1.00 44.37 49 GLN C C 1
ATOM 2795 O O . GLN C 1 52 ? 34.424 16.597 25.445 1.00 42.86 49 GLN C O 1
ATOM 2801 N N . GLY C 1 53 ? 36.660 16.344 25.558 1.00 43.44 50 GLY C N 1
ATOM 2802 C CA . GLY C 1 53 ? 36.572 14.948 25.954 1.00 43.42 50 GLY C CA 1
ATOM 2803 C C . GLY C 1 53 ? 36.493 14.007 24.761 1.00 43.37 50 GLY C C 1
ATOM 2804 O O . GLY C 1 53 ? 36.399 12.787 24.924 1.00 42.72 50 GLY C O 1
ATOM 2805 N N . GLY C 1 54 ? 36.548 14.575 23.559 1.00 42.91 51 GLY C N 1
ATOM 2806 C CA . GLY C 1 54 ? 36.472 13.771 22.352 1.00 41.82 51 GLY C CA 1
ATOM 2807 C C . GLY C 1 54 ? 37.811 13.465 21.712 1.00 41.37 51 GLY C C 1
ATOM 2808 O O . GLY C 1 54 ? 37.862 12.907 20.609 1.00 40.09 51 GLY C O 1
ATOM 2809 N N . PHE C 1 55 ? 38.895 13.835 22.388 1.00 40.79 52 PHE C N 1
ATOM 2810 C CA . PHE C 1 55 ? 40.233 13.578 21.872 1.00 40.69 52 PHE C CA 1
ATOM 2811 C C . PHE C 1 55 ? 41.023 12.668 22.794 1.00 41.25 52 PHE C C 1
ATOM 2812 O O . PHE C 1 55 ? 40.580 12.313 23.887 1.00 41.17 52 PHE C O 1
ATOM 2820 N N . ARG C 1 56 ? 42.212 12.313 22.330 1.00 42.90 53 ARG C N 1
ATOM 2821 C CA . ARG C 1 56 ? 43.150 11.485 23.074 1.00 45.07 53 ARG C CA 1
ATOM 2822 C C . ARG C 1 56 ? 44.498 12.137 22.808 1.00 43.49 53 ARG C C 1
ATOM 2823 O O . ARG C 1 56 ? 44.891 12.323 21.652 1.00 43.01 53 ARG C O 1
ATOM 2831 N N . PRO C 1 57 ? 45.213 12.529 23.869 1.00 42.27 54 PRO C N 1
ATOM 2832 C CA . PRO C 1 57 ? 46.509 13.155 23.611 1.00 39.19 54 PRO C CA 1
ATOM 2833 C C . PRO C 1 57 ? 47.509 12.199 22.969 1.00 37.89 54 PRO C C 1
ATOM 2834 O O . PRO C 1 57 ? 47.456 10.984 23.167 1.00 37.13 54 PRO C O 1
ATOM 2838 N N . VAL C 1 58 ? 48.412 12.760 22.180 1.00 34.19 55 VAL C N 1
ATOM 2839 C CA . VAL C 1 58 ? 49.435 11.977 21.513 1.00 32.99 55 VAL C CA 1
ATOM 2840 C C . VAL C 1 58 ? 50.745 12.563 22.006 1.00 32.00 55 VAL C C 1
ATOM 2841 O O . VAL C 1 58 ? 50.882 13.783 22.072 1.00 31.62 55 VAL C O 1
ATOM 2845 N N . GLN C 1 59 ? 51.697 11.708 22.365 1.00 30.08 56 GLN C N 1
ATOM 2846 C CA . GLN C 1 59 ? 52.972 12.194 22.886 1.00 31.09 56 GLN C CA 1
ATOM 2847 C C . GLN C 1 59 ? 54.192 11.697 22.130 1.00 31.01 56 GLN C C 1
ATOM 2848 O O . GLN C 1 59 ? 55.251 11.513 22.725 1.00 32.17 56 GLN C O 1
ATOM 2854 N N . ASP C 1 60 ? 54.053 11.469 20.828 1.00 33.56 57 ASP C N 1
ATOM 2855 C CA . ASP C 1 60 ? 55.189 11.002 20.039 1.00 33.40 57 ASP C CA 1
ATOM 2856 C C . ASP C 1 60 ? 56.336 11.998 20.093 1.00 32.47 57 ASP C C 1
ATOM 2857 O O . ASP C 1 60 ? 57.508 11.616 20.026 1.00 30.45 57 ASP C O 1
ATOM 2862 N N . ASP C 1 61 ? 55.997 13.276 20.224 1.00 29.44 58 ASP C N 1
ATOM 2863 C CA . ASP C 1 61 ? 57.010 14.313 20.256 1.00 28.84 58 ASP C CA 1
ATOM 2864 C C . ASP C 1 61 ? 57.351 14.774 21.670 1.00 29.51 58 ASP C C 1
ATOM 2865 O O . ASP C 1 61 ? 57.927 15.847 21.861 1.00 27.83 58 ASP C O 1
ATOM 2870 N N . TYR C 1 62 ? 57.010 13.949 22.657 1.00 27.47 59 TYR C N 1
ATOM 2871 C CA . TYR C 1 62 ? 57.294 14.275 24.057 1.00 26.51 59 TYR C CA 1
ATOM 2872 C C . TYR C 1 62 ? 58.758 14.623 24.294 1.00 28.32 59 TYR C C 1
ATOM 2873 O O . TYR C 1 62 ? 59.073 15.624 24.933 1.00 26.53 59 TYR C O 1
ATOM 2882 N N . ASP C 1 63 ? 59.662 13.788 23.793 1.00 27.95 60 ASP C N 1
ATOM 2883 C CA . ASP C 1 63 ? 61.076 14.042 24.013 1.00 30.03 60 ASP C CA 1
ATOM 2884 C C . ASP C 1 63 ? 61.571 15.355 23.422 1.00 30.17 60 ASP C C 1
ATOM 2885 O O . ASP C 1 63 ? 62.385 16.039 24.034 1.00 29.79 60 ASP C O 1
ATOM 2890 N N . SER C 1 64 ? 61.066 15.732 22.254 1.00 30.84 61 SER C N 1
ATOM 2891 C CA . SER C 1 64 ? 61.490 16.988 21.646 1.00 32.50 61 SER C CA 1
ATOM 2892 C C . SER C 1 64 ? 60.920 18.174 22.427 1.00 31.80 61 SER C C 1
ATOM 2893 O O . SER C 1 64 ? 61.503 19.257 22.454 1.00 31.42 61 SER C O 1
ATOM 2896 N N . ILE C 1 65 ? 59.772 17.972 23.064 1.00 31.57 62 ILE C N 1
ATOM 2897 C CA . ILE C 1 65 ? 59.168 19.045 23.840 1.00 28.88 62 ILE C CA 1
ATOM 2898 C C . ILE C 1 65 ? 60.013 19.253 25.092 1.00 28.06 62 ILE C C 1
ATOM 2899 O O . ILE C 1 65 ? 60.296 20.384 25.478 1.00 27.71 62 ILE C O 1
ATOM 2904 N N . ILE C 1 66 ? 60.422 18.155 25.719 1.00 29.22 63 ILE C N 1
ATOM 2905 C CA . ILE C 1 66 ? 61.253 18.251 26.909 1.00 30.74 63 ILE C CA 1
ATOM 2906 C C . ILE C 1 66 ? 62.547 18.970 26.536 1.00 33.60 63 ILE C C 1
ATOM 2907 O O . ILE C 1 66 ? 62.962 19.916 27.207 1.00 32.57 63 ILE C O 1
ATOM 2912 N N . GLU C 1 67 ? 63.184 18.529 25.454 1.00 35.98 64 GLU C N 1
ATOM 2913 C CA . GLU C 1 67 ? 64.430 19.157 25.031 1.00 38.66 64 GLU C CA 1
ATOM 2914 C C . GLU C 1 67 ? 64.293 20.674 24.915 1.00 37.98 64 GLU C C 1
ATOM 2915 O O . GLU C 1 67 ? 65.210 21.410 25.266 1.00 40.23 64 GLU C O 1
ATOM 2921 N N . ARG C 1 68 ? 63.141 21.140 24.443 1.00 38.13 65 ARG C N 1
ATOM 2922 C CA . ARG C 1 68 ? 62.905 22.572 24.278 1.00 37.75 65 ARG C CA 1
ATOM 2923 C C . ARG C 1 68 ? 62.637 23.340 25.574 1.00 37.27 65 ARG C C 1
ATOM 2924 O O . ARG C 1 68 ? 63.156 24.438 25.756 1.00 35.29 65 ARG C O 1
ATOM 2932 N N . ILE C 1 69 ? 61.819 22.787 26.469 1.00 36.21 66 ILE C N 1
ATOM 2933 C CA . ILE C 1 69 ? 61.540 23.493 27.716 1.00 36.55 66 ILE C CA 1
ATOM 2934 C C . ILE C 1 69 ? 62.802 23.545 28.568 1.00 35.92 66 ILE C C 1
ATOM 2935 O O . ILE C 1 69 ? 63.026 24.502 29.302 1.00 36.23 66 ILE C O 1
ATOM 2940 N N . LEU C 1 70 ? 63.622 22.505 28.462 1.00 36.66 67 LEU C N 1
ATOM 2941 C CA . LEU C 1 70 ? 64.858 22.430 29.225 1.00 38.53 67 LEU C CA 1
ATOM 2942 C C . LEU C 1 70 ? 65.815 23.558 28.882 1.00 39.78 67 LEU C C 1
ATOM 2943 O O . LEU C 1 70 ? 66.758 23.816 29.627 1.00 40.00 67 LEU C O 1
ATOM 2948 N N . GLN C 1 71 ? 65.572 24.228 27.757 1.00 40.84 68 GLN C N 1
ATOM 2949 C CA . GLN C 1 71 ? 66.429 25.332 27.326 1.00 42.91 68 GLN C CA 1
ATOM 2950 C C . GLN C 1 71 ? 65.836 26.678 27.720 1.00 42.09 68 GLN C C 1
ATOM 2951 O O . GLN C 1 71 ? 66.453 27.717 27.502 1.00 42.99 68 GLN C O 1
ATOM 2957 N N . CYS C 1 72 ? 64.639 26.664 28.297 1.00 40.16 69 CYS C N 1
ATOM 2958 C CA . CYS C 1 72 ? 63.979 27.908 28.683 1.00 38.38 69 CYS C CA 1
ATOM 2959 C C . CYS C 1 72 ? 63.964 28.122 30.193 1.00 38.47 69 CYS C C 1
ATOM 2960 O O . CYS C 1 72 ? 63.672 27.201 30.957 1.00 38.77 69 CYS C O 1
ATOM 2963 N N . HIS C 1 73 ? 64.272 29.341 30.619 1.00 37.26 70 HIS C N 1
ATOM 2964 C CA . HIS C 1 73 ? 64.303 29.656 32.043 1.00 38.21 70 HIS C CA 1
ATOM 2965 C C . HIS C 1 73 ? 62.900 29.872 32.596 1.00 36.79 70 HIS C C 1
ATOM 2966 O O . HIS C 1 73 ? 62.618 29.541 33.748 1.00 34.41 70 HIS C O 1
ATOM 2973 N N . ILE C 1 74 ? 62.025 30.442 31.777 1.00 34.04 71 ILE C N 1
ATOM 2974 C CA . ILE C 1 74 ? 60.668 30.700 32.211 1.00 32.45 71 ILE C CA 1
ATOM 2975 C C . ILE C 1 74 ? 59.718 29.769 31.470 1.00 31.14 71 ILE C C 1
ATOM 2976 O O . ILE C 1 74 ? 59.802 29.621 30.247 1.00 29.07 71 ILE C O 1
ATOM 2981 N N . LEU C 1 75 ? 58.831 29.131 32.223 1.00 29.31 72 LEU C N 1
ATOM 2982 C CA . LEU C 1 75 ? 57.843 28.224 31.639 1.00 27.22 72 LEU C CA 1
ATOM 2983 C C . LEU C 1 75 ? 56.437 28.703 31.999 1.00 26.44 72 LEU C C 1
ATOM 2984 O O . LEU C 1 75 ? 56.119 28.902 33.176 1.00 24.89 72 LEU C O 1
ATOM 2989 N N . ILE C 1 76 ? 55.599 28.904 30.988 1.00 24.08 73 ILE C N 1
ATOM 2990 C CA . ILE C 1 76 ? 54.222 29.321 31.212 1.00 25.30 73 ILE C CA 1
ATOM 2991 C C . ILE C 1 76 ? 53.331 28.134 30.824 1.00 24.37 73 ILE C C 1
ATOM 2992 O O . ILE C 1 76 ? 53.405 27.640 29.698 1.00 24.03 73 ILE C O 1
ATOM 2997 N N . PHE C 1 77 ? 52.502 27.672 31.762 1.00 22.25 74 PHE C N 1
ATOM 2998 C CA . PHE C 1 77 ? 51.600 26.543 31.507 1.00 22.14 74 PHE C CA 1
ATOM 2999 C C . PHE C 1 77 ? 50.227 27.142 31.295 1.00 19.81 74 PHE C C 1
ATOM 3000 O O . PHE C 1 77 ? 49.670 27.737 32.203 1.00 20.25 74 PHE C O 1
ATOM 3008 N N . ALA C 1 78 ? 49.690 26.987 30.088 1.00 19.85 75 ALA C N 1
ATOM 3009 C CA . ALA C 1 78 ? 48.392 27.552 29.749 1.00 19.85 75 ALA C CA 1
ATOM 3010 C C . ALA C 1 78 ? 47.386 26.437 29.549 1.00 20.50 75 ALA C C 1
ATOM 3011 O O . ALA C 1 78 ? 47.593 25.536 28.749 1.00 21.61 75 ALA C O 1
ATOM 3013 N N . THR C 1 79 ? 46.279 26.513 30.259 1.00 21.12 76 THR C N 1
ATOM 3014 C CA . THR C 1 79 ? 45.312 25.453 30.130 1.00 20.46 76 THR C CA 1
ATOM 3015 C C . THR C 1 79 ? 43.872 25.824 30.413 1.00 20.28 76 THR C C 1
ATOM 3016 O O . THR C 1 79 ? 43.583 26.695 31.220 1.00 18.17 76 THR C O 1
ATOM 3020 N N . PRO C 1 80 ? 42.943 25.207 29.682 1.00 19.88 77 PRO C N 1
ATOM 3021 C CA . PRO C 1 80 ? 41.537 25.483 29.938 1.00 20.06 77 PRO C CA 1
ATOM 3022 C C . PRO C 1 80 ? 41.260 24.689 31.229 1.00 21.59 77 PRO C C 1
ATOM 3023 O O . PRO C 1 80 ? 42.019 23.764 31.558 1.00 22.01 77 PRO C O 1
ATOM 3027 N N . ILE C 1 81 ? 40.227 25.064 31.974 1.00 21.53 78 ILE C N 1
ATOM 3028 C CA . ILE C 1 81 ? 39.877 24.324 33.183 1.00 21.08 78 ILE C CA 1
ATOM 3029 C C . ILE C 1 81 ? 38.767 23.333 32.809 1.00 22.16 78 ILE C C 1
ATOM 3030 O O . ILE C 1 81 ? 37.643 23.728 32.505 1.00 25.00 78 ILE C O 1
ATOM 3035 N N . TYR C 1 82 ? 39.109 22.050 32.787 1.00 20.60 79 TYR C N 1
ATOM 3036 C CA . TYR C 1 82 ? 38.143 20.987 32.464 1.00 20.91 79 TYR C CA 1
ATOM 3037 C C . TYR C 1 82 ? 37.852 20.210 33.730 1.00 18.18 79 TYR C C 1
ATOM 3038 O O . TYR C 1 82 ? 38.766 19.637 34.321 1.00 18.11 79 TYR C O 1
ATOM 3047 N N . TRP C 1 83 ? 36.583 20.160 34.126 1.00 17.81 80 TRP C N 1
ATOM 3048 C CA . TRP C 1 83 ? 36.196 19.423 35.326 1.00 17.05 80 TRP C CA 1
ATOM 3049 C C . TRP C 1 83 ? 37.049 19.824 36.538 1.00 19.07 80 TRP C C 1
ATOM 3050 O O . TRP C 1 83 ? 37.552 18.977 37.290 1.00 16.81 80 TRP C O 1
ATOM 3061 N N . PHE C 1 84 ? 37.222 21.135 36.682 1.00 17.31 81 PHE C N 1
ATOM 3062 C CA . PHE C 1 84 ? 37.958 21.732 37.796 1.00 17.25 81 PHE C CA 1
ATOM 3063 C C . PHE C 1 84 ? 39.438 21.366 37.865 1.00 18.15 81 PHE C C 1
ATOM 3064 O O . PHE C 1 84 ? 40.115 21.570 38.884 1.00 17.14 81 PHE C O 1
ATOM 3072 N N . GLY C 1 85 ? 39.953 20.873 36.745 1.00 16.47 82 GLY C N 1
ATOM 3073 C CA . GLY C 1 85 ? 41.358 20.509 36.686 1.00 16.29 82 GLY C CA 1
ATOM 3074 C C . GLY C 1 85 ? 41.974 21.050 35.409 1.00 16.27 82 GLY C C 1
ATOM 3075 O O . GLY C 1 85 ? 41.376 21.867 34.722 1.00 17.55 82 GLY C O 1
ATOM 3076 N N . MET C 1 86 ? 43.187 20.610 35.098 1.00 17.00 83 MET C N 1
ATOM 3077 C CA . MET C 1 86 ? 43.842 21.072 33.874 1.00 15.27 83 MET C CA 1
ATOM 3078 C C . MET C 1 86 ? 43.314 20.239 32.712 1.00 15.46 83 MET C C 1
ATOM 3079 O O . MET C 1 86 ? 42.454 19.387 32.902 1.00 15.15 83 MET C O 1
ATOM 3084 N N . SER C 1 87 ? 43.798 20.492 31.503 1.00 15.77 84 SER C N 1
ATOM 3085 C CA . SER C 1 87 ? 43.336 19.701 30.363 1.00 15.83 84 SER C CA 1
ATOM 3086 C C . SER C 1 87 ? 43.898 18.272 30.400 1.00 16.24 84 SER C C 1
ATOM 3087 O O . SER C 1 87 ? 44.862 17.989 31.108 1.00 16.56 84 SER C O 1
ATOM 3090 N N . GLY C 1 88 ? 43.300 17.365 29.626 1.00 16.87 85 GLY C N 1
ATOM 3091 C CA . GLY C 1 88 ? 43.808 15.998 29.580 1.00 17.39 85 GLY C CA 1
ATOM 3092 C C . GLY C 1 88 ? 45.224 15.968 29.017 1.00 17.89 85 GLY C C 1
ATOM 3093 O O . GLY C 1 88 ? 46.089 15.214 29.495 1.00 16.65 85 GLY C O 1
ATOM 3094 N N . THR C 1 89 ? 45.483 16.782 27.995 1.00 17.07 86 THR C N 1
ATOM 3095 C CA . THR C 1 89 ? 46.831 16.817 27.427 1.00 17.48 86 THR C CA 1
ATOM 3096 C C . THR C 1 89 ? 47.871 17.313 28.424 1.00 18.37 86 THR C C 1
ATOM 3097 O O . THR C 1 89 ? 48.940 16.728 28.534 1.00 16.51 86 THR C O 1
ATOM 3101 N N . LEU C 1 90 ? 47.575 18.378 29.156 1.00 16.84 87 LEU C N 1
ATOM 3102 C CA . LEU C 1 90 ? 48.565 18.873 30.110 1.00 17.15 87 LEU C CA 1
ATOM 3103 C C . LEU C 1 90 ? 48.756 17.885 31.270 1.00 17.75 87 LEU C C 1
ATOM 3104 O O . LEU C 1 90 ? 49.877 17.692 31.759 1.00 16.55 87 LEU C O 1
ATOM 3109 N N . LYS C 1 91 ? 47.660 17.272 31.717 1.00 16.51 88 LYS C N 1
ATOM 3110 C CA . LYS C 1 91 ? 47.737 16.271 32.786 1.00 16.43 88 LYS C CA 1
ATOM 3111 C C . LYS C 1 91 ? 48.646 15.098 32.368 1.00 16.91 88 LYS C C 1
ATOM 3112 O O . LYS C 1 91 ? 49.508 14.667 33.137 1.00 16.19 88 LYS C O 1
ATOM 3118 N N . LEU C 1 92 ? 48.472 14.579 31.150 1.00 16.56 89 LEU C N 1
ATOM 3119 C CA . LEU C 1 92 ? 49.306 13.453 30.718 1.00 16.25 89 LEU C CA 1
ATOM 3120 C C . LEU C 1 92 ? 50.761 13.866 30.524 1.00 18.22 89 LEU C C 1
ATOM 3121 O O . LEU C 1 92 ? 51.671 13.061 30.711 1.00 16.80 89 LEU C O 1
ATOM 3126 N N . PHE C 1 93 ? 50.962 15.118 30.135 1.00 16.37 90 PHE C N 1
ATOM 3127 C CA . PHE C 1 93 ? 52.298 15.668 29.942 1.00 19.04 90 PHE C CA 1
ATOM 3128 C C . PHE C 1 93 ? 53.030 15.739 31.278 1.00 17.50 90 PHE C C 1
ATOM 3129 O O . PHE C 1 93 ? 54.148 15.244 31.430 1.00 18.50 90 PHE C O 1
ATOM 3137 N N . ILE C 1 94 ? 52.396 16.362 32.260 1.00 17.82 91 ILE C N 1
ATOM 3138 C CA . ILE C 1 94 ? 53.024 16.479 33.570 1.00 18.06 91 ILE C CA 1
ATOM 3139 C C . ILE C 1 94 ? 53.213 15.116 34.225 1.00 17.90 91 ILE C C 1
ATOM 3140 O O . ILE C 1 94 ? 54.264 14.864 34.801 1.00 19.74 91 ILE C O 1
ATOM 3145 N N . ASP C 1 95 ? 52.217 14.236 34.125 1.00 16.98 92 ASP C N 1
ATOM 3146 C CA . ASP C 1 95 ? 52.336 12.901 34.725 1.00 17.65 92 ASP C CA 1
ATOM 3147 C C . ASP C 1 95 ? 53.597 12.182 34.221 1.00 20.53 92 ASP C C 1
ATOM 3148 O O . ASP C 1 95 ? 54.253 11.439 34.969 1.00 19.87 92 ASP C O 1
ATOM 3153 N N . ARG C 1 96 ? 53.930 12.408 32.957 1.00 18.99 93 ARG C N 1
ATOM 3154 C CA . ARG C 1 96 ? 55.081 11.745 32.362 1.00 20.08 93 ARG C CA 1
ATOM 3155 C C . ARG C 1 96 ? 56.412 12.207 32.937 1.00 20.86 93 ARG C C 1
ATOM 3156 O O . ARG C 1 96 ? 57.432 11.540 32.742 1.00 21.74 93 ARG C O 1
ATOM 3164 N N . TRP C 1 97 ? 56.416 13.335 33.646 1.00 19.96 94 TRP C N 1
ATOM 3165 C CA . TRP C 1 97 ? 57.647 13.811 34.289 1.00 21.51 94 TRP C CA 1
ATOM 3166 C C . TRP C 1 97 ? 58.227 12.754 35.231 1.00 22.45 94 TRP C C 1
ATOM 3167 O O . TRP C 1 97 ? 59.430 12.741 35.477 1.00 23.57 94 TRP C O 1
ATOM 3178 N N . SER C 1 98 ? 57.375 11.878 35.760 1.00 23.04 95 SER C N 1
ATOM 3179 C CA . SER C 1 98 ? 57.839 10.811 36.652 1.00 23.97 95 SER C CA 1
ATOM 3180 C C . SER C 1 98 ? 58.792 9.888 35.907 1.00 26.38 95 SER C C 1
ATOM 3181 O O . SER C 1 98 ? 59.786 9.426 36.458 1.00 26.65 95 SER C O 1
ATOM 3184 N N . GLN C 1 99 ? 58.456 9.603 34.656 1.00 28.35 96 GLN C N 1
ATOM 3185 C CA . GLN C 1 99 ? 59.280 8.747 33.818 1.00 31.82 96 GLN C CA 1
ATOM 3186 C C . GLN C 1 99 ? 60.560 9.504 33.436 1.00 31.77 96 GLN C C 1
ATOM 3187 O O . GLN C 1 99 ? 61.660 8.950 33.451 1.00 32.48 96 GLN C O 1
ATOM 3193 N N . THR C 1 100 ? 60.412 10.783 33.118 1.00 30.52 97 THR C N 1
ATOM 3194 C CA . THR C 1 100 ? 61.556 11.598 32.724 1.00 30.71 97 THR C CA 1
ATOM 3195 C C . THR C 1 100 ? 62.561 11.752 33.854 1.00 31.30 97 THR C C 1
ATOM 3196 O O . THR C 1 100 ? 63.774 11.785 33.610 1.00 31.57 97 THR C O 1
ATOM 3200 N N . LEU C 1 101 ? 62.073 11.819 35.091 1.00 29.97 98 LEU C N 1
ATOM 3201 C CA . LEU C 1 101 ? 62.951 11.954 36.253 1.00 31.73 98 LEU C CA 1
ATOM 3202 C C . LEU C 1 101 ? 63.871 10.746 36.457 1.00 35.01 98 LEU C C 1
ATOM 3203 O O . LEU C 1 101 ? 64.787 10.794 37.274 1.00 35.31 98 LEU C O 1
ATOM 3208 N N . ARG C 1 102 ? 63.625 9.658 35.731 1.00 37.28 99 ARG C N 1
ATOM 3209 C CA . ARG C 1 102 ? 64.473 8.469 35.852 1.00 41.72 99 ARG C CA 1
ATOM 3210 C C . ARG C 1 102 ? 64.953 8.018 34.473 1.00 41.80 99 ARG C C 1
ATOM 3211 O O . ARG C 1 102 ? 65.471 6.914 34.312 1.00 43.22 99 ARG C O 1
ATOM 3219 N N . ASP C 1 103 ? 64.784 8.895 33.490 1.00 42.21 100 ASP C N 1
ATOM 3220 C CA . ASP C 1 103 ? 65.160 8.630 32.101 1.00 43.20 100 ASP C CA 1
ATOM 3221 C C . ASP C 1 103 ? 66.639 8.900 31.823 1.00 43.32 100 ASP C C 1
ATOM 3222 O O . ASP C 1 103 ? 67.106 10.028 31.952 1.00 42.45 100 ASP C O 1
ATOM 3227 N N . PRO C 1 104 ? 67.394 7.866 31.419 1.00 44.12 101 PRO C N 1
ATOM 3228 C CA . PRO C 1 104 ? 68.821 8.050 31.131 1.00 44.46 101 PRO C CA 1
ATOM 3229 C C . PRO C 1 104 ? 69.070 9.129 30.076 1.00 44.97 101 PRO C C 1
ATOM 3230 O O . PRO C 1 104 ? 70.121 9.765 30.052 1.00 44.55 101 PRO C O 1
ATOM 3234 N N . ARG C 1 105 ? 68.091 9.322 29.203 1.00 44.73 102 ARG C N 1
ATOM 3235 C CA . ARG C 1 105 ? 68.190 10.299 28.124 1.00 46.19 102 ARG C CA 1
ATOM 3236 C C . ARG C 1 105 ? 68.281 11.741 28.616 1.00 45.53 102 ARG C C 1
ATOM 3237 O O . ARG C 1 105 ? 68.858 12.593 27.945 1.00 45.16 102 ARG C O 1
ATOM 3245 N N . PHE C 1 106 ? 67.703 12.017 29.781 1.00 44.76 103 PHE C N 1
ATOM 3246 C CA . PHE C 1 106 ? 67.727 13.370 30.344 1.00 44.16 103 PHE C CA 1
ATOM 3247 C C . PHE C 1 106 ? 68.283 13.308 31.763 1.00 45.00 103 PHE C C 1
ATOM 3248 O O . PHE C 1 106 ? 67.571 13.565 32.737 1.00 44.52 103 PHE C O 1
ATOM 3256 N N . PRO C 1 107 ? 69.579 12.979 31.890 1.00 45.23 104 PRO C N 1
ATOM 3257 C CA . PRO C 1 107 ? 70.330 12.848 33.144 1.00 45.33 104 PRO C CA 1
ATOM 3258 C C . PRO C 1 107 ? 70.174 13.964 34.175 1.00 44.16 104 PRO C C 1
ATOM 3259 O O . PRO C 1 107 ? 70.207 13.704 35.377 1.00 44.81 104 PRO C O 1
ATOM 3263 N N . ASP C 1 108 ? 70.009 15.199 33.714 1.00 43.01 105 ASP C N 1
ATOM 3264 C CA . ASP C 1 108 ? 69.898 16.329 34.631 1.00 42.83 105 ASP C CA 1
ATOM 3265 C C . ASP C 1 108 ? 68.506 16.962 34.769 1.00 40.44 105 ASP C C 1
ATOM 3266 O O . ASP C 1 108 ? 68.373 18.048 35.340 1.00 38.57 105 ASP C O 1
ATOM 3271 N N . PHE C 1 109 ? 67.478 16.284 34.267 1.00 38.22 106 PHE C N 1
ATOM 3272 C CA . PHE C 1 109 ? 66.112 16.813 34.321 1.00 36.39 106 PHE C CA 1
ATOM 3273 C C . PHE C 1 109 ? 65.771 17.499 35.653 1.00 36.13 106 PHE C C 1
ATOM 3274 O O . PHE C 1 109 ? 65.420 18.678 35.697 1.00 33.58 106 PHE C O 1
ATOM 3282 N N . LYS C 1 110 ? 65.892 16.758 36.742 1.00 37.98 107 LYS C N 1
ATOM 3283 C CA . LYS C 1 110 ? 65.584 17.294 38.064 1.00 39.41 107 LYS C CA 1
ATOM 3284 C C . LYS C 1 110 ? 66.265 18.636 38.342 1.00 38.57 107 LYS C C 1
ATOM 3285 O O . LYS C 1 110 ? 65.604 19.635 38.632 1.00 36.26 107 LYS C O 1
ATOM 3291 N N . GLN C 1 111 ? 67.590 18.660 38.241 1.00 39.50 108 GLN C N 1
ATOM 3292 C CA . GLN C 1 111 ? 68.341 19.878 38.502 1.00 39.53 108 GLN C CA 1
ATOM 3293 C C . GLN C 1 111 ? 68.003 20.998 37.531 1.00 38.38 108 GLN C C 1
ATOM 3294 O O . GLN C 1 111 ? 67.826 22.143 37.938 1.00 36.39 108 GLN C O 1
ATOM 3300 N N . GLN C 1 112 ? 67.915 20.670 36.244 1.00 37.92 109 GLN C N 1
ATOM 3301 C CA . GLN C 1 112 ? 67.597 21.669 35.228 1.00 35.89 109 GLN C CA 1
ATOM 3302 C C . GLN C 1 112 ? 66.244 22.325 35.506 1.00 34.16 109 GLN C C 1
ATOM 3303 O O . GLN C 1 112 ? 66.100 23.547 35.430 1.00 32.65 109 GLN C O 1
ATOM 3309 N N . MET C 1 113 ? 65.245 21.515 35.838 1.00 32.25 110 MET C N 1
ATOM 3310 C CA . MET C 1 113 ? 63.925 22.069 36.118 1.00 30.44 110 MET C CA 1
ATOM 3311 C C . MET C 1 113 ? 63.903 22.891 37.407 1.00 30.65 110 MET C C 1
ATOM 3312 O O . MET C 1 113 ? 63.186 23.882 37.491 1.00 30.47 110 MET C O 1
ATOM 3317 N N . SER C 1 114 ? 64.697 22.501 38.404 1.00 32.84 111 SER C N 1
ATOM 3318 C CA . SER C 1 114 ? 64.688 23.220 39.684 1.00 33.89 111 SER C CA 1
ATOM 3319 C C . SER C 1 114 ? 65.082 24.695 39.635 1.00 33.62 111 SER C C 1
ATOM 3320 O O . SER C 1 114 ? 64.862 25.419 40.603 1.00 33.37 111 SER C O 1
ATOM 3323 N N . VAL C 1 115 ? 65.655 25.156 38.529 1.00 33.51 112 VAL C N 1
ATOM 3324 C CA . VAL C 1 115 ? 66.043 26.563 38.452 1.00 34.76 112 VAL C CA 1
ATOM 3325 C C . VAL C 1 115 ? 65.122 27.417 37.582 1.00 34.68 112 VAL C C 1
ATOM 3326 O O . VAL C 1 115 ? 65.327 28.628 37.444 1.00 34.30 112 VAL C O 1
ATOM 3330 N N . LYS C 1 116 ? 64.097 26.802 37.007 1.00 33.18 113 LYS C N 1
ATOM 3331 C CA . LYS C 1 116 ? 63.178 27.546 36.154 1.00 33.64 113 LYS C CA 1
ATOM 3332 C C . LYS C 1 116 ? 62.076 28.241 36.935 1.00 32.68 113 LYS C C 1
ATOM 3333 O O . LYS C 1 116 ? 61.757 27.854 38.055 1.00 32.55 113 LYS C O 1
ATOM 3339 N N . GLN C 1 117 ? 61.515 29.284 36.337 1.00 31.67 114 GLN C N 1
ATOM 3340 C CA . GLN C 1 117 ? 60.426 30.046 36.944 1.00 31.35 114 GLN C CA 1
ATOM 3341 C C . GLN C 1 117 ? 59.159 29.584 36.240 1.00 29.08 114 GLN C C 1
ATOM 3342 O O . GLN C 1 117 ? 59.137 29.471 35.022 1.00 29.19 114 GLN C O 1
ATOM 3348 N N . ALA C 1 118 ? 58.105 29.329 37.002 1.00 26.21 115 ALA C N 1
ATOM 3349 C CA . ALA C 1 118 ? 56.863 28.858 36.412 1.00 24.77 115 ALA C CA 1
ATOM 3350 C C . ALA C 1 118 ? 55.678 29.791 36.639 1.00 24.38 115 ALA C C 1
ATOM 3351 O O . ALA C 1 118 ? 55.577 30.446 37.683 1.00 22.86 115 ALA C O 1
ATOM 3353 N N . TYR C 1 119 ? 54.796 29.857 35.636 1.00 23.19 116 TYR C N 1
ATOM 3354 C CA . TYR C 1 119 ? 53.569 30.669 35.672 1.00 22.15 116 TYR C CA 1
ATOM 3355 C C . TYR C 1 119 ? 52.438 29.800 35.126 1.00 20.21 116 TYR C C 1
ATOM 3356 O O . TYR C 1 119 ? 52.690 28.848 34.368 1.00 20.61 116 TYR C O 1
ATOM 3365 N N . VAL C 1 120 ? 51.210 30.134 35.500 1.00 19.76 117 VAL C N 1
ATOM 3366 C CA . VAL C 1 120 ? 50.031 29.398 35.049 1.00 19.09 117 VAL C CA 1
ATOM 3367 C C . VAL C 1 120 ? 48.952 30.343 34.535 1.00 20.66 117 VAL C C 1
ATOM 3368 O O . VAL C 1 120 ? 48.699 31.381 35.132 1.00 20.77 117 VAL C O 1
ATOM 3372 N N . ILE C 1 121 ? 48.352 29.985 33.404 1.00 18.57 118 ILE C N 1
ATOM 3373 C CA . ILE C 1 121 ? 47.235 30.730 32.837 1.00 21.61 118 ILE C CA 1
ATOM 3374 C C . ILE C 1 121 ? 46.140 29.678 32.689 1.00 19.90 118 ILE C C 1
ATOM 3375 O O . ILE C 1 121 ? 46.322 28.702 31.966 1.00 20.34 118 ILE C O 1
ATOM 3380 N N . ALA C 1 122 ? 45.021 29.859 33.384 1.00 20.67 119 ALA C N 1
ATOM 3381 C CA . ALA C 1 122 ? 43.918 28.894 33.319 1.00 22.40 119 ALA C CA 1
ATOM 3382 C C . ALA C 1 122 ? 42.590 29.600 33.087 1.00 23.43 119 ALA C C 1
ATOM 3383 O O . ALA C 1 122 ? 42.279 30.608 33.731 1.00 23.78 119 ALA C O 1
ATOM 3385 N N . VAL C 1 123 ? 41.806 29.064 32.158 1.00 21.97 120 VAL C N 1
ATOM 3386 C CA . VAL C 1 123 ? 40.526 29.659 31.825 1.00 22.01 120 VAL C CA 1
ATOM 3387 C C . VAL C 1 123 ? 39.370 28.688 31.978 1.00 22.14 120 VAL C C 1
ATOM 3388 O O . VAL C 1 123 ? 39.409 27.577 31.455 1.00 21.77 120 VAL C O 1
ATOM 3392 N N . GLY C 1 124 ? 38.331 29.117 32.685 1.00 24.38 121 GLY C N 1
ATOM 3393 C CA . GLY C 1 124 ? 37.183 28.249 32.886 1.00 27.09 121 GLY C CA 1
ATOM 3394 C C . GLY C 1 124 ? 35.882 29.018 32.804 1.00 29.12 121 GLY C C 1
ATOM 3395 O O . GLY C 1 124 ? 35.875 30.242 32.934 1.00 28.08 121 GLY C O 1
ATOM 3396 N N . GLY C 1 125 ? 34.779 28.304 32.603 1.00 30.42 122 GLY C N 1
ATOM 3397 C CA . GLY C 1 125 ? 33.495 28.974 32.497 1.00 32.80 122 GLY C CA 1
ATOM 3398 C C . GLY C 1 125 ? 32.608 28.875 33.726 1.00 33.58 122 GLY C C 1
ATOM 3399 O O . GLY C 1 125 ? 31.453 29.315 33.698 1.00 34.01 122 GLY C O 1
ATOM 3400 N N . ASP C 1 126 ? 33.139 28.322 34.813 1.00 32.73 123 ASP C N 1
ATOM 3401 C CA . ASP C 1 126 ? 32.359 28.153 36.039 1.00 32.17 123 ASP C CA 1
ATOM 3402 C C . ASP C 1 126 ? 33.067 28.840 37.210 1.00 31.41 123 ASP C C 1
ATOM 3403 O O . ASP C 1 126 ? 33.819 28.184 37.930 1.00 29.68 123 ASP C O 1
ATOM 3408 N N . ASN C 1 127 ? 32.821 30.144 37.373 1.00 28.61 124 ASN C N 1
ATOM 3409 C CA . ASN C 1 127 ? 33.407 30.971 38.440 1.00 29.34 124 ASN C CA 1
ATOM 3410 C C . ASN C 1 127 ? 34.825 30.529 38.805 1.00 27.50 124 ASN C C 1
ATOM 3411 O O . ASN C 1 127 ? 35.118 30.214 39.962 1.00 27.27 124 ASN C O 1
ATOM 3416 N N . PRO C 1 128 ? 35.736 30.535 37.818 1.00 26.40 125 PRO C N 1
ATOM 3417 C CA . PRO C 1 128 ? 37.124 30.125 38.038 1.00 25.63 125 PRO C CA 1
ATOM 3418 C C . PRO C 1 128 ? 37.889 30.847 39.141 1.00 23.42 125 PRO C C 1
ATOM 3419 O O . PRO C 1 128 ? 38.751 30.238 39.765 1.00 21.07 125 PRO C O 1
ATOM 3423 N N . LYS C 1 129 ? 37.586 32.121 39.411 1.00 21.23 126 LYS C N 1
ATOM 3424 C CA . LYS C 1 129 ? 38.336 32.816 40.474 1.00 22.26 126 LYS C CA 1
ATOM 3425 C C . LYS C 1 129 ? 38.192 32.080 41.808 1.00 21.47 126 LYS C C 1
ATOM 3426 O O . LYS C 1 129 ? 39.022 32.247 42.702 1.00 21.57 126 LYS C O 1
ATOM 3432 N N . ILE C 1 130 ? 37.126 31.290 41.952 1.00 19.18 127 ILE C N 1
ATOM 3433 C CA . ILE C 1 130 ? 36.923 30.506 43.157 1.00 20.72 127 ILE C CA 1
ATOM 3434 C C . ILE C 1 130 ? 37.074 29.000 42.894 1.00 17.58 127 ILE C C 1
ATOM 3435 O O . ILE C 1 130 ? 37.832 28.317 43.576 1.00 16.56 127 ILE C O 1
ATOM 3440 N N . LYS C 1 131 ? 36.375 28.486 41.889 1.00 16.48 128 LYS C N 1
ATOM 3441 C CA . LYS C 1 131 ? 36.424 27.049 41.627 1.00 17.89 128 LYS C CA 1
ATOM 3442 C C . LYS C 1 131 ? 37.709 26.548 40.994 1.00 16.61 128 LYS C C 1
ATOM 3443 O O . LYS C 1 131 ? 37.933 25.338 40.918 1.00 18.86 128 LYS C O 1
ATOM 3449 N N . GLY C 1 132 ? 38.540 27.466 40.525 1.00 15.49 129 GLY C N 1
ATOM 3450 C CA . GLY C 1 132 ? 39.794 27.050 39.939 1.00 13.49 129 GLY C CA 1
ATOM 3451 C C . GLY C 1 132 ? 40.922 27.119 40.963 1.00 14.20 129 GLY C C 1
ATOM 3452 O O . GLY C 1 132 ? 42.070 26.829 40.655 1.00 14.88 129 GLY C O 1
ATOM 3453 N N . LEU C 1 133 ? 40.619 27.513 42.196 1.00 13.78 130 LEU C N 1
ATOM 3454 C CA . LEU C 1 133 ? 41.693 27.583 43.196 1.00 14.25 130 LEU C CA 1
ATOM 3455 C C . LEU C 1 133 ? 42.343 26.222 43.526 1.00 14.12 130 LEU C C 1
ATOM 3456 O O . LEU C 1 133 ? 43.559 26.137 43.720 1.00 15.90 130 LEU C O 1
ATOM 3461 N N . PRO C 1 134 ? 41.550 25.150 43.624 1.00 16.15 131 PRO C N 1
ATOM 3462 C CA . PRO C 1 134 ? 42.216 23.880 43.921 1.00 15.86 131 PRO C CA 1
ATOM 3463 C C . PRO C 1 134 ? 43.263 23.563 42.866 1.00 15.23 131 PRO C C 1
ATOM 3464 O O . PRO C 1 134 ? 44.331 23.044 43.177 1.00 13.86 131 PRO C O 1
ATOM 3468 N N . LEU C 1 135 ? 42.948 23.860 41.602 1.00 14.97 132 LEU C N 1
ATOM 3469 C CA . LEU C 1 135 ? 43.884 23.599 40.525 1.00 12.75 132 LEU C CA 1
ATOM 3470 C C . LEU C 1 135 ? 45.162 24.426 40.720 1.00 12.98 132 LEU C C 1
ATOM 3471 O O . LEU C 1 135 ? 46.275 23.931 40.542 1.00 12.42 132 LEU C O 1
ATOM 3476 N N . ILE C 1 136 ? 45.009 25.697 41.073 1.00 14.29 133 ILE C N 1
ATOM 3477 C CA . ILE C 1 136 ? 46.190 26.527 41.291 1.00 12.90 133 ILE C CA 1
ATOM 3478 C C . ILE C 1 136 ? 47.007 25.944 42.455 1.00 13.15 133 ILE C C 1
ATOM 3479 O O . ILE C 1 136 ? 48.242 25.943 42.421 1.00 14.18 133 ILE C O 1
ATOM 3484 N N . GLN C 1 137 ? 46.320 25.423 43.472 1.00 14.97 134 GLN C N 1
ATOM 3485 C CA . GLN C 1 137 ? 47.018 24.819 44.619 1.00 16.03 134 GLN C CA 1
ATOM 3486 C C . GLN C 1 137 ? 47.684 23.507 44.236 1.00 14.89 134 GLN C C 1
ATOM 3487 O O . GLN C 1 137 ? 48.717 23.153 44.795 1.00 16.57 134 GLN C O 1
ATOM 3493 N N . GLN C 1 138 ? 47.096 22.776 43.291 1.00 14.50 135 GLN C N 1
ATOM 3494 C CA . GLN C 1 138 ? 47.709 21.549 42.812 1.00 15.28 135 GLN C CA 1
ATOM 3495 C C . GLN C 1 138 ? 49.004 21.956 42.079 1.00 16.00 135 GLN C C 1
ATOM 3496 O O . GLN C 1 138 ? 50.078 21.356 42.265 1.00 17.18 135 GLN C O 1
ATOM 3502 N N . PHE C 1 139 ? 48.918 22.984 41.237 1.00 16.16 136 PHE C N 1
ATOM 3503 C CA . PHE C 1 139 ? 50.115 23.472 40.541 1.00 17.23 136 PHE C CA 1
ATOM 3504 C C . PHE C 1 139 ? 51.186 23.905 41.558 1.00 17.34 136 PHE C C 1
ATOM 3505 O O . PHE C 1 139 ? 52.371 23.656 41.357 1.00 20.66 136 PHE C O 1
ATOM 3513 N N . GLU C 1 140 ? 50.767 24.559 42.639 1.00 18.23 137 GLU C N 1
ATOM 3514 C CA . GLU C 1 140 ? 51.717 24.989 43.681 1.00 18.00 137 GLU C CA 1
ATOM 3515 C C . GLU C 1 140 ? 52.490 23.767 44.180 1.00 18.23 137 GLU C C 1
ATOM 3516 O O . GLU C 1 140 ? 53.722 23.821 44.304 1.00 17.63 137 GLU C O 1
ATOM 3522 N N . HIS C 1 141 ? 51.793 22.659 44.443 1.00 16.16 138 HIS C N 1
ATOM 3523 C CA . HIS C 1 141 ? 52.472 21.446 44.919 1.00 15.40 138 HIS C CA 1
ATOM 3524 C C . HIS C 1 141 ? 53.373 20.844 43.839 1.00 15.21 138 HIS C C 1
ATOM 3525 O O . HIS C 1 141 ? 54.479 20.394 44.122 1.00 18.47 138 HIS C O 1
ATOM 3532 N N . ILE C 1 142 ? 52.900 20.808 42.601 1.00 14.28 139 ILE C N 1
ATOM 3533 C CA . ILE C 1 142 ? 53.685 20.268 41.506 1.00 15.48 139 ILE C CA 1
ATOM 3534 C C . ILE C 1 142 ? 55.017 21.023 41.374 1.00 19.67 139 ILE C C 1
ATOM 3535 O O . ILE C 1 142 ? 56.105 20.415 41.335 1.00 19.79 139 ILE C O 1
ATOM 3540 N N . PHE C 1 143 ? 54.935 22.344 41.303 1.00 18.00 140 PHE C N 1
ATOM 3541 C CA . PHE C 1 143 ? 56.147 23.138 41.154 1.00 21.58 140 PHE C CA 1
ATOM 3542 C C . PHE C 1 143 ? 57.058 23.021 42.369 1.00 21.54 140 PHE C C 1
ATOM 3543 O O . PHE C 1 143 ? 58.280 22.917 42.232 1.00 23.38 140 PHE C O 1
ATOM 3551 N N . HIS C 1 144 ? 56.473 23.009 43.559 1.00 21.50 141 HIS C N 1
ATOM 3552 C CA . HIS C 1 144 ? 57.297 22.898 44.750 1.00 22.76 141 HIS C CA 1
ATOM 3553 C C . HIS C 1 144 ? 58.056 21.575 44.749 1.00 22.20 141 HIS C C 1
ATOM 3554 O O . HIS C 1 144 ? 59.228 21.523 45.153 1.00 20.38 141 HIS C O 1
ATOM 3561 N N . PHE C 1 145 ? 57.397 20.509 44.292 1.00 20.22 142 PHE C N 1
ATOM 3562 C CA . PHE C 1 145 ? 58.042 19.205 44.242 1.00 20.83 142 PHE C CA 1
ATOM 3563 C C . PHE C 1 145 ? 59.276 19.275 43.323 1.00 22.08 142 PHE C C 1
ATOM 3564 O O . PHE C 1 145 ? 60.302 18.638 43.596 1.00 22.37 142 PHE C O 1
ATOM 3572 N N . MET C 1 146 ? 59.179 20.062 42.250 1.00 21.97 143 MET C N 1
ATOM 3573 C CA . MET C 1 146 ? 60.272 20.204 41.285 1.00 23.92 143 MET C CA 1
ATOM 3574 C C . MET C 1 146 ? 61.306 21.265 41.668 1.00 25.82 143 MET C C 1
ATOM 3575 O O . MET C 1 146 ? 62.330 21.404 40.998 1.00 28.31 143 MET C O 1
ATOM 3580 N N . GLY C 1 147 ? 61.035 22.009 42.732 1.00 25.55 144 GLY C N 1
ATOM 3581 C CA . GLY C 1 147 ? 61.953 23.050 43.160 1.00 27.78 144 GLY C CA 1
ATOM 3582 C C . GLY C 1 147 ? 61.791 24.296 42.306 1.00 27.78 144 GLY C C 1
ATOM 3583 O O . GLY C 1 147 ? 62.567 25.246 42.418 1.00 29.60 144 GLY C O 1
ATOM 3584 N N . MET C 1 148 ? 60.774 24.291 41.449 1.00 28.28 145 MET C N 1
ATOM 3585 C CA . MET C 1 148 ? 60.493 25.408 40.552 1.00 27.24 145 MET C CA 1
ATOM 3586 C C . MET C 1 148 ? 59.746 26.522 41.256 1.00 27.90 145 MET C C 1
ATOM 3587 O O . MET C 1 148 ? 58.803 26.269 41.999 1.00 28.88 145 MET C O 1
ATOM 3592 N N . SER C 1 149 ? 60.144 27.765 41.008 1.00 26.56 146 SER C N 1
ATOM 3593 C CA . SER C 1 149 ? 59.475 28.897 41.636 1.00 27.47 146 SER C CA 1
ATOM 3594 C C . SER C 1 149 ? 58.152 29.202 40.931 1.00 25.47 146 SER C C 1
ATOM 3595 O O . SER C 1 149 ? 58.131 29.452 39.730 1.00 28.49 146 SER C O 1
ATOM 3598 N N . PHE C 1 150 ? 57.055 29.191 41.678 1.00 25.09 147 PHE C N 1
ATOM 3599 C CA . PHE C 1 150 ? 55.732 29.480 41.109 1.0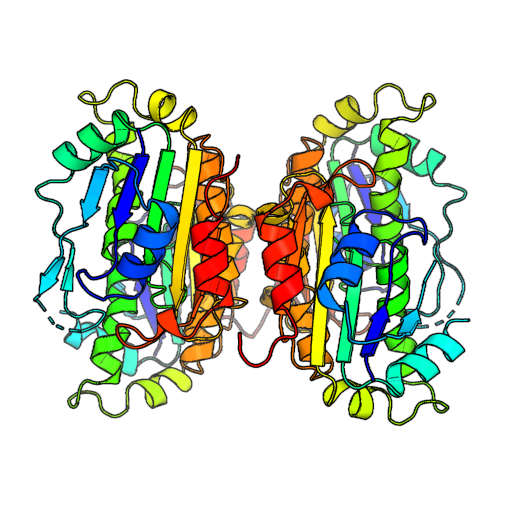0 24.99 147 PHE C CA 1
ATOM 3600 C C . PHE C 1 150 ? 55.582 30.989 41.236 1.00 24.73 147 PHE C C 1
ATOM 3601 O O . PHE C 1 150 ? 55.193 31.491 42.289 1.00 25.26 147 PHE C O 1
ATOM 3609 N N . LYS C 1 151 ? 55.898 31.705 40.158 1.00 26.41 148 LYS C N 1
ATOM 3610 C CA . LYS C 1 151 ? 55.888 33.170 40.154 1.00 28.25 148 LYS C CA 1
ATOM 3611 C C . LYS C 1 151 ? 54.566 33.925 40.045 1.00 28.68 148 LYS C C 1
ATOM 3612 O O . LYS C 1 151 ? 54.473 35.072 40.493 1.00 30.79 148 LYS C O 1
ATOM 3618 N N . GLY C 1 152 ? 53.544 33.318 39.449 1.00 25.42 149 GLY C N 1
ATOM 3619 C CA . GLY C 1 152 ? 52.274 34.012 39.331 1.00 24.39 149 GLY C CA 1
ATOM 3620 C C . GLY C 1 152 ? 51.316 33.252 38.434 1.00 23.56 149 GLY C C 1
ATOM 3621 O O . GLY C 1 152 ? 51.719 32.287 37.792 1.00 23.92 149 GLY C O 1
ATOM 3622 N N . TYR C 1 153 ? 50.063 33.688 38.389 1.00 22.40 150 TYR C N 1
ATOM 3623 C CA . TYR C 1 153 ? 49.058 33.029 37.561 1.00 23.44 150 TYR C CA 1
ATOM 3624 C C . TYR C 1 153 ? 47.923 33.983 37.235 1.00 24.03 150 TYR C C 1
ATOM 3625 O O . TYR C 1 153 ? 47.802 35.076 37.814 1.00 23.12 150 TYR C O 1
ATOM 3634 N N . VAL C 1 154 ? 47.086 33.534 36.306 1.00 20.90 151 VAL C N 1
ATOM 3635 C CA . VAL C 1 154 ? 45.915 34.269 35.888 1.00 19.86 151 VAL C CA 1
ATOM 3636 C C . VAL C 1 154 ? 44.744 33.294 35.760 1.00 20.57 151 VAL C C 1
ATOM 3637 O O . VAL C 1 154 ? 44.877 32.242 35.127 1.00 24.34 151 VAL C O 1
ATOM 3641 N N . LEU C 1 155 ? 43.619 33.614 36.390 1.00 19.64 152 LEU C N 1
ATOM 3642 C CA . LEU C 1 155 ? 42.421 32.784 36.288 1.00 19.04 152 LEU C CA 1
ATOM 3643 C C . LEU C 1 155 ? 41.435 33.608 35.476 1.00 21.30 152 LEU C C 1
ATOM 3644 O O . LEU C 1 155 ? 40.947 34.630 35.945 1.00 23.72 152 LEU C O 1
ATOM 3649 N N . GLY C 1 156 ? 41.172 33.158 34.258 1.00 23.06 153 GLY C N 1
ATOM 3650 C CA . GLY C 1 156 ? 40.263 33.863 33.374 1.00 26.57 153 GLY C CA 1
ATOM 3651 C C . GLY C 1 156 ? 38.908 33.199 33.219 1.00 28.64 153 GLY C C 1
ATOM 3652 O O . GLY C 1 156 ? 38.771 31.978 33.327 1.00 23.94 153 GLY C O 1
ATOM 3653 N N . GLU C 1 157 ? 37.894 34.012 32.942 1.00 30.58 154 GLU C N 1
ATOM 3654 C CA . GLU C 1 157 ? 36.547 33.499 32.787 1.00 35.64 154 GLU C CA 1
ATOM 3655 C C . GLU C 1 157 ? 36.130 33.445 31.318 1.00 38.19 154 GLU C C 1
ATOM 3656 O O . GLU C 1 157 ? 36.220 34.444 30.600 1.00 37.38 154 GLU C O 1
ATOM 3662 N N . GLY C 1 158 ? 35.684 32.268 30.885 1.00 38.69 155 GLY C N 1
ATOM 3663 C CA . GLY C 1 158 ? 35.247 32.092 29.512 1.00 42.76 155 GLY C CA 1
ATOM 3664 C C . GLY C 1 158 ? 34.818 30.663 29.241 1.00 44.89 155 GLY C C 1
ATOM 3665 O O . GLY C 1 158 ? 35.319 29.736 29.872 1.00 42.90 155 GLY C O 1
ATOM 3666 N N . ASN C 1 159 ? 33.890 30.482 28.304 1.00 48.17 156 ASN C N 1
ATOM 3667 C CA . ASN C 1 159 ? 33.411 29.150 27.948 1.00 51.70 156 ASN C CA 1
ATOM 3668 C C . ASN C 1 159 ? 33.354 28.957 26.434 1.00 52.74 156 ASN C C 1
ATOM 3669 O O . ASN C 1 159 ? 33.353 27.825 25.947 1.00 53.35 156 ASN C O 1
ATOM 3674 N N . ARG C 1 160 ? 33.299 30.066 25.700 1.00 53.97 157 ARG C N 1
ATOM 3675 C CA . ARG C 1 160 ? 33.251 30.042 24.238 1.00 54.99 157 ARG C CA 1
ATOM 3676 C C . ARG C 1 160 ? 34.352 30.926 23.651 1.00 54.17 157 ARG C C 1
ATOM 3677 O O . ARG C 1 160 ? 34.710 31.954 24.225 1.00 51.34 157 ARG C O 1
ATOM 3685 N N . PRO C 1 161 ? 34.906 30.530 22.495 1.00 54.57 158 PRO C N 1
ATOM 3686 C CA . PRO C 1 161 ? 35.968 31.304 21.847 1.00 54.24 158 PRO C CA 1
ATOM 3687 C C . PRO C 1 161 ? 35.624 32.787 21.760 1.00 54.18 158 PRO C C 1
ATOM 3688 O O . PRO C 1 161 ? 34.521 33.156 21.349 1.00 53.83 158 PRO C O 1
ATOM 3692 N N . GLY C 1 162 ? 36.570 33.631 22.157 1.00 53.57 159 GLY C N 1
ATOM 3693 C CA . GLY C 1 162 ? 36.349 35.064 22.110 1.00 52.50 159 GLY C CA 1
ATOM 3694 C C . GLY C 1 162 ? 35.831 35.637 23.413 1.00 52.02 159 GLY C C 1
ATOM 3695 O O . GLY C 1 162 ? 35.910 36.846 23.640 1.00 52.07 159 GLY C O 1
ATOM 3696 N N . ASP C 1 163 ? 35.301 34.769 24.269 1.00 50.80 160 ASP C N 1
ATOM 3697 C CA . ASP C 1 163 ? 34.765 35.187 25.558 1.00 50.87 160 ASP C CA 1
ATOM 3698 C C . ASP C 1 163 ? 35.778 35.898 26.439 1.00 49.20 160 ASP C C 1
ATOM 3699 O O . ASP C 1 163 ? 35.424 36.808 27.178 1.00 50.28 160 ASP C O 1
ATOM 3704 N N . ILE C 1 164 ? 37.040 35.494 26.363 1.00 47.85 161 ILE C N 1
ATOM 3705 C CA . ILE C 1 164 ? 38.052 36.108 27.217 1.00 47.56 161 ILE C CA 1
ATOM 3706 C C . ILE C 1 164 ? 38.345 37.570 26.888 1.00 50.38 161 ILE C C 1
ATOM 3707 O O . ILE C 1 164 ? 39.119 38.230 27.586 1.00 51.14 161 ILE C O 1
ATOM 3712 N N . LEU C 1 165 ? 37.733 38.081 25.827 1.00 52.68 162 LEU C N 1
ATOM 3713 C CA . LEU C 1 165 ? 37.928 39.481 25.473 1.00 55.61 162 LEU C CA 1
ATOM 3714 C C . LEU C 1 165 ? 37.039 40.335 26.376 1.00 56.86 162 LEU C C 1
ATOM 3715 O O . LEU C 1 165 ? 37.221 41.545 26.484 1.00 58.11 162 LEU C O 1
ATOM 3720 N N . ARG C 1 166 ? 36.082 39.688 27.036 1.00 59.36 163 ARG C N 1
ATOM 3721 C CA . ARG C 1 166 ? 35.168 40.374 27.945 1.00 61.07 163 ARG C CA 1
ATOM 3722 C C . ARG C 1 166 ? 35.760 40.491 29.350 1.00 61.58 163 ARG C C 1
ATOM 3723 O O . ARG C 1 166 ? 35.327 41.328 30.147 1.00 61.72 163 ARG C O 1
ATOM 3731 N N . ASP C 1 167 ? 36.744 39.646 29.651 1.00 61.75 164 ASP C N 1
ATOM 3732 C CA . ASP C 1 167 ? 37.389 39.653 30.961 1.00 61.67 164 ASP C CA 1
ATOM 3733 C C . ASP C 1 167 ? 38.614 40.568 30.925 1.00 62.02 164 ASP C C 1
ATOM 3734 O O . ASP C 1 167 ? 39.755 40.104 30.935 1.00 61.80 164 ASP C O 1
ATOM 3739 N N . HIS C 1 168 ? 38.367 41.874 30.879 1.00 62.45 165 HIS C N 1
ATOM 3740 C CA . HIS C 1 168 ? 39.438 42.865 30.836 1.00 61.76 165 HIS C CA 1
ATOM 3741 C C . HIS C 1 168 ? 40.388 42.712 32.017 1.00 60.62 165 HIS C C 1
ATOM 3742 O O . HIS C 1 168 ? 41.576 43.012 31.915 1.00 60.55 165 HIS C O 1
ATOM 3749 N N . GLN C 1 169 ? 39.859 42.242 33.139 1.00 59.64 166 GLN C N 1
ATOM 3750 C CA . GLN C 1 169 ? 40.676 42.031 34.324 1.00 58.54 166 GLN C CA 1
ATOM 3751 C C . GLN C 1 169 ? 41.680 40.910 34.055 1.00 55.59 166 GLN C C 1
ATOM 3752 O O . GLN C 1 169 ? 42.800 40.931 34.570 1.00 54.44 166 GLN C O 1
ATOM 3758 N N . ALA C 1 170 ? 41.278 39.938 33.240 1.00 51.34 167 ALA C N 1
ATOM 3759 C CA . ALA C 1 170 ? 42.156 38.822 32.913 1.00 48.55 167 ALA C CA 1
ATOM 3760 C C . ALA C 1 170 ? 43.212 39.255 31.907 1.00 46.34 167 ALA C C 1
ATOM 3761 O O . ALA C 1 170 ? 44.388 38.938 32.060 1.00 44.11 167 ALA C O 1
ATOM 3763 N N . LEU C 1 171 ? 42.791 39.982 30.877 1.00 45.67 168 LEU C N 1
ATOM 3764 C CA . LEU C 1 171 ? 43.723 40.460 29.863 1.00 44.92 168 LEU C CA 1
ATOM 3765 C C . LEU C 1 171 ? 44.787 41.345 30.523 1.00 45.42 168 LEU C C 1
ATOM 3766 O O . LEU C 1 171 ? 45.974 41.260 30.199 1.00 44.23 168 LEU C O 1
ATOM 3771 N N . SER C 1 172 ? 44.352 42.189 31.455 1.00 46.20 169 SER C N 1
ATOM 3772 C CA . SER C 1 172 ? 45.264 43.075 32.175 1.00 47.87 169 SER C CA 1
ATOM 3773 C C . SER C 1 172 ? 46.291 42.214 32.895 1.00 46.78 169 SER C C 1
ATOM 3774 O O . SER C 1 172 ? 47.500 42.371 32.714 1.00 48.02 169 SER C O 1
ATOM 3777 N N . ALA C 1 173 ? 45.785 41.302 33.719 1.00 46.62 170 ALA C N 1
ATOM 3778 C CA . ALA C 1 173 ? 46.633 40.404 34.486 1.00 45.05 170 ALA C CA 1
ATOM 3779 C C . ALA C 1 173 ? 47.612 39.684 33.572 1.00 44.55 170 ALA C C 1
ATOM 3780 O O . ALA C 1 173 ? 48.809 39.649 33.846 1.00 45.94 170 ALA C O 1
ATOM 3782 N N . ALA C 1 174 ? 47.106 39.114 32.483 1.00 44.16 171 ALA C N 1
ATOM 3783 C CA . ALA C 1 174 ? 47.964 38.399 31.545 1.00 43.94 171 ALA C CA 1
ATOM 3784 C C . ALA C 1 174 ? 49.085 39.315 31.078 1.00 44.45 171 ALA C C 1
ATOM 3785 O O . ALA C 1 174 ? 50.234 38.896 30.939 1.00 43.03 171 ALA C O 1
ATOM 3787 N N . SER C 1 175 ? 48.741 40.574 30.842 1.00 46.24 172 SER C N 1
ATOM 3788 C CA . SER C 1 175 ? 49.717 41.555 30.392 1.00 48.93 172 SER C CA 1
ATOM 3789 C C . SER C 1 175 ? 50.737 41.805 31.492 1.00 49.52 172 SER C C 1
ATOM 3790 O O . SER C 1 175 ? 51.942 41.828 31.249 1.00 50.34 172 SER C O 1
ATOM 3793 N N . ARG C 1 176 ? 50.238 41.977 32.709 1.00 50.78 173 ARG C N 1
ATOM 3794 C CA . ARG C 1 176 ? 51.088 42.249 33.859 1.00 52.19 173 ARG C CA 1
ATOM 3795 C C . ARG C 1 176 ? 51.623 40.989 34.537 1.00 52.12 173 ARG C C 1
ATOM 3796 O O . ARG C 1 176 ? 52.155 41.068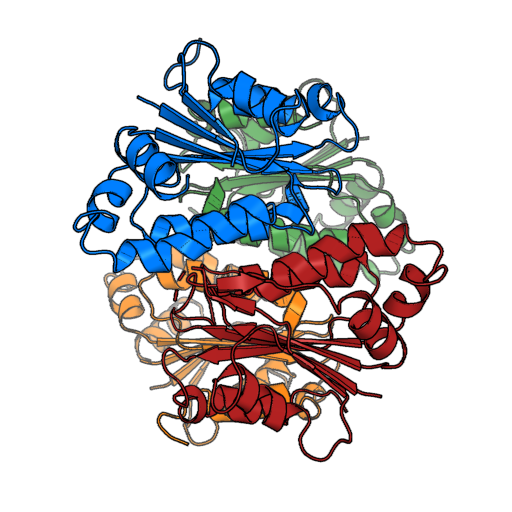 35.642 1.00 52.15 173 ARG C O 1
ATOM 3804 N N . LEU C 1 177 ? 51.495 39.839 33.873 1.00 52.06 174 LEU C N 1
ATOM 3805 C CA . LEU C 1 177 ? 51.957 38.572 34.441 1.00 51.87 174 LEU C CA 1
ATOM 3806 C C . LEU C 1 177 ? 53.475 38.442 34.541 1.00 53.05 174 LEU C C 1
ATOM 3807 O O . LEU C 1 177 ? 54.002 38.116 35.603 1.00 53.50 174 LEU C O 1
ATOM 3812 N N . LEU C 1 178 ? 54.173 38.675 33.435 1.00 54.56 175 LEU C N 1
ATOM 3813 C CA . LEU C 1 178 ? 55.630 38.586 33.418 1.00 56.58 175 LEU C CA 1
ATOM 3814 C C . LEU C 1 178 ? 56.269 39.929 33.761 1.00 58.27 175 LEU C C 1
ATOM 3815 O O . LEU C 1 178 ? 57.150 39.961 34.646 1.00 59.61 175 LEU C O 1
ATOM 3820 N N . LYS D 1 5 ? 57.187 16.015 76.656 1.00 30.95 2 LYS D N 1
ATOM 3821 C CA . LYS D 1 5 ? 57.270 15.195 75.408 1.00 30.90 2 LYS D CA 1
ATOM 3822 C C . LYS D 1 5 ? 56.177 15.648 74.443 1.00 27.41 2 LYS D C 1
ATOM 3823 O O . LYS D 1 5 ? 56.483 16.163 73.376 1.00 28.08 2 LYS D O 1
ATOM 3829 N N . ILE D 1 6 ? 54.917 15.449 74.826 1.00 24.28 3 ILE D N 1
ATOM 3830 C CA . ILE D 1 6 ? 53.766 15.858 74.005 1.00 24.25 3 ILE D CA 1
ATOM 3831 C C . ILE D 1 6 ? 52.980 17.009 74.651 1.00 21.85 3 ILE D C 1
ATOM 3832 O O . ILE D 1 6 ? 52.715 16.991 75.850 1.00 22.26 3 ILE D O 1
ATOM 3837 N N . ALA D 1 7 ? 52.578 17.990 73.848 1.00 21.48 4 ALA D N 1
ATOM 3838 C CA . ALA D 1 7 ? 51.776 19.092 74.361 1.00 20.73 4 ALA D CA 1
ATOM 3839 C C . ALA D 1 7 ? 50.492 19.170 73.550 1.00 21.93 4 ALA D C 1
ATOM 3840 O O . ALA D 1 7 ? 50.514 18.967 72.336 1.00 21.48 4 ALA D O 1
ATOM 3842 N N . VAL D 1 8 ? 49.381 19.412 74.231 1.00 20.75 5 VAL D N 1
ATOM 3843 C CA . VAL D 1 8 ? 48.118 19.600 73.550 1.00 19.64 5 VAL D CA 1
ATOM 3844 C C . VAL D 1 8 ? 47.780 21.053 73.810 1.00 20.62 5 VAL D C 1
ATOM 3845 O O . VAL D 1 8 ? 47.651 21.467 74.966 1.00 21.23 5 VAL D O 1
ATOM 3849 N N . ILE D 1 9 ? 47.675 21.829 72.737 1.00 19.04 6 ILE D N 1
ATOM 3850 C CA . ILE D 1 9 ? 47.351 23.253 72.830 1.00 17.15 6 ILE D CA 1
ATOM 3851 C C . ILE D 1 9 ? 45.882 23.348 72.472 1.00 17.68 6 ILE D C 1
ATOM 3852 O O . ILE D 1 9 ? 45.496 23.265 71.298 1.00 16.90 6 ILE D O 1
ATOM 3857 N N . ASN D 1 10 ? 45.066 23.538 73.499 1.00 15.75 7 ASN D N 1
ATOM 3858 C CA . ASN D 1 10 ? 43.625 23.563 73.326 1.00 18.28 7 ASN D CA 1
ATOM 3859 C C . ASN D 1 10 ? 43.052 24.970 73.224 1.00 18.26 7 ASN D C 1
ATOM 3860 O O . ASN D 1 10 ? 43.085 25.725 74.193 1.00 16.05 7 ASN D O 1
ATOM 3865 N N . GLY D 1 11 ? 42.519 25.302 72.043 1.00 17.52 8 GLY D N 1
ATOM 3866 C CA . GLY D 1 11 ? 41.937 26.610 71.820 1.00 19.19 8 GLY D CA 1
ATOM 3867 C C . GLY D 1 11 ? 40.423 26.539 71.813 1.00 20.67 8 GLY D C 1
ATOM 3868 O O . GLY D 1 11 ? 39.748 27.425 71.295 1.00 20.90 8 GLY D O 1
ATOM 3869 N N . GLY D 1 12 ? 39.882 25.476 72.391 1.00 22.90 9 GLY D N 1
ATOM 3870 C CA . GLY D 1 12 ? 38.438 25.345 72.433 1.00 27.91 9 GLY D CA 1
ATOM 3871 C C . GLY D 1 12 ? 37.944 25.617 73.836 1.00 33.85 9 GLY D C 1
ATOM 3872 O O . GLY D 1 12 ? 38.485 26.468 74.544 1.00 32.83 9 GLY D O 1
ATOM 3873 N N . THR D 1 13 ? 36.898 24.905 74.232 1.00 39.63 10 THR D N 1
ATOM 3874 C CA . THR D 1 13 ? 36.356 25.052 75.568 1.00 45.39 10 THR D CA 1
ATOM 3875 C C . THR D 1 13 ? 36.980 23.899 76.325 1.00 48.32 10 THR D C 1
ATOM 3876 O O . THR D 1 13 ? 37.849 23.210 75.787 1.00 50.51 10 THR D O 1
ATOM 3880 N N . ARG D 1 14 ? 36.558 23.671 77.558 1.00 49.67 11 ARG D N 1
ATOM 3881 C CA . ARG D 1 14 ? 37.158 22.587 78.314 1.00 50.66 11 ARG D CA 1
ATOM 3882 C C . ARG D 1 14 ? 36.134 21.792 79.105 1.00 49.64 11 ARG D C 1
ATOM 3883 O O . ARG D 1 14 ? 35.049 22.288 79.414 1.00 50.50 11 ARG D O 1
ATOM 3891 N N . SER D 1 15 ? 36.485 20.551 79.417 1.00 48.08 12 SER D N 1
ATOM 3892 C CA . SER D 1 15 ? 35.597 19.682 80.169 1.00 46.64 12 SER D CA 1
ATOM 3893 C C . SER D 1 15 ? 34.338 19.376 79.365 1.00 44.58 12 SER D C 1
ATOM 3894 O O . SER D 1 15 ? 33.341 20.093 79.448 1.00 42.87 12 SER D O 1
ATOM 3897 N N . GLY D 1 16 ? 34.397 18.311 78.577 1.00 43.87 13 GLY D N 1
ATOM 3898 C CA . GLY D 1 16 ? 33.250 17.924 77.781 1.00 43.24 13 GLY D CA 1
ATOM 3899 C C . GLY D 1 16 ? 33.340 18.352 76.332 1.00 43.08 13 GLY D C 1
ATOM 3900 O O . GLY D 1 16 ? 33.038 17.570 75.431 1.00 45.21 13 GLY D O 1
ATOM 3901 N N . GLY D 1 17 ? 33.762 19.590 76.100 1.00 40.42 14 GLY D N 1
ATOM 3902 C CA . GLY D 1 17 ? 33.862 20.085 74.741 1.00 38.58 14 GLY D CA 1
ATOM 3903 C C . GLY D 1 17 ? 34.398 19.044 73.779 1.00 35.45 14 GLY D C 1
ATOM 3904 O O . GLY D 1 17 ? 35.236 18.222 74.148 1.00 33.75 14 GLY D O 1
ATOM 3905 N N . ASN D 1 18 ? 33.920 19.088 72.540 1.00 33.91 15 ASN D N 1
ATOM 3906 C CA . ASN D 1 18 ? 34.345 18.130 71.530 1.00 31.74 15 ASN D CA 1
ATOM 3907 C C . ASN D 1 18 ? 35.839 18.139 71.297 1.00 30.42 15 ASN D C 1
ATOM 3908 O O . ASN D 1 18 ? 36.439 17.103 71.011 1.00 29.17 15 ASN D O 1
ATOM 3913 N N . THR D 1 19 ? 36.436 19.318 71.409 1.00 31.64 16 THR D N 1
ATOM 3914 C CA . THR D 1 19 ? 37.859 19.470 71.212 1.00 31.91 16 THR D CA 1
ATOM 3915 C C . THR D 1 19 ? 38.633 18.740 72.304 1.00 30.58 16 THR D C 1
ATOM 3916 O O . THR D 1 19 ? 39.606 18.038 72.024 1.00 27.31 16 THR D O 1
ATOM 3920 N N . ASP D 1 20 ? 38.202 18.917 73.549 1.00 30.52 17 ASP D N 1
ATOM 3921 C CA . ASP D 1 20 ? 38.857 18.260 74.679 1.00 31.20 17 ASP D CA 1
ATOM 3922 C C . ASP D 1 20 ? 38.768 16.750 74.545 1.00 27.14 17 ASP D C 1
ATOM 3923 O O . ASP D 1 20 ? 39.753 16.029 74.729 1.00 27.90 17 ASP D O 1
ATOM 3928 N N . VAL D 1 21 ? 37.568 16.283 74.234 1.00 27.47 18 VAL D N 1
ATOM 3929 C CA . VAL D 1 21 ? 37.305 14.862 74.075 1.00 26.98 18 VAL D CA 1
ATOM 3930 C C . VAL D 1 21 ? 38.189 14.226 73.006 1.00 24.71 18 VAL D C 1
ATOM 3931 O O . VAL D 1 21 ? 38.829 13.213 73.261 1.00 24.98 18 VAL D O 1
ATOM 3935 N N . LEU D 1 22 ? 38.229 14.815 71.806 1.00 24.57 19 LEU D N 1
ATOM 3936 C CA . LEU D 1 22 ? 39.041 14.247 70.742 1.00 24.75 19 LEU D CA 1
ATOM 3937 C C . LEU D 1 22 ? 40.520 14.252 71.083 1.00 25.69 19 LEU D C 1
ATOM 3938 O O . LEU D 1 22 ? 41.240 13.320 70.738 1.00 25.65 19 LEU D O 1
ATOM 3943 N N . ALA D 1 23 ? 40.970 15.305 71.760 1.00 25.87 20 ALA D N 1
ATOM 3944 C CA . ALA D 1 23 ? 42.378 15.401 72.125 1.00 29.24 20 ALA D CA 1
ATOM 3945 C C . ALA D 1 23 ? 42.759 14.290 73.091 1.00 30.12 20 ALA D C 1
ATOM 3946 O O . ALA D 1 23 ? 43.833 13.699 72.974 1.00 30.82 20 ALA D O 1
ATOM 3948 N N . GLU D 1 24 ? 41.875 14.001 74.042 1.00 32.74 21 GLU D N 1
ATOM 3949 C CA . GLU D 1 24 ? 42.156 12.949 75.012 1.00 35.02 21 GLU D CA 1
ATOM 3950 C C . GLU D 1 24 ? 42.322 11.587 74.345 1.00 33.50 21 GLU D C 1
ATOM 3951 O O . GLU D 1 24 ? 43.134 10.775 74.787 1.00 34.35 21 GLU D O 1
ATOM 3957 N N . LYS D 1 25 ? 41.559 11.339 73.281 1.00 33.69 22 LYS D N 1
ATOM 3958 C CA . LYS D 1 25 ? 41.647 10.078 72.547 1.00 32.31 22 LYS D CA 1
ATOM 3959 C C . LYS D 1 25 ? 43.024 9.976 71.891 1.00 31.99 22 LYS D C 1
ATOM 3960 O O . LYS D 1 25 ? 43.626 8.896 71.833 1.00 29.58 22 LYS D O 1
ATOM 3966 N N . ALA D 1 26 ? 43.523 11.109 71.399 1.00 28.13 23 ALA D N 1
ATOM 3967 C CA . ALA D 1 26 ? 44.818 11.130 70.742 1.00 29.07 23 ALA D CA 1
ATOM 3968 C C . ALA D 1 26 ? 46.001 10.949 71.694 1.00 28.29 23 ALA D C 1
ATOM 3969 O O . ALA D 1 26 ? 46.955 10.245 71.362 1.00 30.60 23 ALA D O 1
ATOM 3971 N N . VAL D 1 27 ? 45.939 11.564 72.873 1.00 29.69 24 VAL D N 1
ATOM 3972 C CA . VAL D 1 27 ? 47.039 11.485 73.836 1.00 31.20 24 VAL D CA 1
ATOM 3973 C C . VAL D 1 27 ? 46.763 10.623 75.065 1.00 33.97 24 VAL D C 1
ATOM 3974 O O . VAL D 1 27 ? 47.473 10.741 76.070 1.00 33.88 24 VAL D O 1
ATOM 3978 N N . GLN D 1 28 ? 45.740 9.775 74.994 1.00 34.28 25 GLN D N 1
ATOM 3979 C CA . GLN D 1 28 ? 45.382 8.904 76.114 1.00 36.19 25 GLN D CA 1
ATOM 3980 C C . GLN D 1 28 ? 46.587 8.136 76.677 1.00 34.68 25 GLN D C 1
ATOM 3981 O O . GLN D 1 28 ? 47.343 7.511 75.930 1.00 34.68 25 GLN D O 1
ATOM 3987 N N . GLY D 1 29 ? 46.780 8.203 77.993 1.00 33.60 26 GLY D N 1
ATOM 3988 C CA . GLY D 1 29 ? 47.882 7.479 78.609 1.00 32.80 26 GLY D CA 1
ATOM 3989 C C . GLY D 1 29 ? 49.183 8.237 78.775 1.00 31.35 26 GLY D C 1
ATOM 3990 O O . GLY D 1 29 ? 49.910 8.033 79.750 1.00 33.11 26 GLY D O 1
ATOM 3991 N N . PHE D 1 30 ? 49.492 9.111 77.823 1.00 29.97 27 PHE D N 1
ATOM 3992 C CA . PHE D 1 30 ? 50.716 9.903 77.894 1.00 28.18 27 PHE D CA 1
ATOM 3993 C C . PHE D 1 30 ? 50.673 10.934 79.007 1.00 28.43 27 PHE D C 1
ATOM 3994 O O . PHE D 1 30 ? 49.607 11.328 79.462 1.00 26.23 27 PHE D O 1
ATOM 4002 N N . ASP D 1 31 ? 51.844 11.351 79.472 1.00 29.77 28 ASP D N 1
ATOM 4003 C CA . ASP D 1 31 ? 51.898 12.385 80.492 1.00 32.07 28 ASP D CA 1
ATOM 4004 C C . ASP D 1 31 ? 52.085 13.632 79.637 1.00 31.88 28 ASP D C 1
ATOM 4005 O O . ASP D 1 31 ? 53.163 14.217 79.606 1.00 33.96 28 ASP D O 1
ATOM 4010 N N . ALA D 1 32 ? 51.026 14.017 78.933 1.00 31.17 29 ALA D N 1
ATOM 4011 C CA . ALA D 1 32 ? 51.068 15.166 78.030 1.00 29.57 29 ALA D CA 1
ATOM 4012 C C . ALA D 1 32 ? 50.839 16.526 78.685 1.00 30.06 29 ALA D C 1
ATOM 4013 O O . ALA D 1 32 ? 50.037 16.660 79.604 1.00 30.38 29 ALA D O 1
ATOM 4015 N N . GLU D 1 33 ? 51.559 17.528 78.194 1.00 27.96 30 GLU D N 1
ATOM 4016 C CA . GLU D 1 33 ? 51.435 18.896 78.687 1.00 30.03 30 GLU D CA 1
ATOM 4017 C C . GLU D 1 33 ? 50.106 19.418 78.140 1.00 29.66 30 GLU D C 1
ATOM 4018 O O . GLU D 1 33 ? 49.945 19.552 76.927 1.00 28.91 30 GLU D O 1
ATOM 4024 N N . HIS D 1 34 ? 49.155 19.690 79.028 1.00 28.01 31 HIS D N 1
ATOM 4025 C CA . HIS D 1 34 ? 47.845 20.185 78.619 1.00 27.51 31 HIS D CA 1
ATOM 4026 C C . HIS D 1 34 ? 47.756 21.701 78.732 1.00 27.59 31 HIS D C 1
ATOM 4027 O O . HIS D 1 34 ? 47.688 22.257 79.827 1.00 28.09 31 HIS D O 1
ATOM 4034 N N . ILE D 1 35 ? 47.763 22.366 77.587 1.00 23.43 32 ILE D N 1
ATOM 4035 C CA . ILE D 1 35 ? 47.692 23.817 77.549 1.00 24.43 32 ILE D CA 1
ATOM 4036 C C . ILE D 1 35 ? 46.296 24.249 77.131 1.00 25.33 32 ILE D C 1
ATOM 4037 O O . ILE D 1 35 ? 45.718 23.727 76.164 1.00 25.27 32 ILE D O 1
ATOM 4042 N N . TYR D 1 36 ? 45.731 25.186 77.877 1.00 23.68 33 TYR D N 1
ATOM 4043 C CA . TYR D 1 36 ? 44.418 25.688 77.547 1.00 24.84 33 TYR D CA 1
ATOM 4044 C C . TYR D 1 36 ? 44.589 27.176 77.335 1.00 24.33 33 TYR D C 1
ATOM 4045 O O . TYR D 1 36 ? 45.158 27.868 78.186 1.00 27.15 33 TYR D O 1
ATOM 4054 N N . LEU D 1 37 ? 44.135 27.671 76.190 1.00 20.26 34 LEU D N 1
ATOM 4055 C CA . LEU D 1 37 ? 44.271 29.090 75.908 1.00 20.33 34 LEU D CA 1
ATOM 4056 C C . LEU D 1 37 ? 43.112 29.793 76.603 1.00 21.68 34 LEU D C 1
ATOM 4057 O O . LEU D 1 37 ? 41.957 29.567 76.286 1.00 22.70 34 LEU D O 1
ATOM 4062 N N . GLN D 1 38 ? 43.451 30.644 77.559 1.00 22.36 35 GLN D N 1
ATOM 4063 C CA . GLN D 1 38 ? 42.470 31.361 78.359 1.00 25.47 35 GLN D CA 1
ATOM 4064 C C . GLN D 1 38 ? 41.633 32.372 77.583 1.00 25.33 35 GLN D C 1
ATOM 4065 O O . GLN D 1 38 ? 42.097 32.963 76.610 1.00 24.29 35 GLN D O 1
ATOM 4071 N N . LYS D 1 39 ? 40.378 32.537 78.002 1.00 26.87 36 LYS D N 1
ATOM 4072 C CA . LYS D 1 39 ? 39.493 33.531 77.402 1.00 27.58 36 LYS D CA 1
ATOM 4073 C C . LYS D 1 39 ? 38.558 34.024 78.493 1.00 30.25 36 LYS D C 1
ATOM 4074 O O . LYS D 1 39 ? 38.168 33.270 79.392 1.00 27.86 36 LYS D O 1
ATOM 4080 N N . TYR D 1 40 ? 38.226 35.306 78.413 1.00 30.81 37 TYR D N 1
ATOM 4081 C CA . TYR D 1 40 ? 37.403 35.964 79.413 1.00 34.97 37 TYR D CA 1
ATOM 4082 C C . TYR D 1 40 ? 36.144 36.529 78.750 1.00 36.15 37 TYR D C 1
ATOM 4083 O O . TYR D 1 40 ? 36.211 37.093 77.656 1.00 35.55 37 TYR D O 1
ATOM 4092 N N . PRO D 1 41 ? 34.982 36.378 79.399 1.00 36.64 38 PRO D N 1
ATOM 4093 C CA . PRO D 1 41 ? 33.729 36.892 78.832 1.00 38.80 38 PRO D CA 1
ATOM 4094 C C . PRO D 1 41 ? 33.742 38.418 78.680 1.00 39.76 38 PRO D C 1
ATOM 4095 O O . PRO D 1 41 ? 34.380 39.119 79.465 1.00 39.64 38 PRO D O 1
ATOM 4099 N N . ILE D 1 42 ? 33.063 38.929 77.656 1.00 40.76 39 ILE D N 1
ATOM 4100 C CA . ILE D 1 42 ? 33.007 40.376 77.442 1.00 42.21 39 ILE D CA 1
ATOM 4101 C C . ILE D 1 42 ? 31.581 40.898 77.565 1.00 42.34 39 ILE D C 1
ATOM 4102 O O . ILE D 1 42 ? 30.663 40.142 77.881 1.00 43.01 39 ILE D O 1
ATOM 4107 N N . ALA D 1 51 ? 27.795 30.878 73.258 1.00 43.86 48 ALA D N 1
ATOM 4108 C CA . ALA D 1 51 ? 28.824 31.748 73.823 1.00 43.37 48 ALA D CA 1
ATOM 4109 C C . ALA D 1 51 ? 29.925 32.067 72.809 1.00 43.08 48 ALA D C 1
ATOM 4110 O O . ALA D 1 51 ? 30.677 33.033 72.979 1.00 42.81 48 ALA D O 1
ATOM 4112 N N . GLN D 1 52 ? 30.024 31.247 71.767 1.00 42.16 49 GLN D N 1
ATOM 4113 C CA . GLN D 1 52 ? 31.028 31.453 70.730 1.00 41.71 49 GLN D CA 1
ATOM 4114 C C . GLN D 1 52 ? 31.048 32.933 70.331 1.00 40.83 49 GLN D C 1
ATOM 4115 O O . GLN D 1 52 ? 30.028 33.487 69.936 1.00 39.24 49 GLN D O 1
ATOM 4121 N N . GLY D 1 53 ? 32.210 33.569 70.454 1.00 41.08 50 GLY D N 1
ATOM 4122 C CA . GLY D 1 53 ? 32.321 34.977 70.109 1.00 42.09 50 GLY D CA 1
ATOM 4123 C C . GLY D 1 53 ? 31.971 35.913 71.257 1.00 42.22 50 GLY D C 1
ATOM 4124 O O . GLY D 1 53 ? 31.986 37.134 71.095 1.00 43.74 50 GLY D O 1
ATOM 4125 N N . GLY D 1 54 ? 31.651 35.345 72.418 1.00 41.04 51 GLY D N 1
ATOM 4126 C CA . GLY D 1 54 ? 31.310 36.156 73.576 1.00 38.48 51 GLY D CA 1
ATOM 4127 C C . GLY D 1 54 ? 32.502 36.407 74.485 1.00 36.79 51 GLY D C 1
ATOM 4128 O O . GLY D 1 54 ? 32.378 37.031 75.547 1.00 36.44 51 GLY D O 1
ATOM 4129 N N . PHE D 1 55 ? 33.666 35.926 74.065 1.00 34.58 52 PHE D N 1
ATOM 4130 C CA . PHE D 1 55 ? 34.877 36.092 74.849 1.00 31.97 52 PHE D CA 1
ATOM 4131 C C . PHE D 1 55 ? 35.941 36.907 74.143 1.00 32.81 52 PHE D C 1
ATOM 4132 O O . PHE D 1 55 ? 35.815 37.278 72.967 1.00 32.49 52 PHE D O 1
ATOM 4140 N N . ARG D 1 56 ? 36.994 37.172 74.900 1.00 31.18 53 ARG D N 1
ATOM 4141 C CA . ARG D 1 56 ? 38.167 37.890 74.441 1.00 33.67 53 ARG D CA 1
ATOM 4142 C C . ARG D 1 56 ? 39.327 37.043 74.956 1.00 31.07 53 ARG D C 1
ATOM 4143 O O . ARG D 1 56 ? 39.346 36.661 76.124 1.00 30.27 53 ARG D O 1
ATOM 4151 N N . PRO D 1 57 ? 40.291 36.702 74.087 1.00 29.10 54 PRO D N 1
ATOM 4152 C CA . PRO D 1 57 ? 41.416 35.896 74.567 1.00 26.10 54 PRO D CA 1
ATOM 4153 C C . PRO D 1 57 ? 42.237 36.639 75.621 1.00 27.48 54 PRO D C 1
ATOM 4154 O O . PRO D 1 57 ? 42.379 37.871 75.571 1.00 26.22 54 PRO D O 1
ATOM 4158 N N . VAL D 1 58 ? 42.779 35.871 76.559 1.00 25.74 55 VAL D N 1
ATOM 4159 C CA . VAL D 1 58 ? 43.620 36.398 77.627 1.00 26.07 55 VAL D CA 1
ATOM 4160 C C . VAL D 1 58 ? 44.986 35.768 77.421 1.00 25.39 55 VAL D C 1
ATOM 4161 O O . VAL D 1 58 ? 45.100 34.543 77.401 1.00 24.92 55 VAL D O 1
ATOM 4165 N N . GLN D 1 59 ? 46.017 36.596 77.282 1.00 22.39 56 GLN D N 1
ATOM 4166 C CA . GLN D 1 59 ? 47.358 36.078 77.044 1.00 23.74 56 GLN D CA 1
ATOM 4167 C C . GLN D 1 59 ? 48.368 36.467 78.110 1.00 23.94 56 GLN D C 1
ATOM 4168 O O . GLN D 1 59 ? 49.552 36.590 77.831 1.00 23.42 56 GLN D O 1
ATOM 4174 N N . ASP D 1 60 ? 47.903 36.646 79.341 1.00 25.64 57 ASP D N 1
ATOM 4175 C CA . ASP D 1 60 ? 48.808 37.011 80.420 1.00 26.96 57 ASP D CA 1
ATOM 4176 C C . ASP D 1 60 ? 49.849 35.927 80.645 1.00 25.78 57 ASP D C 1
ATOM 4177 O O . ASP D 1 60 ? 50.985 36.222 81.044 1.00 25.75 57 ASP D O 1
ATOM 4182 N N . ASP D 1 61 ? 49.482 34.676 80.370 1.00 21.30 58 ASP D N 1
ATOM 4183 C CA . ASP D 1 61 ? 50.407 33.571 80.588 1.00 22.83 58 ASP D CA 1
ATOM 4184 C C . ASP D 1 61 ? 51.075 33.037 79.313 1.00 21.86 58 ASP D C 1
ATOM 4185 O O . ASP D 1 61 ? 51.563 31.902 79.282 1.00 19.52 58 ASP D O 1
ATOM 4190 N N . TYR D 1 62 ? 51.129 33.880 78.282 1.00 21.15 59 TYR D N 1
ATOM 4191 C CA . TYR D 1 62 ? 51.730 33.488 77.001 1.00 20.25 59 TYR D CA 1
ATOM 4192 C C . TYR D 1 62 ? 53.178 33.008 77.117 1.00 21.82 59 TYR D C 1
ATOM 4193 O O . TYR D 1 62 ? 53.523 31.975 76.549 1.00 20.17 59 TYR D O 1
ATOM 4202 N N . ASP D 1 63 ? 54.041 33.743 77.831 1.00 21.01 60 ASP D N 1
ATOM 4203 C CA . ASP D 1 63 ? 55.436 33.316 77.980 1.00 23.98 60 ASP D CA 1
ATOM 4204 C C . ASP D 1 63 ? 55.546 31.952 78.656 1.00 20.97 60 ASP D C 1
ATOM 4205 O O . ASP D 1 63 ? 56.391 31.149 78.276 1.00 22.37 60 ASP D O 1
ATOM 4210 N N . SER D 1 64 ? 54.716 31.697 79.666 1.00 21.47 61 SER D N 1
ATOM 4211 C CA . SER D 1 64 ? 54.730 30.400 80.349 1.00 23.28 61 SER D CA 1
ATOM 4212 C C . SER D 1 64 ? 54.337 29.282 79.382 1.00 21.83 61 SER D C 1
ATOM 4213 O O . SER D 1 64 ? 54.846 28.155 79.463 1.00 20.50 61 SER D O 1
ATOM 4216 N N . ILE D 1 65 ? 53.422 29.595 78.471 1.00 19.79 62 ILE D N 1
ATOM 4217 C CA . ILE D 1 65 ? 52.974 28.608 77.494 1.00 19.36 62 ILE D CA 1
ATOM 4218 C C . ILE D 1 65 ? 54.095 28.283 76.514 1.00 19.66 62 ILE D C 1
ATOM 4219 O O . ILE D 1 65 ? 54.374 27.112 76.233 1.00 18.21 62 ILE D O 1
ATOM 4224 N N . ILE D 1 66 ? 54.766 29.319 76.021 1.00 17.82 63 ILE D N 1
ATOM 4225 C CA . ILE D 1 66 ? 55.857 29.120 75.082 1.00 19.43 63 ILE D CA 1
ATOM 4226 C C . ILE D 1 66 ? 56.937 28.276 75.748 1.00 21.54 63 ILE D C 1
ATOM 4227 O O . ILE D 1 66 ? 57.515 27.377 75.126 1.00 20.84 63 ILE D O 1
ATOM 4232 N N . GLU D 1 67 ? 57.219 28.577 77.016 1.00 22.88 64 GLU D N 1
ATOM 4233 C CA . GLU D 1 67 ? 58.237 27.820 77.752 1.00 24.01 64 GLU D CA 1
ATOM 4234 C C . GLU D 1 67 ? 57.903 26.328 77.770 1.00 23.41 64 GLU D C 1
ATOM 4235 O O . GLU D 1 67 ? 58.768 25.476 77.546 1.00 25.16 64 GLU D O 1
ATOM 4241 N N . ARG D 1 68 ? 56.643 26.011 78.031 1.00 24.84 65 ARG D N 1
ATOM 4242 C CA . ARG D 1 68 ? 56.226 24.615 78.081 1.00 26.41 65 ARG D CA 1
ATOM 4243 C C . ARG D 1 68 ? 56.266 23.966 76.706 1.00 26.56 65 ARG D C 1
ATOM 4244 O O . ARG D 1 68 ? 56.725 22.829 76.559 1.00 26.02 65 ARG D O 1
ATOM 4252 N N . ILE D 1 69 ? 55.796 24.690 75.694 1.00 22.87 66 ILE D N 1
ATOM 4253 C CA . ILE D 1 69 ? 55.810 24.183 74.327 1.00 23.93 66 ILE D CA 1
ATOM 4254 C C . ILE D 1 69 ? 57.214 23.850 73.858 1.00 23.08 66 ILE D C 1
ATOM 4255 O O . ILE D 1 69 ? 57.432 22.859 73.152 1.00 23.33 66 ILE D O 1
ATOM 4260 N N . LEU D 1 70 ? 58.174 24.686 74.234 1.00 21.73 67 LEU D N 1
ATOM 4261 C CA . LEU D 1 70 ? 59.536 24.472 73.792 1.00 23.82 67 LEU D CA 1
ATOM 4262 C C . LEU D 1 70 ? 60.132 23.179 74.315 1.00 24.86 67 LEU D C 1
ATOM 4263 O O . LEU D 1 70 ? 61.043 22.625 73.700 1.00 26.97 67 LEU D O 1
ATOM 4268 N N . GLN D 1 71 ? 59.605 22.677 75.426 1.00 24.48 68 GLN D N 1
ATOM 4269 C CA . GLN D 1 71 ? 60.112 21.428 75.990 1.00 26.79 68 GLN D CA 1
ATOM 4270 C C . GLN D 1 71 ? 59.469 20.179 75.373 1.00 26.78 68 GLN D C 1
ATOM 4271 O O . GLN D 1 71 ? 59.871 19.057 75.689 1.00 26.02 68 GLN D O 1
ATOM 4277 N N . CYS D 1 72 ? 58.493 20.370 74.487 1.00 24.51 69 CYS D N 1
ATOM 4278 C CA . CYS D 1 72 ? 57.792 19.243 73.878 1.00 23.90 69 CYS D CA 1
ATOM 4279 C C . CYS D 1 72 ? 58.159 19.008 72.418 1.00 24.67 69 CYS D C 1
ATOM 4280 O O . CYS D 1 72 ? 58.229 19.946 71.613 1.00 25.40 69 CYS D O 1
ATOM 4283 N N . HIS D 1 73 ? 58.397 17.747 72.078 1.00 21.03 70 HIS D N 1
ATOM 4284 C CA . HIS D 1 73 ? 58.771 17.398 70.712 1.00 23.46 70 HIS D CA 1
ATOM 4285 C C . HIS D 1 73 ? 57.559 17.290 69.789 1.00 20.82 70 HIS D C 1
ATOM 4286 O O . HIS D 1 73 ? 57.661 17.520 68.583 1.00 19.52 70 HIS D O 1
ATOM 4293 N N . ILE D 1 74 ? 56.421 16.916 70.365 1.00 17.68 71 ILE D N 1
ATOM 4294 C CA . ILE D 1 74 ? 55.197 16.746 69.583 1.00 18.51 71 ILE D CA 1
ATOM 4295 C C . ILE D 1 74 ? 54.169 17.765 70.035 1.00 18.41 71 ILE D C 1
ATOM 4296 O O . ILE D 1 74 ? 53.884 17.894 71.229 1.00 20.38 71 ILE D O 1
ATOM 4301 N N . LEU D 1 75 ? 53.608 18.497 69.085 1.00 16.51 72 LEU D N 1
ATOM 4302 C CA . LEU D 1 75 ? 52.597 19.494 69.434 1.00 17.23 72 LEU D CA 1
ATOM 4303 C C . LEU D 1 75 ? 51.276 19.184 68.747 1.00 17.64 72 LEU D C 1
ATOM 4304 O O . LEU D 1 75 ? 51.248 19.026 67.523 1.00 18.20 72 LEU D O 1
ATOM 4309 N N . ILE D 1 76 ? 50.194 19.120 69.526 1.00 16.97 73 ILE D N 1
ATOM 4310 C CA . ILE D 1 76 ? 48.860 18.875 68.981 1.00 17.53 73 ILE D CA 1
ATOM 4311 C C . ILE D 1 76 ? 48.019 20.130 69.163 1.00 16.19 73 ILE D C 1
ATOM 4312 O O . ILE D 1 76 ? 47.755 20.558 70.281 1.00 17.13 73 ILE D O 1
ATOM 4317 N N . PHE D 1 77 ? 47.623 20.733 68.045 1.00 15.23 74 PHE D N 1
ATOM 4318 C CA . PHE D 1 77 ? 46.820 21.955 68.091 1.00 16.46 74 PHE D CA 1
ATOM 4319 C C . PHE D 1 77 ? 45.390 21.514 67.958 1.00 15.98 74 PHE D C 1
ATOM 4320 O O . PHE D 1 77 ? 45.014 20.953 66.936 1.00 17.37 74 PHE D O 1
ATOM 4328 N N . ALA D 1 78 ? 44.594 21.759 68.992 1.00 14.99 75 ALA D N 1
ATOM 4329 C CA . ALA D 1 78 ? 43.195 21.346 68.983 1.00 16.77 75 ALA D CA 1
ATOM 4330 C C . ALA D 1 78 ? 42.305 22.569 68.959 1.00 17.70 75 ALA D C 1
ATOM 4331 O O . ALA D 1 78 ? 42.428 23.453 69.810 1.00 17.59 75 ALA D O 1
ATOM 4333 N N . THR D 1 79 ? 41.373 22.616 68.015 1.00 16.21 76 THR D N 1
ATOM 4334 C CA . THR D 1 79 ? 40.533 23.811 67.931 1.00 16.63 76 THR D CA 1
ATOM 4335 C C . THR D 1 79 ? 39.160 23.617 67.335 1.00 15.90 76 THR D C 1
ATOM 4336 O O . THR D 1 79 ? 38.958 22.744 66.509 1.00 14.57 76 THR D O 1
ATOM 4340 N N . PRO D 1 80 ? 38.190 24.425 67.775 1.00 18.51 77 PRO D N 1
ATOM 4341 C CA . PRO D 1 80 ? 36.862 24.295 67.187 1.00 16.47 77 PRO D CA 1
ATOM 4342 C C . PRO D 1 80 ? 36.998 25.081 65.886 1.00 17.98 77 PRO D C 1
ATOM 4343 O O . PRO D 1 80 ? 37.915 25.909 65.748 1.00 18.85 77 PRO D O 1
ATOM 4347 N N . ILE D 1 81 ? 36.129 24.826 64.924 1.00 16.94 78 ILE D N 1
ATOM 4348 C CA . ILE D 1 81 ? 36.189 25.564 63.673 1.00 15.36 78 ILE D CA 1
ATOM 4349 C C . ILE D 1 81 ? 35.146 26.668 63.801 1.00 18.98 78 ILE D C 1
ATOM 4350 O O . ILE D 1 81 ? 33.949 26.396 63.887 1.00 20.94 78 ILE D O 1
ATOM 4355 N N . TYR D 1 82 ? 35.615 27.906 63.868 1.00 18.69 79 TYR D N 1
ATOM 4356 C CA . TYR D 1 82 ? 34.728 29.071 63.965 1.00 19.02 79 TYR D CA 1
ATOM 4357 C C . TYR D 1 82 ? 34.877 29.817 62.661 1.00 17.40 79 TYR D C 1
ATOM 4358 O O . TYR D 1 82 ? 35.991 30.223 62.293 1.00 14.61 79 TYR D O 1
ATOM 4367 N N . TRP D 1 83 ? 33.761 30.013 61.970 1.00 15.38 80 TRP D N 1
ATOM 4368 C CA . TRP D 1 83 ? 33.783 30.725 60.696 1.00 16.78 80 TRP D CA 1
ATOM 4369 C C . TRP D 1 83 ? 34.848 30.199 59.741 1.00 16.93 80 TRP D C 1
ATOM 4370 O O . TRP D 1 83 ? 35.600 30.974 59.116 1.00 15.43 80 TRP D O 1
ATOM 4381 N N . PHE D 1 84 ? 34.885 28.871 59.631 1.00 17.39 81 PHE D N 1
ATOM 4382 C CA . PHE D 1 84 ? 35.787 28.160 58.721 1.00 15.76 81 PHE D CA 1
ATOM 4383 C C . PHE D 1 84 ? 37.266 28.376 58.995 1.00 16.77 81 PHE D C 1
ATOM 4384 O O . PHE D 1 84 ? 38.134 28.131 58.143 1.00 16.19 81 PHE D O 1
ATOM 4392 N N . GLY D 1 85 ? 37.551 28.817 60.214 1.00 16.33 82 GLY D N 1
ATOM 4393 C CA . GLY D 1 85 ? 38.935 29.036 60.611 1.00 15.25 82 GLY D CA 1
ATOM 4394 C C . GLY D 1 85 ? 39.146 28.498 62.009 1.00 16.32 82 GLY D C 1
ATOM 4395 O O . GLY D 1 85 ? 38.278 27.828 62.548 1.00 16.48 82 GLY D O 1
ATOM 4396 N N . MET D 1 86 ? 40.296 28.788 62.612 1.00 15.40 83 MET D N 1
ATOM 4397 C CA . MET D 1 86 ? 40.542 28.307 63.962 1.00 15.98 83 MET D CA 1
ATOM 4398 C C . MET D 1 86 ? 39.827 29.213 64.969 1.00 15.73 83 MET D C 1
ATOM 4399 O O . MET D 1 86 ? 39.161 30.172 64.591 1.00 15.14 83 MET D O 1
ATOM 4404 N N . SER D 1 87 ? 39.978 28.923 66.250 1.00 15.90 84 SER D N 1
ATOM 4405 C CA . SER D 1 87 ? 39.326 29.741 67.264 1.00 15.68 84 SER D CA 1
ATOM 4406 C C . SER D 1 87 ? 40.012 31.101 67.428 1.00 16.78 84 SER D C 1
ATOM 4407 O O . SER D 1 87 ? 41.134 31.295 66.980 1.00 14.21 84 SER D O 1
ATOM 4410 N N . GLY D 1 88 ? 39.319 32.052 68.053 1.00 16.02 85 GLY D N 1
ATOM 4411 C CA . GLY D 1 88 ? 39.926 33.349 68.286 1.00 17.47 85 GLY D CA 1
ATOM 4412 C C . GLY D 1 88 ? 41.156 33.189 69.170 1.00 15.75 85 GLY D C 1
ATOM 4413 O O . GLY D 1 88 ? 42.183 33.834 68.939 1.00 17.06 85 GLY D O 1
ATOM 4414 N N . THR D 1 89 ? 41.080 32.335 70.188 1.00 14.38 86 THR D N 1
ATOM 4415 C CA . THR D 1 89 ? 42.239 32.158 71.060 1.00 15.97 86 THR D CA 1
ATOM 4416 C C . THR D 1 89 ? 43.439 31.556 70.343 1.00 15.83 86 THR D C 1
ATOM 4417 O O . THR D 1 89 ? 44.558 32.013 70.537 1.00 15.16 86 THR D O 1
ATOM 4421 N N . LEU D 1 90 ? 43.225 30.546 69.497 1.00 13.80 87 LEU D N 1
ATOM 4422 C CA . LEU D 1 90 ? 44.372 29.944 68.815 1.00 14.39 87 LEU D CA 1
ATOM 4423 C C . LEU D 1 90 ? 44.946 30.885 67.769 1.00 12.88 87 LEU D C 1
ATOM 4424 O O . LEU D 1 90 ? 46.171 30.909 67.553 1.00 13.27 87 LEU D O 1
ATOM 4429 N N . LYS D 1 91 ? 44.090 31.668 67.117 1.00 12.53 88 LYS D N 1
ATOM 4430 C CA . LYS D 1 91 ? 44.558 32.630 66.100 1.00 11.69 88 LYS D CA 1
ATOM 4431 C C . LYS D 1 91 ? 45.450 33.710 66.740 1.00 13.89 88 LYS D C 1
ATOM 4432 O O . LYS D 1 91 ? 46.517 34.024 66.209 1.00 11.98 88 LYS D O 1
ATOM 4438 N N . LEU D 1 92 ? 45.048 34.255 67.893 1.00 14.59 89 LEU D N 1
ATOM 4439 C CA . LEU D 1 92 ? 45.874 35.281 68.531 1.00 15.93 89 LEU D CA 1
ATOM 4440 C C . LEU D 1 92 ? 47.168 34.673 69.077 1.00 16.11 89 LEU D C 1
ATOM 4441 O O . LEU D 1 92 ? 48.218 35.340 69.108 1.00 15.21 89 LEU D O 1
ATOM 4446 N N . PHE D 1 93 ? 47.105 33.404 69.495 1.00 13.54 90 PHE D N 1
ATOM 4447 C CA . PHE D 1 93 ? 48.291 32.707 70.014 1.00 15.03 90 PHE D CA 1
ATOM 4448 C C . PHE D 1 93 ? 49.320 32.524 68.891 1.00 15.40 90 PHE D C 1
ATOM 4449 O O . PHE D 1 93 ? 50.491 32.900 69.021 1.00 14.18 90 PHE D O 1
ATOM 4457 N N . ILE D 1 94 ? 48.885 31.947 67.771 1.00 14.40 91 ILE D N 1
ATOM 4458 C CA . ILE D 1 94 ? 49.807 31.754 66.654 1.00 13.65 91 ILE D CA 1
ATOM 4459 C C . ILE D 1 94 ? 50.304 33.105 66.085 1.00 14.35 91 ILE D C 1
ATOM 4460 O O . ILE D 1 94 ? 51.491 33.238 65.762 1.00 13.00 91 ILE D O 1
ATOM 4465 N N . ASP D 1 95 ? 49.430 34.108 65.988 1.00 12.79 92 ASP D N 1
ATOM 4466 C CA . ASP D 1 95 ? 49.858 35.399 65.446 1.00 13.89 92 ASP D CA 1
ATOM 4467 C C . ASP D 1 95 ? 51.018 35.970 66.281 1.00 15.44 92 ASP D C 1
ATOM 4468 O O . ASP D 1 95 ? 51.902 36.641 65.738 1.00 15.28 92 ASP D O 1
ATOM 4473 N N . ARG D 1 96 ? 50.993 35.725 67.592 1.00 15.17 93 ARG D N 1
ATOM 4474 C CA . ARG D 1 96 ? 52.045 36.229 68.481 1.00 15.44 93 ARG D CA 1
ATOM 4475 C C . ARG D 1 96 ? 53.397 35.538 68.251 1.00 15.11 93 ARG D C 1
ATOM 4476 O O . ARG D 1 96 ? 54.432 35.989 68.750 1.00 15.89 93 ARG D O 1
ATOM 4484 N N . TRP D 1 97 ? 53.424 34.439 67.494 1.00 14.82 94 TRP D N 1
ATOM 4485 C CA . TRP D 1 97 ? 54.717 33.819 67.196 1.00 15.50 94 TRP D CA 1
ATOM 4486 C C . TRP D 1 97 ? 55.571 34.858 66.457 1.00 14.63 94 TRP D C 1
ATOM 4487 O O . TRP D 1 97 ? 56.789 34.786 66.464 1.00 15.46 94 TRP D O 1
ATOM 4498 N N . SER D 1 98 ? 54.929 35.820 65.796 1.00 14.99 95 SER D N 1
ATOM 4499 C CA . SER D 1 98 ? 55.694 36.850 65.097 1.00 15.64 95 SER D CA 1
ATOM 4500 C C . SER D 1 98 ? 56.542 37.616 66.114 1.00 17.54 95 SER D C 1
ATOM 4501 O O . SER D 1 98 ? 57.675 38.003 65.818 1.00 19.07 95 SER D O 1
ATOM 4504 N N . GLN D 1 99 ? 55.973 37.839 67.292 1.00 18.07 96 GLN D N 1
ATOM 4505 C CA . GLN D 1 99 ? 56.677 38.542 68.365 1.00 19.33 96 GLN D CA 1
ATOM 4506 C C . GLN D 1 99 ? 57.772 37.663 68.948 1.00 18.11 96 GLN D C 1
ATOM 4507 O O . GLN D 1 99 ? 58.887 38.112 69.184 1.00 16.31 96 GLN D O 1
ATOM 4513 N N . THR D 1 100 ? 57.448 36.404 69.189 1.00 16.42 97 THR D N 1
ATOM 4514 C CA . THR D 1 100 ? 58.418 35.493 69.771 1.00 15.01 97 THR D CA 1
ATOM 4515 C C . THR D 1 100 ? 59.617 35.272 68.868 1.00 18.61 97 THR D C 1
ATOM 4516 O O . THR D 1 100 ? 60.719 35.029 69.353 1.00 18.46 97 THR D O 1
ATOM 4520 N N . LEU D 1 101 ? 59.414 35.369 67.556 1.00 15.97 98 LEU D N 1
ATOM 4521 C CA . LEU D 1 101 ? 60.507 35.195 66.606 1.00 18.12 98 LEU D CA 1
ATOM 4522 C C . LEU D 1 101 ? 61.493 36.360 66.684 1.00 18.77 98 LEU D C 1
ATOM 4523 O O . LEU D 1 101 ? 62.575 36.306 66.093 1.00 19.49 98 LEU D O 1
ATOM 4528 N N . ARG D 1 102 ? 61.121 37.404 67.428 1.00 18.40 99 ARG D N 1
ATOM 4529 C CA . ARG D 1 102 ? 61.982 38.576 67.592 1.00 20.92 99 ARG D CA 1
ATOM 4530 C C . ARG D 1 102 ? 62.305 38.773 69.073 1.00 21.20 99 ARG D C 1
ATOM 4531 O O . ARG D 1 102 ? 62.905 39.781 69.452 1.00 20.20 99 ARG D O 1
ATOM 4539 N N . ASP D 1 103 ? 61.913 37.801 69.900 1.00 19.22 100 ASP D N 1
ATOM 4540 C CA . ASP D 1 103 ? 62.072 37.885 71.364 1.00 19.50 100 ASP D CA 1
ATOM 4541 C C . ASP D 1 103 ? 63.435 37.394 71.859 1.00 19.55 100 ASP D C 1
ATOM 4542 O O . ASP D 1 103 ? 63.727 36.216 71.769 1.00 20.28 100 ASP D O 1
ATOM 4547 N N . PRO D 1 104 ? 64.275 38.292 72.432 1.00 20.64 101 PRO D N 1
ATOM 4548 C CA . PRO D 1 104 ? 65.583 37.839 72.908 1.00 22.17 101 PRO D CA 1
ATOM 4549 C C . PRO D 1 104 ? 65.520 36.839 74.061 1.00 23.63 101 PRO D C 1
ATOM 4550 O O . PRO D 1 104 ? 66.524 36.205 74.382 1.00 27.18 101 PRO D O 1
ATOM 4554 N N . ARG D 1 105 ? 64.373 36.703 74.709 1.00 22.67 102 ARG D N 1
ATOM 4555 C CA . ARG D 1 105 ? 64.276 35.736 75.796 1.00 26.21 102 ARG D CA 1
ATOM 4556 C C . ARG D 1 105 ? 64.123 34.307 75.267 1.00 26.75 102 ARG D C 1
ATOM 4557 O O . ARG D 1 105 ? 64.258 33.340 76.018 1.00 28.33 102 ARG D O 1
ATOM 4565 N N . PHE D 1 106 ? 63.841 34.185 73.976 1.00 23.87 103 PHE D N 1
ATOM 4566 C CA . PHE D 1 106 ? 63.673 32.884 73.331 1.00 25.10 103 PHE D CA 1
ATOM 4567 C C . PHE D 1 106 ? 64.478 32.994 72.051 1.00 26.40 103 PHE D C 1
ATOM 4568 O O . PHE D 1 106 ? 63.929 32.879 70.944 1.00 25.71 103 PHE D O 1
ATOM 4576 N N . PRO D 1 107 ? 65.809 33.196 72.186 1.00 26.47 104 PRO D N 1
ATOM 4577 C CA . PRO D 1 107 ? 66.738 33.346 71.069 1.00 28.09 104 PRO D CA 1
ATOM 4578 C C . PRO D 1 107 ? 66.815 32.250 70.024 1.00 29.06 104 PRO D C 1
ATOM 4579 O O . PRO D 1 107 ? 67.219 32.511 68.892 1.00 30.64 104 PRO D O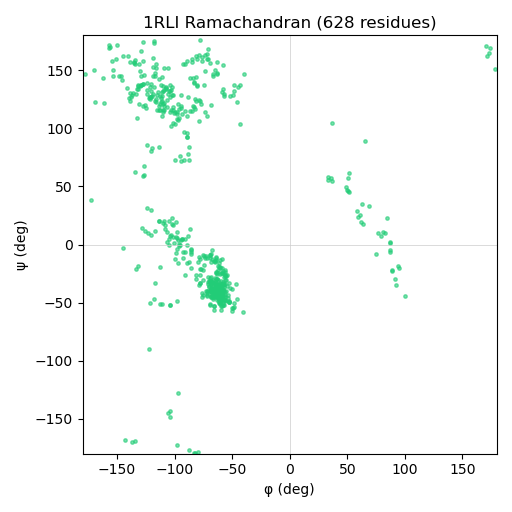 1
ATOM 4583 N N . ASP D 1 108 ? 66.420 31.032 70.387 1.00 26.99 105 ASP D N 1
ATOM 4584 C CA . ASP D 1 108 ? 66.489 29.917 69.449 1.00 25.51 105 ASP D CA 1
ATOM 4585 C C . ASP D 1 108 ? 65.113 29.375 69.053 1.00 24.21 105 ASP D C 1
ATOM 4586 O O . ASP D 1 108 ? 65.008 28.254 68.557 1.00 22.29 105 ASP D O 1
ATOM 4591 N N . PHE D 1 109 ? 64.081 30.193 69.242 1.00 20.70 106 PHE D N 1
ATOM 4592 C CA . PHE D 1 109 ? 62.702 29.818 68.950 1.00 20.90 106 PHE D CA 1
ATOM 4593 C C . PHE D 1 109 ? 62.487 29.187 67.577 1.00 21.78 106 PHE D C 1
ATOM 4594 O O . PHE D 1 109 ? 61.925 28.102 67.474 1.00 20.86 106 PHE D O 1
ATOM 4602 N N . LYS D 1 110 ? 62.919 29.864 66.522 1.00 24.02 107 LYS D N 1
ATOM 4603 C CA . LYS D 1 110 ? 62.727 29.331 65.180 1.00 26.33 107 LYS D CA 1
ATOM 4604 C C . LYS D 1 110 ? 63.353 27.941 65.054 1.00 25.33 107 LYS D C 1
ATOM 4605 O O . LYS D 1 110 ? 62.698 27.002 64.626 1.00 22.86 107 LYS D O 1
ATOM 4611 N N . GLN D 1 111 ? 64.623 27.817 65.422 1.00 25.20 108 GLN D N 1
ATOM 4612 C CA . GLN D 1 111 ? 65.312 26.527 65.326 1.00 26.15 108 GLN D CA 1
ATOM 4613 C C . GLN D 1 111 ? 64.627 25.460 66.177 1.00 23.77 108 GLN D C 1
ATOM 4614 O O . GLN D 1 111 ? 64.400 24.337 65.707 1.00 23.14 108 GLN D O 1
ATOM 4620 N N . GLN D 1 112 ? 64.298 25.805 67.420 1.00 21.93 109 GLN D N 1
ATOM 4621 C CA . GLN D 1 112 ? 63.632 24.865 68.315 1.00 21.78 109 GLN D CA 1
ATOM 4622 C C . GLN D 1 112 ? 62.293 24.380 67.749 1.00 23.48 109 GLN D C 1
ATOM 4623 O O . GLN D 1 112 ? 61.965 23.192 67.825 1.00 22.89 109 GLN D O 1
ATOM 4629 N N . MET D 1 113 ? 61.499 25.293 67.197 1.00 21.94 110 MET D N 1
ATOM 4630 C CA . MET D 1 113 ? 60.215 24.875 66.639 1.00 21.31 110 MET D CA 1
ATOM 4631 C C . MET D 1 113 ? 60.411 24.008 65.385 1.00 21.38 110 MET D C 1
ATOM 4632 O O . MET D 1 113 ? 59.627 23.087 65.138 1.00 23.00 110 MET D O 1
ATOM 4637 N N . SER D 1 114 ? 61.464 24.291 64.616 1.00 20.84 111 SER D N 1
ATOM 4638 C CA . SER D 1 114 ? 61.727 23.564 63.372 1.00 21.83 111 SER D CA 1
ATOM 4639 C C . SER D 1 114 ? 61.944 22.060 63.493 1.00 24.39 111 SER D C 1
ATOM 4640 O O . SER D 1 114 ? 61.817 21.358 62.491 1.00 25.92 111 SER D O 1
ATOM 4643 N N . VAL D 1 115 ? 62.280 21.552 64.681 1.00 21.91 112 VAL D N 1
ATOM 4644 C CA . VAL D 1 115 ? 62.471 20.113 64.820 1.00 22.98 112 VAL D CA 1
ATOM 4645 C C . VAL D 1 115 ? 61.256 19.438 65.457 1.00 24.17 112 VAL D C 1
ATOM 4646 O O . VAL D 1 115 ? 61.276 18.238 65.728 1.00 24.99 112 VAL D O 1
ATOM 4650 N N . LYS D 1 116 ? 60.179 20.193 65.664 1.00 22.48 113 LYS D N 1
ATOM 4651 C CA . LYS D 1 116 ? 58.983 19.614 66.276 1.00 22.18 113 LYS D CA 1
ATOM 4652 C C . LYS D 1 116 ? 58.021 19.026 65.253 1.00 21.11 113 LYS D C 1
ATOM 4653 O O . LYS D 1 116 ? 58.074 19.363 64.078 1.00 22.56 113 LYS D O 1
ATOM 4659 N N . GLN D 1 117 ? 57.169 18.114 65.712 1.00 22.44 114 GLN D N 1
ATOM 4660 C CA . GLN D 1 117 ? 56.169 17.466 64.870 1.00 22.93 114 GLN D CA 1
ATOM 4661 C C . GLN D 1 117 ? 54.826 18.048 65.275 1.00 21.27 114 GLN D C 1
ATOM 4662 O O . GLN D 1 117 ? 54.526 18.137 66.465 1.00 20.34 114 GLN D O 1
ATOM 4668 N N . ALA D 1 118 ? 54.023 18.428 64.288 1.00 19.13 115 ALA D N 1
ATOM 4669 C CA . ALA D 1 118 ? 52.726 19.035 64.569 1.00 18.01 115 ALA D CA 1
ATOM 4670 C C . ALA D 1 118 ? 51.554 18.214 64.061 1.00 17.66 115 ALA D C 1
ATOM 4671 O O . ALA D 1 118 ? 51.646 17.596 63.007 1.00 16.79 115 ALA D O 1
ATOM 4673 N N . TYR D 1 119 ? 50.455 18.252 64.818 1.00 16.19 116 TYR D N 1
ATOM 4674 C CA . TYR D 1 119 ? 49.204 17.567 64.480 1.00 15.31 116 TYR D CA 1
ATOM 4675 C C . TYR D 1 119 ? 48.092 18.555 64.739 1.00 16.57 116 TYR D C 1
ATOM 4676 O O . TYR D 1 119 ? 48.247 19.470 65.558 1.00 15.52 116 TYR D O 1
ATOM 4685 N N . VAL D 1 120 ? 46.958 18.360 64.068 1.00 15.25 117 VAL D N 1
ATOM 4686 C CA . VAL D 1 120 ? 45.809 19.245 64.251 1.00 14.28 117 VAL D CA 1
ATOM 4687 C C . VAL D 1 120 ? 44.523 18.445 64.482 1.00 16.31 117 VAL D C 1
ATOM 4688 O O . VAL D 1 120 ? 44.286 17.446 63.812 1.00 15.64 117 VAL D O 1
ATOM 4692 N N . ILE D 1 121 ? 43.708 18.890 65.433 1.00 15.85 118 ILE D N 1
ATOM 4693 C CA . ILE D 1 121 ? 42.398 18.279 65.691 1.00 17.25 118 ILE D CA 1
ATOM 4694 C C . ILE D 1 121 ? 41.439 19.470 65.593 1.00 17.39 118 ILE D C 1
ATOM 4695 O O . ILE D 1 121 ? 41.586 20.436 66.343 1.00 18.03 118 ILE D O 1
ATOM 4700 N N . ALA D 1 122 ? 40.485 19.416 64.665 1.00 15.24 119 ALA D N 1
ATOM 4701 C CA . ALA D 1 122 ? 39.534 20.510 64.482 1.00 15.76 119 ALA D CA 1
ATOM 4702 C C . ALA D 1 122 ? 38.120 19.954 64.384 1.00 17.64 119 ALA D C 1
ATOM 4703 O O . ALA D 1 122 ? 37.862 18.977 63.671 1.00 17.64 119 ALA D O 1
ATOM 4705 N N . VAL D 1 123 ? 37.210 20.581 65.105 1.00 17.78 120 VAL D N 1
ATOM 4706 C CA . VAL D 1 123 ? 35.833 20.117 65.124 1.00 18.06 120 VAL D CA 1
ATOM 4707 C C . VAL D 1 123 ? 34.909 21.236 64.714 1.00 20.49 120 VAL D C 1
ATOM 4708 O O . VAL D 1 123 ? 35.020 22.338 65.231 1.00 20.08 120 VAL D O 1
ATOM 4712 N N . GLY D 1 124 ? 33.984 20.930 63.802 1.00 21.27 121 GLY D N 1
ATOM 4713 C CA . GLY D 1 124 ? 33.035 21.922 63.323 1.00 24.56 121 GLY D CA 1
ATOM 4714 C C . GLY D 1 124 ? 31.681 21.289 63.051 1.00 24.95 121 GLY D C 1
ATOM 4715 O O . GLY D 1 124 ? 31.587 20.074 62.900 1.00 23.54 121 GLY D O 1
ATOM 4716 N N . GLY D 1 125 ? 30.633 22.109 62.967 1.00 26.48 122 GLY D N 1
ATOM 4717 C CA . GLY D 1 125 ? 29.306 21.563 62.731 1.00 27.46 122 GLY D CA 1
ATOM 4718 C C . GLY D 1 125 ? 28.762 21.757 61.334 1.00 29.17 122 GLY D C 1
ATOM 4719 O O . GLY D 1 125 ? 27.615 21.397 61.045 1.00 30.42 122 GLY D O 1
ATOM 4720 N N . ASP D 1 126 ? 29.584 22.309 60.449 1.00 28.11 123 ASP D N 1
ATOM 4721 C CA . ASP D 1 126 ? 29.156 22.573 59.077 1.00 26.84 123 ASP D CA 1
ATOM 4722 C C . ASP D 1 126 ? 30.034 21.797 58.080 1.00 25.41 123 ASP D C 1
ATOM 4723 O O . ASP D 1 126 ? 30.981 22.359 57.543 1.00 26.79 123 ASP D O 1
ATOM 4728 N N . ASN D 1 127 ? 29.707 20.522 57.856 1.00 22.14 124 ASN D N 1
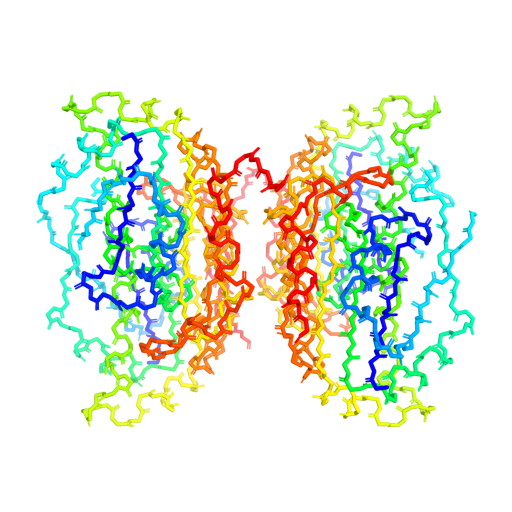ATOM 4729 C CA . ASN D 1 127 ? 30.425 19.623 56.929 1.00 24.57 124 ASN D CA 1
ATOM 4730 C C . ASN D 1 127 ? 31.936 19.880 56.904 1.00 20.61 124 ASN D C 1
ATOM 4731 O O . ASN D 1 127 ? 32.544 20.131 55.854 1.00 19.36 124 ASN D O 1
ATOM 4736 N N . PRO D 1 128 ? 32.557 19.792 58.075 1.00 21.63 125 PRO D N 1
ATOM 4737 C CA . PRO D 1 128 ? 33.990 20.005 58.295 1.00 21.22 125 PRO D CA 1
ATOM 4738 C C . PRO D 1 128 ? 34.909 19.228 57.354 1.00 22.11 125 PRO D C 1
ATOM 4739 O O . PRO D 1 128 ? 35.937 19.754 56.949 1.00 19.80 125 PRO D O 1
ATOM 4743 N N . LYS D 1 129 ? 34.544 17.982 57.028 1.00 21.55 126 LYS D N 1
ATOM 4744 C CA . LYS D 1 129 ? 35.362 17.128 56.154 1.00 22.94 126 LYS D CA 1
ATOM 4745 C C . LYS D 1 129 ? 35.665 17.825 54.843 1.00 20.86 126 LYS D C 1
ATOM 4746 O O . LYS D 1 129 ? 36.662 17.532 54.190 1.00 20.18 126 LYS D O 1
ATOM 4752 N N . ILE D 1 130 ? 34.787 18.741 54.448 1.00 19.49 127 ILE D N 1
ATOM 4753 C CA . ILE D 1 130 ? 34.998 19.511 53.237 1.00 18.71 127 ILE D CA 1
ATOM 4754 C C . ILE D 1 130 ? 35.240 20.992 53.535 1.00 18.19 127 ILE D C 1
ATOM 4755 O O . ILE D 1 130 ? 36.211 21.582 53.061 1.00 16.79 127 ILE D O 1
ATOM 4760 N N . LYS D 1 131 ? 34.362 21.600 54.329 1.00 17.36 128 LYS D N 1
ATOM 4761 C CA . LYS D 1 131 ? 34.493 23.019 54.610 1.00 19.15 128 LYS D CA 1
ATOM 4762 C C . LYS D 1 131 ? 35.654 23.382 55.537 1.00 18.34 128 LYS D C 1
ATOM 4763 O O . LYS D 1 131 ? 36.000 24.557 55.657 1.00 17.73 128 LYS D O 1
ATOM 4769 N N . GLY D 1 132 ? 36.250 22.371 56.165 1.00 15.95 129 GLY D N 1
ATOM 4770 C CA . GLY D 1 132 ? 37.382 22.602 57.048 1.00 15.86 129 GLY D CA 1
ATOM 4771 C C . GLY D 1 132 ? 38.716 22.404 56.339 1.00 17.22 129 GLY D C 1
ATOM 4772 O O . GLY D 1 132 ? 39.774 22.583 56.944 1.00 15.40 129 GLY D O 1
ATOM 4773 N N . LEU D 1 133 ? 38.686 22.050 55.052 1.00 14.35 130 LEU D N 1
ATOM 4774 C CA . LEU D 1 133 ? 39.956 21.835 54.340 1.00 14.64 130 LEU D CA 1
ATOM 4775 C C . LEU D 1 133 ? 40.794 23.108 54.189 1.00 14.24 130 LEU D C 1
ATOM 4776 O O . LEU D 1 133 ? 42.010 23.053 54.319 1.00 12.56 130 LEU D O 1
ATOM 4781 N N . PRO D 1 134 ? 40.167 24.269 53.902 1.00 14.41 131 PRO D N 1
ATOM 4782 C CA . PRO D 1 134 ? 41.018 25.463 53.788 1.00 14.55 131 PRO D CA 1
ATOM 4783 C C . PRO D 1 134 ? 41.795 25.683 55.091 1.00 13.09 131 PRO D C 1
ATOM 4784 O O . PRO D 1 134 ? 42.962 26.091 55.067 1.00 12.99 131 PRO D O 1
ATOM 4788 N N . LEU D 1 135 ? 41.150 25.421 56.224 1.00 10.77 132 LEU D N 1
ATOM 4789 C CA . LEU D 1 135 ? 41.842 25.612 57.511 1.00 13.49 132 LEU D CA 1
ATOM 4790 C C . LEU D 1 135 ? 43.041 24.655 57.627 1.00 11.77 132 LEU D C 1
ATOM 4791 O O . LEU D 1 135 ? 44.115 25.021 58.098 1.00 12.91 132 LEU D O 1
ATOM 4796 N N . ILE D 1 136 ? 42.859 23.413 57.222 1.00 11.80 133 ILE D N 1
ATOM 4797 C CA . ILE D 1 136 ? 43.963 22.463 57.290 1.00 12.25 133 ILE D CA 1
ATOM 4798 C C . ILE D 1 136 ? 45.085 22.948 56.374 1.00 13.01 133 ILE D C 1
ATOM 4799 O O . ILE D 1 136 ? 46.247 22.843 56.724 1.00 12.38 133 ILE D O 1
ATOM 4804 N N . GLN D 1 137 ? 44.740 23.492 55.207 1.00 11.75 134 GLN D N 1
ATOM 4805 C CA . GLN D 1 137 ? 45.776 23.986 54.293 1.00 12.82 134 GLN D CA 1
ATOM 4806 C C . GLN D 1 137 ? 46.457 25.230 54.857 1.00 16.02 134 GLN D C 1
ATOM 4807 O O . GLN D 1 137 ? 47.636 25.481 54.595 1.00 15.39 134 GLN D O 1
ATOM 4813 N N . GLN D 1 138 ? 45.725 25.996 55.657 1.00 13.90 135 GLN D N 1
ATOM 4814 C CA . GLN D 1 138 ? 46.297 27.170 56.283 1.00 13.95 135 GLN D CA 1
ATOM 4815 C C . GLN D 1 138 ? 47.313 26.652 57.303 1.00 15.41 135 GLN D C 1
ATOM 4816 O O . GLN D 1 138 ? 48.442 27.152 57.367 1.00 12.47 135 GLN D O 1
ATOM 4822 N N . PHE D 1 139 ? 46.940 25.631 58.081 1.00 14.48 136 PHE D N 1
ATOM 4823 C CA . PHE D 1 139 ? 47.884 25.073 59.073 1.00 15.39 136 PHE D CA 1
ATOM 4824 C C . PHE D 1 139 ? 49.125 24.545 58.358 1.00 15.98 136 PHE D C 1
ATOM 4825 O O . PHE D 1 139 ? 50.242 24.687 58.861 1.00 15.58 136 PHE D O 1
ATOM 4833 N N . GLU D 1 140 ? 48.925 23.947 57.181 1.00 13.79 137 GLU D N 1
ATOM 4834 C CA . GLU D 1 140 ? 50.036 23.421 56.384 1.00 15.82 137 GLU D CA 1
ATOM 4835 C C . GLU D 1 140 ? 51.041 24.551 56.117 1.00 14.07 137 GLU D C 1
ATOM 4836 O O . GLU D 1 140 ? 52.251 24.350 56.289 1.00 14.20 137 GLU D O 1
ATOM 4842 N N . HIS D 1 141 ? 50.556 25.721 55.693 1.00 12.44 138 HIS D N 1
ATOM 4843 C CA . HIS D 1 141 ? 51.466 26.841 55.408 1.00 14.76 138 HIS D CA 1
ATOM 4844 C C . HIS D 1 141 ? 52.134 27.339 56.683 1.00 13.45 138 HIS D C 1
ATOM 4845 O O . HIS D 1 141 ? 53.313 27.672 56.676 1.00 15.27 138 HIS D O 1
ATOM 4852 N N . ILE D 1 142 ? 51.374 27.413 57.767 1.00 14.21 139 ILE D N 1
ATOM 4853 C CA . ILE D 1 142 ? 51.931 27.864 59.048 1.00 15.39 139 ILE D CA 1
ATOM 4854 C C . ILE D 1 142 ? 53.085 26.944 59.479 1.00 18.29 139 ILE D C 1
ATOM 4855 O O . ILE D 1 142 ? 54.204 27.404 59.773 1.00 16.76 139 ILE D O 1
ATOM 4860 N N . PHE D 1 143 ? 52.833 25.641 59.513 1.00 15.53 140 PHE D N 1
ATOM 4861 C CA . PHE D 1 143 ? 53.884 24.729 59.938 1.00 16.70 140 PHE D CA 1
ATOM 4862 C C . PHE D 1 143 ? 55.083 24.731 58.995 1.00 15.99 140 PHE D C 1
ATOM 4863 O O . PHE D 1 143 ? 56.238 24.728 59.457 1.00 19.37 140 PHE D O 1
ATOM 4871 N N . HIS D 1 144 ? 54.828 24.771 57.691 1.00 15.13 141 HIS D N 1
ATOM 4872 C CA . HIS D 1 144 ? 55.910 24.779 56.723 1.00 17.25 141 HIS D CA 1
ATOM 4873 C C . HIS D 1 144 ? 56.787 26.006 56.919 1.00 17.57 141 HIS D C 1
ATOM 4874 O O . HIS D 1 144 ? 57.995 25.944 56.736 1.00 15.86 141 HIS D O 1
ATOM 4881 N N . PHE D 1 145 ? 56.173 27.127 57.269 1.00 16.17 142 PHE D N 1
ATOM 4882 C CA . PHE D 1 145 ? 56.933 28.356 57.476 1.00 18.18 142 PHE D CA 1
ATOM 4883 C C . PHE D 1 145 ? 57.899 28.179 58.653 1.00 18.75 142 PHE D C 1
ATOM 4884 O O . PHE D 1 145 ? 59.032 28.677 58.627 1.00 19.98 142 PHE D O 1
ATOM 4892 N N . MET D 1 146 ? 57.441 27.464 59.677 1.00 17.05 143 MET D N 1
ATOM 4893 C CA . MET D 1 146 ? 58.219 27.214 60.879 1.00 17.66 143 MET D CA 1
ATOM 4894 C C . MET D 1 146 ? 59.129 26.002 60.713 1.00 18.70 143 MET D C 1
ATOM 4895 O O . MET D 1 146 ? 59.919 25.706 61.600 1.00 20.13 143 MET D O 1
ATOM 4900 N N . GLY D 1 147 ? 59.016 25.310 59.584 1.00 18.40 144 GLY D N 1
ATOM 4901 C CA . GLY D 1 147 ? 59.838 24.133 59.343 1.00 20.10 144 GLY D CA 1
ATOM 4902 C C . GLY D 1 147 ? 59.367 22.916 60.107 1.00 22.31 144 GLY D C 1
ATOM 4903 O O . GLY D 1 147 ? 60.043 21.884 60.155 1.00 23.39 144 GLY D O 1
ATOM 4904 N N . MET D 1 148 ? 58.192 23.031 60.706 1.00 19.16 145 MET D N 1
ATOM 4905 C CA . MET D 1 148 ? 57.602 21.953 61.483 1.00 19.93 145 MET D CA 1
ATOM 4906 C C . MET D 1 148 ? 56.936 20.923 60.576 1.00 21.31 145 MET D C 1
ATOM 4907 O O . MET D 1 148 ? 56.245 21.287 59.634 1.00 22.75 145 MET D O 1
ATOM 4912 N N . SER D 1 149 ? 57.140 19.642 60.868 1.00 21.29 146 SER D N 1
ATOM 4913 C CA . SER D 1 149 ? 56.526 18.590 60.074 1.00 20.49 146 SER D CA 1
ATOM 4914 C C . SER D 1 149 ? 55.057 18.417 60.484 1.00 20.59 146 SER D C 1
ATOM 4915 O O . SER D 1 149 ? 54.752 18.177 61.643 1.00 20.72 146 SER D O 1
ATOM 4918 N N . PHE D 1 150 ? 54.168 18.524 59.506 1.00 19.07 147 PHE D N 1
ATOM 4919 C CA . PHE D 1 150 ? 52.727 18.398 59.728 1.00 19.69 147 PHE D CA 1
ATOM 4920 C C . PHE D 1 150 ? 52.455 16.936 59.502 1.00 17.90 147 PHE D C 1
ATOM 4921 O O . PHE D 1 150 ? 52.293 16.502 58.356 1.00 19.89 147 PHE D O 1
ATOM 4929 N N . LYS D 1 151 ? 52.408 16.192 60.614 1.00 18.37 148 LYS D N 1
ATOM 4930 C CA . LYS D 1 151 ? 52.254 14.739 60.624 1.00 19.15 148 LYS D CA 1
ATOM 4931 C C . LYS D 1 151 ? 50.859 14.152 60.462 1.00 21.99 148 LYS D C 1
ATOM 4932 O O . LYS D 1 151 ? 50.726 13.015 60.011 1.00 21.96 148 LYS D O 1
ATOM 4938 N N . GLY D 1 152 ? 49.820 14.886 60.833 1.00 17.14 149 GLY D N 1
ATOM 4939 C CA . GLY D 1 152 ? 48.484 14.327 60.668 1.00 18.04 149 GLY D CA 1
ATOM 4940 C C . GLY D 1 152 ? 47.441 15.228 61.281 1.00 17.08 149 GLY D C 1
ATOM 4941 O O . GLY D 1 152 ? 47.793 16.171 61.986 1.00 16.57 149 GLY D O 1
ATOM 4942 N N . TYR D 1 153 ? 46.168 14.955 61.000 1.00 15.83 150 TYR D N 1
ATOM 4943 C CA . TYR D 1 153 ? 45.082 15.753 61.566 1.00 15.31 150 TYR D CA 1
ATOM 4944 C C . TYR D 1 153 ? 43.822 14.925 61.596 1.00 16.05 150 TYR D C 1
ATOM 4945 O O . TYR D 1 153 ? 43.755 13.836 61.019 1.00 15.20 150 TYR D O 1
ATOM 4954 N N . VAL D 1 154 ? 42.821 15.462 62.277 1.00 14.54 151 VAL D N 1
ATOM 4955 C CA . VAL D 1 154 ? 41.516 14.855 62.342 1.00 15.21 151 VAL D CA 1
ATOM 4956 C C . VAL D 1 154 ? 40.471 15.971 62.217 1.00 16.12 151 VAL D C 1
ATOM 4957 O O . VAL D 1 154 ? 40.571 16.998 62.894 1.00 16.24 151 VAL D O 1
ATOM 4961 N N . LEU D 1 155 ? 39.494 15.802 61.321 1.00 16.54 152 LEU D N 1
ATOM 4962 C CA . LEU D 1 155 ? 38.407 16.781 61.189 1.00 17.39 152 LEU D CA 1
ATOM 4963 C C . LEU D 1 155 ? 37.195 16.048 61.740 1.00 18.55 152 LEU D C 1
ATOM 4964 O O . LEU D 1 155 ? 36.815 14.995 61.218 1.00 17.11 152 LEU D O 1
ATOM 4969 N N . GLY D 1 156 ? 36.610 16.592 62.802 1.00 17.60 153 GLY D N 1
ATOM 4970 C CA . GLY D 1 156 ? 35.474 15.944 63.437 1.00 21.18 153 GLY D CA 1
ATOM 4971 C C . GLY D 1 156 ? 34.220 16.779 63.344 1.00 22.99 153 GLY D C 1
ATOM 4972 O O . GLY D 1 156 ? 34.285 17.996 63.233 1.00 21.02 153 GLY D O 1
ATOM 4973 N N . GLU D 1 157 ? 33.066 16.128 63.417 1.00 25.48 154 GLU D N 1
ATOM 4974 C CA . GLU D 1 157 ? 31.802 16.837 63.305 1.00 29.20 154 GLU D CA 1
ATOM 4975 C C . GLU D 1 157 ? 31.104 16.974 64.655 1.00 30.53 154 GLU D C 1
ATOM 4976 O O . GLU D 1 157 ? 30.939 15.997 65.385 1.00 28.89 154 GLU D O 1
ATOM 4982 N N . GLY D 1 158 ? 30.697 18.197 64.982 1.00 30.96 155 GLY D N 1
ATOM 4983 C CA . GLY D 1 158 ? 30.043 18.439 66.250 1.00 34.02 155 GLY D CA 1
ATOM 4984 C C . GLY D 1 158 ? 29.607 19.876 66.410 1.00 37.34 155 GLY D C 1
ATOM 4985 O O . GLY D 1 158 ? 30.270 20.789 65.920 1.00 35.76 155 GLY D O 1
ATOM 4986 N N . ASN D 1 159 ? 28.487 20.074 67.099 1.00 41.50 156 ASN D N 1
ATOM 4987 C CA . ASN D 1 159 ? 27.940 21.409 67.330 1.00 46.10 156 ASN D CA 1
ATOM 4988 C C . ASN D 1 159 ? 27.823 21.703 68.818 1.00 49.02 156 ASN D C 1
ATOM 4989 O O . ASN D 1 159 ? 28.273 22.743 69.298 1.00 49.81 156 ASN D O 1
ATOM 4994 N N . ARG D 1 160 ? 27.207 20.774 69.540 1.00 51.97 157 ARG D N 1
ATOM 4995 C CA . ARG D 1 160 ? 27.009 20.922 70.973 1.00 54.06 157 ARG D CA 1
ATOM 4996 C C . ARG D 1 160 ? 27.900 19.939 71.715 1.00 54.22 157 ARG D C 1
ATOM 4997 O O . ARG D 1 160 ? 28.239 18.880 71.190 1.00 53.11 157 ARG D O 1
ATOM 5005 N N . PRO D 1 161 ? 28.289 20.281 72.952 1.00 54.45 158 PRO D N 1
ATOM 5006 C CA . PRO D 1 161 ? 29.148 19.441 73.788 1.00 53.72 158 PRO D CA 1
ATOM 5007 C C . PRO D 1 161 ? 28.783 17.958 73.765 1.00 53.15 158 PRO D C 1
ATOM 5008 O O . PRO D 1 161 ? 27.607 17.591 73.787 1.00 52.81 158 PRO D O 1
ATOM 5012 N N . GLY D 1 162 ? 29.805 17.115 73.689 1.00 52.46 159 GLY D N 1
ATOM 5013 C CA . GLY D 1 162 ? 29.589 15.682 73.683 1.00 51.21 159 GLY D CA 1
ATOM 5014 C C . GLY D 1 162 ? 29.058 15.044 72.411 1.00 50.96 159 GLY D C 1
ATOM 5015 O O . GLY D 1 162 ? 29.016 13.819 72.314 1.00 50.84 159 GLY D O 1
ATOM 5016 N N . ASP D 1 163 ? 28.661 15.834 71.421 1.00 49.09 160 ASP D N 1
ATOM 5017 C CA . ASP D 1 163 ? 28.133 15.210 70.221 1.00 48.09 160 ASP D CA 1
ATOM 5018 C C . ASP D 1 163 ? 29.221 14.590 69.350 1.00 44.78 160 ASP D C 1
ATOM 5019 O O . ASP D 1 163 ? 28.914 13.869 68.401 1.00 43.88 160 ASP D O 1
ATOM 5024 N N . ILE D 1 164 ? 30.489 14.844 69.673 1.00 41.74 161 ILE D N 1
ATOM 5025 C CA . ILE D 1 164 ? 31.572 14.255 68.882 1.00 40.63 161 ILE D CA 1
ATOM 5026 C C . ILE D 1 164 ? 31.612 12.746 69.105 1.00 42.36 161 ILE D C 1
ATOM 5027 O O . ILE D 1 164 ? 32.041 11.985 68.231 1.00 41.66 161 ILE D O 1
ATOM 5032 N N . LEU D 1 165 ? 31.157 12.321 70.279 1.00 43.40 162 LEU D N 1
ATOM 5033 C CA . LEU D 1 165 ? 31.119 10.906 70.626 1.00 45.15 162 LEU D CA 1
ATOM 5034 C C . LEU D 1 165 ? 30.256 10.123 69.633 1.00 44.45 162 LEU D C 1
ATOM 5035 O O . LEU D 1 165 ? 30.281 8.894 69.608 1.00 43.80 162 LEU D O 1
ATOM 5040 N N . ARG D 1 166 ? 29.504 10.848 68.812 1.00 45.00 163 ARG D N 1
ATOM 5041 C CA . ARG D 1 166 ? 28.647 10.236 67.806 1.00 45.25 163 ARG D CA 1
ATOM 5042 C C . ARG D 1 166 ? 29.382 10.121 66.464 1.00 44.73 163 ARG D C 1
ATOM 5043 O O . ARG D 1 166 ? 28.920 9.437 65.547 1.00 45.17 163 ARG D O 1
ATOM 5051 N N . ASP D 1 167 ? 30.530 10.790 66.356 1.00 41.00 164 ASP D N 1
ATOM 5052 C CA . ASP D 1 167 ? 31.335 10.757 65.137 1.00 39.23 164 ASP D CA 1
ATOM 5053 C C . ASP D 1 167 ? 32.401 9.670 65.318 1.00 39.14 164 ASP D C 1
ATOM 5054 O O . ASP D 1 167 ? 33.574 9.958 65.572 1.00 38.30 164 ASP D O 1
ATOM 5059 N N . HIS D 1 168 ? 31.987 8.415 65.192 1.00 38.39 165 HIS D N 1
ATOM 5060 C CA . HIS D 1 168 ? 32.909 7.300 65.374 1.00 39.49 165 HIS D CA 1
ATOM 5061 C C . HIS D 1 168 ? 34.122 7.349 64.455 1.00 35.85 165 HIS D C 1
ATOM 5062 O O . HIS D 1 168 ? 35.216 6.942 64.847 1.00 35.95 165 HIS D O 1
ATOM 5069 N N . GLN D 1 169 ? 33.936 7.851 63.239 1.00 34.26 166 GLN D N 1
ATOM 5070 C CA . GLN D 1 169 ? 35.047 7.981 62.303 1.00 34.68 166 GLN D CA 1
ATOM 5071 C C . GLN D 1 169 ? 36.102 8.913 62.919 1.00 32.53 166 GLN D C 1
ATOM 5072 O O . GLN D 1 169 ? 37.299 8.650 62.845 1.00 33.06 166 GLN D O 1
ATOM 5078 N N . ALA D 1 170 ? 35.650 10.004 63.528 1.00 31.05 167 ALA D N 1
ATOM 5079 C CA . ALA D 1 170 ? 36.572 10.967 64.136 1.00 29.85 167 ALA D CA 1
ATOM 5080 C C . ALA D 1 170 ? 37.201 10.421 65.409 1.00 27.95 167 ALA D C 1
ATOM 5081 O O . ALA D 1 170 ? 38.385 10.635 65.668 1.00 25.64 167 ALA D O 1
ATOM 5083 N N . LEU D 1 171 ? 36.415 9.718 66.212 1.00 28.11 168 LEU D N 1
ATOM 5084 C CA . LEU D 1 171 ? 36.956 9.163 67.449 1.00 28.06 168 LEU D CA 1
ATOM 5085 C C . LEU D 1 171 ? 38.078 8.163 67.183 1.00 27.30 168 LEU D C 1
ATOM 5086 O O . LEU D 1 171 ? 39.090 8.176 67.878 1.00 27.83 168 LEU D O 1
ATOM 5091 N N . SER D 1 172 ? 37.904 7.294 66.189 1.00 28.94 169 SER D N 1
ATOM 5092 C CA . SER D 1 172 ? 38.938 6.303 65.889 1.00 29.71 169 SER D CA 1
ATOM 5093 C C . SER D 1 172 ? 40.112 6.941 65.173 1.00 26.69 169 SER D C 1
ATOM 5094 O O . SER D 1 172 ? 41.253 6.496 65.319 1.00 26.98 169 SER D O 1
ATOM 5097 N N . ALA D 1 173 ? 39.837 7.989 64.405 1.00 23.83 170 ALA D N 1
ATOM 5098 C CA . ALA D 1 173 ? 40.895 8.704 63.694 1.00 24.61 170 ALA D CA 1
ATOM 5099 C C . ALA D 1 173 ? 41.787 9.392 64.734 1.00 23.36 170 ALA D C 1
ATOM 5100 O O . ALA D 1 173 ? 43.012 9.436 64.592 1.00 26.84 170 ALA D O 1
ATOM 5102 N N . ALA D 1 174 ? 41.170 9.940 65.771 1.00 21.26 171 ALA D N 1
ATOM 5103 C CA . ALA D 1 174 ? 41.938 10.622 66.820 1.00 22.87 171 ALA D CA 1
ATOM 5104 C C . ALA D 1 174 ? 42.773 9.605 67.617 1.00 24.29 171 ALA D C 1
ATOM 5105 O O . ALA D 1 174 ? 43.923 9.860 67.964 1.00 23.37 171 ALA D O 1
ATOM 5107 N N . SER D 1 175 ? 42.197 8.442 67.889 1.00 25.79 172 SER D N 1
ATOM 5108 C CA . SER D 1 175 ? 42.923 7.407 68.625 1.00 28.72 172 SER D CA 1
ATOM 5109 C C . SER D 1 175 ? 44.136 6.942 67.849 1.00 27.51 172 SER D C 1
ATOM 5110 O O . SER D 1 175 ? 45.130 6.517 68.429 1.00 28.59 172 SER D O 1
ATOM 5113 N N . ARG D 1 176 ? 44.053 7.010 66.525 1.00 24.95 173 ARG D N 1
ATOM 5114 C CA . ARG D 1 176 ? 45.163 6.580 65.695 1.00 27.52 173 ARG D CA 1
ATOM 5115 C C . ARG D 1 176 ? 45.948 7.757 65.154 1.00 27.09 173 ARG D C 1
ATOM 5116 O O . ARG D 1 176 ? 46.719 7.609 64.213 1.00 29.62 173 ARG D O 1
ATOM 5124 N N . LEU D 1 177 ? 45.770 8.926 65.759 1.00 26.46 174 LEU D N 1
ATOM 5125 C CA . LEU D 1 177 ? 46.439 10.128 65.270 1.00 26.59 174 LEU D CA 1
ATOM 5126 C C . LEU D 1 177 ? 47.961 10.091 65.255 1.00 29.22 174 LEU D C 1
ATOM 5127 O O . LEU D 1 177 ? 48.582 10.371 64.236 1.00 26.91 174 LEU D O 1
ATOM 5132 N N . LEU D 1 178 ? 48.562 9.767 66.390 1.00 31.67 175 LEU D N 1
ATOM 5133 C CA . LEU D 1 178 ? 50.012 9.762 66.465 1.00 37.78 175 LEU D CA 1
ATOM 5134 C C . LEU D 1 178 ? 50.646 8.661 65.630 1.00 42.77 175 LEU D C 1
ATOM 5135 O O . LEU D 1 178 ? 50.377 7.482 65.851 1.00 44.24 175 LEU D O 1
ATOM 5140 N N . LYS D 1 179 ? 51.477 9.059 64.664 1.00 47.76 176 LYS D N 1
ATOM 5141 C CA . LYS D 1 179 ? 52.160 8.101 63.796 1.00 53.92 176 LYS D CA 1
ATOM 5142 C C . LYS D 1 179 ? 52.992 7.136 64.626 1.00 56.62 176 LYS D C 1
ATOM 5143 O O . LYS D 1 179 ? 53.411 7.460 65.737 1.00 56.41 176 LYS D O 1
ATOM 5149 N N . ARG D 1 180 ? 53.232 5.950 64.078 1.00 59.55 177 ARG D N 1
ATOM 5150 C CA . ARG D 1 180 ? 54.004 4.934 64.775 1.00 63.04 177 ARG D CA 1
ATOM 5151 C C . ARG D 1 180 ? 54.933 4.187 63.826 1.00 63.57 177 ARG D C 1
ATOM 5152 O O . ARG D 1 180 ? 56.076 3.886 64.238 1.00 64.03 177 ARG D O 1
#

CATH classification: 3.40.50.360